Protein AF-0000000066251718 (afdb_homodimer)

Foldseek 3Di:
DPPPAQQFEAEEEADPDDDLVRLLVLLVLQQVLCQPADPSYAAEYEDAPNNLLSNLVSCPPHRHAYEYAFEFLDQDDDDPPGHHLVNCVVSRHAEYEFQPPVCCVPVVQDLQRRLSRCQSCVVSNHAYAYEFEDEPVCVVVVNTQVRRLVSLVSNCVVHDQVRYEYEYEHVNQAPPVDDDDLVRQLVSLVSSCVSNPPVSGAYAYEGADWLVCLQVNCQRPRHRYYYYYPQVSHSVTSSSNSRHDHPPPPPPD/DPPPAQQFEAEEEADPDDDLVRLLVLLVLQQVLCQPADPSYAAEYEDAPNNLLSNLVSCPPHRHAYEYAFEFLDQDDDDPPGHHLVNCVVSRHAEYEFQPPVCCVPVVQDLQRRLSRCQSCVVSNHAYAYEFEDEPVCVVVVNTLVRRLVSLVSNCVVHDQVRYEYEYEHVNQAPPVDDDDLVRQLVSLVSSCVSNPPVSGAYAYEGADWLVCLQVNCQRPRHRYYYYYPQVSHSVTSSSNSRHDHPPPPPPD

Structure (mmCIF, N/CA/C/O backbone):
data_AF-0000000066251718-model_v1
#
loop_
_entity.id
_entity.type
_entity.pdbx_description
1 polymer 'Triosephosphate isomerase'
#
loop_
_atom_site.group_PDB
_atom_site.id
_atom_site.type_symbol
_atom_site.label_atom_id
_atom_site.label_alt_id
_atom_site.label_comp_id
_atom_site.label_asym_id
_atom_site.label_entity_id
_atom_site.label_seq_id
_atom_site.pdbx_PDB_ins_code
_atom_site.Cartn_x
_atom_site.Cartn_y
_atom_site.Cartn_z
_atom_site.occupancy
_atom_site.B_iso_or_equiv
_atom_site.auth_seq_id
_atom_site.auth_comp_id
_atom_site.auth_asym_id
_atom_site.auth_atom_id
_atom_site.pdbx_PDB_model_num
ATOM 1 N N . MET A 1 1 ? -11.242 43.938 2.795 1 27.86 1 MET A N 1
ATOM 2 C CA . MET A 1 1 ? -10.906 42.688 2.15 1 27.86 1 MET A CA 1
ATOM 3 C C . MET A 1 1 ? -11.117 41.5 3.109 1 27.86 1 MET A C 1
ATOM 5 O O . MET A 1 1 ? -10.57 41.5 4.215 1 27.86 1 MET A O 1
ATOM 9 N N . SER A 1 2 ? -12.203 40.906 3.227 1 34.06 2 SER A N 1
ATOM 10 C CA . SER A 1 2 ? -12.547 39.906 4.23 1 34.06 2 SER A CA 1
ATOM 11 C C . SER A 1 2 ? -11.406 38.906 4.449 1 34.06 2 SER A C 1
ATOM 13 O O . SER A 1 2 ? -10.906 38.312 3.494 1 34.06 2 SER A O 1
ATOM 15 N N . THR A 1 3 ? -10.359 39.094 5.215 1 42.47 3 THR A N 1
ATOM 16 C CA . THR A 1 3 ? -9.195 38.25 5.469 1 42.47 3 THR A CA 1
ATOM 17 C C . THR A 1 3 ? -9.586 36.781 5.508 1 42.47 3 THR A C 1
ATOM 19 O O . THR A 1 3 ? -10.219 36.312 6.465 1 42.47 3 THR A O 1
ATOM 22 N N . GLN A 1 4 ? -10.148 36.281 4.453 1 54.56 4 GLN A N 1
ATOM 23 C CA . GLN A 1 4 ? -10.633 34.906 4.383 1 54.56 4 GLN A CA 1
ATOM 24 C C . GLN A 1 4 ? -9.648 33.938 5.047 1 54.56 4 GLN A C 1
ATOM 26 O O . GLN A 1 4 ? -8.453 33.938 4.738 1 54.56 4 GLN A O 1
ATOM 31 N N . SER A 1 5 ? -9.945 33.406 6.289 1 78.62 5 SER A N 1
ATOM 32 C CA . SER A 1 5 ? -9.133 32.531 7.137 1 78.62 5 SER A CA 1
ATOM 33 C C . SER A 1 5 ? -8.719 31.266 6.398 1 78.62 5 SER A C 1
ATOM 35 O O . SER A 1 5 ? -9.469 30.75 5.57 1 78.62 5 SER A O 1
ATOM 37 N N . ARG A 1 6 ? -7.434 31.031 6.309 1 91.69 6 ARG A N 1
ATOM 38 C CA . ARG A 1 6 ? -6.887 29.797 5.734 1 91.69 6 ARG A CA 1
ATOM 39 C C . ARG A 1 6 ? -7.488 28.562 6.395 1 91.69 6 ARG A C 1
ATOM 41 O O . ARG A 1 6 ? -7.613 28.516 7.617 1 91.69 6 ARG A O 1
ATOM 48 N N . PRO A 1 7 ? -8.039 27.688 5.57 1 93.5 7 PRO A N 1
ATOM 49 C CA . PRO A 1 7 ? -8.57 26.453 6.176 1 93.5 7 PRO A CA 1
ATOM 50 C C . PRO A 1 7 ? -7.547 25.75 7.07 1 93.5 7 PRO A C 1
ATOM 52 O O . PRO A 1 7 ? -6.359 25.719 6.746 1 93.5 7 PRO A O 1
ATOM 55 N N . VAL A 1 8 ? -7.98 25.297 8.227 1 97.5 8 VAL A N 1
ATOM 56 C CA . VAL A 1 8 ? -7.141 24.562 9.164 1 97.5 8 VAL A CA 1
ATOM 57 C C . VAL A 1 8 ? -7.332 23.062 8.953 1 97.5 8 VAL A C 1
ATOM 59 O O . VAL A 1 8 ? -8.461 22.578 8.875 1 97.5 8 VAL A O 1
ATOM 62 N N . VAL A 1 9 ? -6.266 22.312 8.781 1 98.75 9 VAL A N 1
ATOM 63 C CA . VAL A 1 9 ? -6.32 20.859 8.594 1 98.75 9 VAL A CA 1
ATOM 64 C C . VAL A 1 9 ? -5.461 20.172 9.656 1 98.75 9 VAL A C 1
ATOM 66 O O . VAL A 1 9 ? -4.246 20.375 9.695 1 98.75 9 VAL A O 1
ATOM 69 N N . ILE A 1 10 ? -6.117 19.422 10.531 1 98.88 10 ILE A N 1
ATOM 70 C CA . ILE A 1 10 ? -5.477 18.609 11.57 1 98.88 10 ILE A CA 1
ATOM 71 C C . ILE A 1 10 ? -5.492 17.141 11.164 1 98.88 10 ILE A C 1
ATOM 73 O O . ILE A 1 10 ? -6.539 16.484 11.211 1 98.88 10 ILE A O 1
ATOM 77 N N . ALA A 1 11 ? -4.328 16.641 10.781 1 98.94 11 ALA A N 1
ATOM 78 C CA . ALA A 1 11 ? -4.277 15.297 10.211 1 98.94 11 ALA A CA 1
ATOM 79 C C . ALA A 1 11 ? -3.369 14.383 11.031 1 98.94 11 ALA A C 1
ATOM 81 O O . ALA A 1 11 ? -2.307 14.812 11.492 1 98.94 11 ALA A O 1
ATOM 82 N N . GLY A 1 12 ? -3.836 13.195 11.281 1 98.81 12 GLY A N 1
ATOM 83 C CA . GLY A 1 12 ? -3.031 12.141 11.875 1 98.81 12 GLY A CA 1
ATOM 84 C C . GLY A 1 12 ? -2.629 11.07 10.875 1 98.81 12 GLY A C 1
ATOM 85 O O . GLY A 1 12 ? -3.486 10.453 10.234 1 98.81 12 GLY A O 1
ATOM 86 N N . ASN A 1 13 ? -1.313 10.891 10.688 1 98.69 13 ASN A N 1
ATOM 87 C CA . ASN A 1 13 ? -0.775 9.797 9.875 1 98.69 13 ASN A CA 1
ATOM 88 C C . ASN A 1 13 ? -0.369 8.609 10.734 1 98.69 13 ASN A C 1
ATOM 90 O O . ASN A 1 13 ? 0.652 8.648 11.422 1 98.69 13 ASN A O 1
ATOM 94 N N . TRP A 1 14 ? -1.118 7.559 10.602 1 98.81 14 TRP A N 1
ATOM 95 C CA . TRP A 1 14 ? -0.904 6.402 11.469 1 98.81 14 TRP A CA 1
ATOM 96 C C . TRP A 1 14 ? 0.321 5.609 11.023 1 98.81 14 TRP A C 1
ATOM 98 O O . TRP A 1 14 ? 0.846 4.793 11.789 1 98.81 14 TRP A O 1
ATOM 108 N N . LYS A 1 15 ? 0.752 5.879 9.773 1 98.44 15 LYS A N 1
ATOM 109 C CA . LYS A 1 15 ? 1.818 5.055 9.211 1 98.44 15 LYS A CA 1
ATOM 110 C C . LYS A 1 15 ? 1.474 3.572 9.297 1 98.44 15 LYS A C 1
ATOM 112 O O . LYS A 1 15 ? 0.356 3.17 8.969 1 98.44 15 LYS A O 1
ATOM 117 N N . MET A 1 16 ? 2.43 2.691 9.602 1 98.69 16 MET A N 1
ATOM 118 C CA . MET A 1 16 ? 2.16 1.257 9.633 1 98.69 16 MET A CA 1
ATOM 119 C C . MET A 1 16 ? 1.764 0.809 11.031 1 98.69 16 MET A C 1
ATOM 121 O O . MET A 1 16 ? 2.434 -0.034 11.633 1 98.69 16 MET A O 1
ATOM 125 N N . HIS A 1 17 ? 0.706 1.477 11.469 1 98.56 17 HIS A N 1
ATOM 126 C CA . HIS A 1 17 ? 0.104 1.122 12.75 1 98.56 17 HIS A CA 1
ATOM 127 C C . HIS A 1 17 ? -1.396 0.889 12.602 1 98.56 17 HIS A C 1
ATOM 129 O O . HIS A 1 17 ? -2.045 1.498 11.75 1 98.56 17 HIS A O 1
ATOM 135 N N . MET A 1 18 ? -1.989 -0.055 13.461 1 97.88 18 MET A N 1
ATOM 136 C CA . MET A 1 18 ? -3.41 -0.319 13.664 1 97.88 18 MET A CA 1
ATOM 137 C C . MET A 1 18 ? -3.918 -1.363 12.68 1 97.88 18 MET A C 1
ATOM 139 O O . MET A 1 18 ? -3.732 -1.221 11.469 1 97.88 18 MET A O 1
ATOM 143 N N . THR A 1 19 ? -4.43 -2.432 13.18 1 98.44 19 THR A N 1
ATOM 144 C CA . THR A 1 19 ? -5.246 -3.381 12.43 1 98.44 19 THR A CA 1
ATOM 145 C C . THR A 1 19 ? -6.664 -2.848 12.242 1 98.44 19 THR A C 1
ATOM 147 O O . THR A 1 19 ? -6.996 -1.767 12.734 1 98.44 19 THR A O 1
ATOM 150 N N . CYS A 1 20 ? -7.484 -3.572 11.508 1 98.56 20 CYS A N 1
ATOM 151 C CA . CYS A 1 20 ? -8.875 -3.182 11.344 1 98.56 20 CYS A CA 1
ATOM 152 C C . CYS A 1 20 ? -9.586 -3.107 12.695 1 98.56 20 CYS A C 1
ATOM 154 O O . CYS A 1 20 ? -10.305 -2.143 12.977 1 98.56 20 CYS A O 1
ATOM 156 N N . ALA A 1 21 ? -9.391 -4.086 13.531 1 98.69 21 ALA A N 1
ATOM 157 C CA . ALA A 1 21 ? -10.016 -4.109 14.852 1 98.69 21 ALA A CA 1
ATOM 158 C C . ALA A 1 21 ? -9.555 -2.926 15.695 1 98.69 21 ALA A C 1
ATOM 160 O O . ALA A 1 21 ? -10.367 -2.279 16.359 1 98.69 21 ALA A O 1
ATOM 161 N N . GLN A 1 22 ? -8.297 -2.641 15.648 1 98.75 22 GLN A N 1
ATOM 162 C CA . GLN A 1 22 ? -7.738 -1.516 16.391 1 98.75 22 GLN A CA 1
ATOM 163 C C . GLN A 1 22 ? -8.273 -0.188 15.867 1 98.75 22 GLN A C 1
ATOM 165 O O . GLN A 1 22 ? -8.531 0.735 16.641 1 98.75 22 GLN A O 1
ATOM 170 N N . ALA A 1 23 ? -8.406 -0.106 14.578 1 98.75 23 ALA A N 1
ATOM 171 C CA . ALA A 1 23 ? -8.961 1.1 13.969 1 98.75 23 ALA A CA 1
ATOM 172 C C . ALA A 1 23 ? -10.391 1.352 14.445 1 98.75 23 ALA A C 1
ATOM 174 O O . ALA A 1 23 ? -10.766 2.494 14.711 1 98.75 23 ALA A O 1
ATOM 175 N N . LYS A 1 24 ? -11.188 0.31 14.523 1 98.62 24 LYS A N 1
ATOM 176 C CA . LYS A 1 24 ? -12.555 0.421 15.016 1 98.62 24 LYS A CA 1
ATOM 177 C C . LYS A 1 24 ? -12.578 0.905 16.469 1 98.62 24 LYS A C 1
ATOM 179 O O . LYS A 1 24 ? -13.359 1.793 16.812 1 98.62 24 LYS A O 1
ATOM 184 N N . GLN A 1 25 ? -11.734 0.277 17.219 1 98.81 25 GLN A N 1
ATOM 185 C CA . GLN A 1 25 ? -11.641 0.675 18.609 1 98.81 25 GLN A CA 1
ATOM 186 C C . GLN A 1 25 ? -11.211 2.135 18.75 1 98.81 25 GLN A C 1
ATOM 188 O O . GLN A 1 25 ? -11.727 2.869 19.578 1 98.81 25 GLN A O 1
ATOM 193 N N . TYR A 1 26 ? -10.258 2.506 17.969 1 98.88 26 TYR A N 1
ATOM 194 C CA . TYR A 1 26 ? -9.781 3.885 17.938 1 98.88 26 TYR A CA 1
ATOM 195 C C . TYR A 1 26 ? -10.93 4.848 17.641 1 98.88 26 TYR A C 1
ATOM 197 O O . TYR A 1 26 ? -11.125 5.828 18.375 1 98.88 26 TYR A O 1
ATOM 205 N N . ALA A 1 27 ? -11.68 4.59 16.578 1 98.88 27 ALA A N 1
ATOM 206 C CA . ALA A 1 27 ? -12.766 5.465 16.172 1 98.88 27 ALA A CA 1
ATOM 207 C C . ALA A 1 27 ? -13.812 5.602 17.266 1 98.88 27 ALA A C 1
ATOM 209 O O . ALA A 1 27 ? -14.297 6.703 17.547 1 98.88 27 ALA A O 1
ATOM 210 N N . ALA A 1 28 ? -14.109 4.488 17.906 1 98.75 28 ALA A N 1
ATOM 211 C CA . ALA A 1 28 ? -15.109 4.473 18.969 1 98.75 28 ALA A CA 1
ATOM 212 C C . ALA A 1 28 ? -14.695 5.375 20.141 1 98.75 28 ALA A C 1
ATOM 214 O O . ALA A 1 28 ? -15.539 6.043 20.734 1 98.75 28 ALA A O 1
ATOM 215 N N . ALA A 1 29 ? -13.422 5.355 20.391 1 98.88 29 ALA A N 1
ATOM 216 C CA . ALA A 1 29 ? -12.898 6.164 21.5 1 98.88 29 ALA A CA 1
ATOM 217 C C . ALA A 1 29 ? -12.727 7.6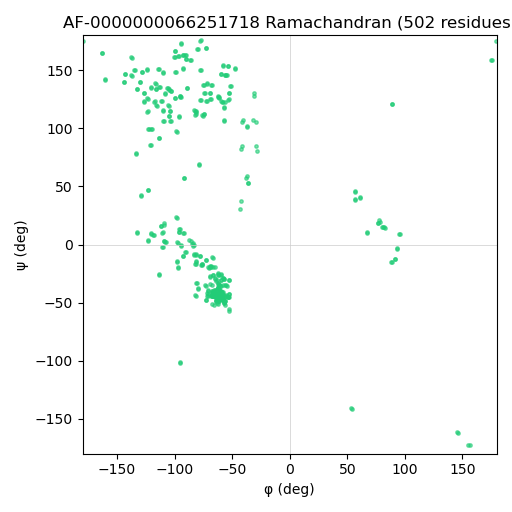17 21.078 1 98.88 29 ALA A C 1
ATOM 219 O O . ALA A 1 29 ? -12.922 8.531 21.875 1 98.88 29 ALA A O 1
ATOM 220 N N . PHE A 1 30 ? -12.414 7.867 19.891 1 98.94 30 PHE A N 1
ATOM 221 C CA . PHE A 1 30 ? -11.992 9.164 19.375 1 98.94 30 PHE A CA 1
ATOM 222 C C . PHE A 1 30 ? -13.195 10.047 19.062 1 98.94 30 PHE A C 1
ATOM 224 O O . PHE A 1 30 ? -13.211 11.227 19.406 1 98.94 30 PHE A O 1
ATOM 231 N N . LEU A 1 31 ? -14.211 9.531 18.453 1 98.81 31 LEU A N 1
ATOM 232 C CA . LEU A 1 31 ? -15.312 10.289 17.875 1 98.81 31 LEU A CA 1
ATOM 233 C C . LEU A 1 31 ? -16.047 11.102 18.938 1 98.81 31 LEU A C 1
ATOM 235 O O . LEU A 1 31 ? -16.312 12.289 18.75 1 98.81 31 LEU A O 1
ATOM 239 N N . PRO A 1 32 ? -16.328 10.508 20.141 1 98.62 32 PRO A N 1
ATOM 240 C CA . PRO A 1 32 ? -17.016 11.32 21.156 1 98.62 32 PRO A CA 1
ATOM 241 C C . PRO A 1 32 ? -16.188 12.523 21.594 1 98.62 32 PRO A C 1
ATOM 243 O O . PRO A 1 32 ? -16.75 13.555 21.984 1 98.62 32 PRO A O 1
ATOM 246 N N . GLN A 1 33 ? -14.922 12.438 21.469 1 98.62 33 GLN A N 1
ATOM 247 C CA . GLN A 1 33 ? -14.031 13.477 21.984 1 98.62 33 GLN A CA 1
ATOM 248 C C . GLN A 1 33 ? -13.938 14.648 21 1 98.62 33 GLN A C 1
ATOM 250 O O . GLN A 1 33 ? -13.484 15.734 21.359 1 98.62 33 GLN A O 1
ATOM 255 N N . VAL A 1 34 ? -14.352 14.445 19.75 1 98.44 34 VAL A N 1
ATOM 256 C CA . VAL A 1 34 ? -14.219 15.508 18.75 1 98.44 34 VAL A CA 1
ATOM 257 C C . VAL A 1 34 ? -15.602 15.867 18.203 1 98.44 34 VAL A C 1
ATOM 259 O O . VAL A 1 34 ? -15.703 16.609 17.219 1 98.44 34 VAL A O 1
ATOM 262 N N . ALA A 1 35 ? -16.625 15.375 18.766 1 97.06 35 ALA A N 1
ATOM 263 C CA . ALA A 1 35 ? -17.984 15.594 18.281 1 97.06 35 ALA A CA 1
ATOM 264 C C . ALA A 1 35 ? -18.328 17.078 18.281 1 97.06 35 ALA A C 1
ATOM 266 O O . ALA A 1 35 ? -19.078 17.547 17.422 1 97.06 35 ALA A O 1
ATOM 267 N N . ASN A 1 36 ? -17.75 17.844 19.188 1 95.25 36 ASN A N 1
ATOM 268 C CA . ASN A 1 36 ? -18.047 19.281 19.312 1 95.25 36 ASN A CA 1
ATOM 269 C C . ASN A 1 36 ? -16.844 20.125 18.906 1 95.25 36 ASN A C 1
ATOM 271 O O . ASN A 1 36 ? -16.75 21.297 19.297 1 95.25 36 ASN A O 1
ATOM 275 N N . ALA A 1 37 ? -15.93 19.469 18.234 1 94.44 37 ALA A N 1
ATOM 276 C CA . ALA A 1 37 ? -14.789 20.25 17.766 1 94.44 37 ALA A CA 1
ATOM 277 C C . ALA A 1 37 ? -15.25 21.422 16.906 1 94.44 37 ALA A C 1
ATOM 279 O O . ALA A 1 37 ? -16.266 21.328 16.203 1 94.44 37 ALA A O 1
ATOM 280 N N . PRO A 1 38 ? -14.5 22.562 17.016 1 91.81 38 PRO A N 1
ATOM 281 C CA . PRO A 1 38 ? -14.867 23.719 16.188 1 91.81 38 PRO A CA 1
ATOM 282 C C . PRO A 1 38 ? -14.945 23.375 14.703 1 91.81 38 PRO A C 1
ATOM 284 O O . PRO A 1 38 ? -14.164 22.578 14.203 1 91.81 38 PRO A O 1
ATOM 287 N N . LYS A 1 39 ? -15.852 24 13.977 1 90.69 39 LYS A N 1
ATOM 288 C CA . LYS A 1 39 ? -16.109 23.688 12.57 1 90.69 39 LYS A CA 1
ATOM 289 C C . LYS A 1 39 ? -15.141 24.422 11.656 1 90.69 39 LYS A C 1
ATOM 291 O O . LYS A 1 39 ? -15.133 24.188 10.445 1 90.69 39 LYS A O 1
ATOM 296 N N . ASP A 1 40 ? -14.234 25.172 12.195 1 91.44 40 ASP A N 1
ATOM 297 C CA . ASP A 1 40 ? -13.281 25.969 11.422 1 91.44 40 ASP A CA 1
ATOM 298 C C . ASP A 1 40 ? -12.047 25.141 11.07 1 91.44 40 ASP A C 1
ATOM 300 O O . ASP A 1 40 ? -11.062 25.672 10.555 1 91.44 40 ASP A O 1
ATOM 304 N N . ARG A 1 41 ? -12.094 23.828 11.445 1 95.94 41 ARG A N 1
ATOM 305 C CA . ARG A 1 41 ? -10.961 22.953 11.172 1 95.94 41 ARG A CA 1
ATOM 306 C C . ARG A 1 41 ? -11.422 21.594 10.664 1 95.94 41 ARG A C 1
ATOM 308 O O . ARG A 1 41 ? -12.508 21.125 11.016 1 95.94 41 ARG A O 1
ATOM 315 N N . SER A 1 42 ? -10.633 21.031 9.773 1 98.12 42 SER A N 1
ATOM 316 C CA . SER A 1 42 ? -10.836 19.672 9.312 1 98.12 42 SER A CA 1
ATOM 317 C C . SER A 1 42 ? -9.977 18.688 10.102 1 98.12 42 SER A C 1
ATOM 319 O O . SER A 1 42 ? -8.781 18.906 10.281 1 98.12 42 SER A O 1
ATOM 321 N N . ILE A 1 43 ? -10.633 17.688 10.617 1 98.81 43 ILE A N 1
ATOM 322 C CA . ILE A 1 43 ? -9.945 16.594 11.289 1 98.81 43 ILE A CA 1
ATOM 323 C C . ILE A 1 43 ? -9.82 15.406 10.344 1 98.81 43 ILE A C 1
ATOM 325 O O . ILE A 1 43 ? -10.82 14.961 9.766 1 98.81 43 ILE A O 1
ATOM 329 N N . VAL A 1 44 ? -8.594 14.906 10.148 1 98.94 44 VAL A N 1
ATOM 330 C CA . VAL A 1 44 ? -8.32 13.906 9.117 1 98.94 44 VAL A CA 1
ATOM 331 C C . VAL A 1 44 ? -7.488 12.773 9.711 1 98.94 44 VAL A C 1
ATOM 333 O O . VAL A 1 44 ? -6.547 13.016 10.469 1 98.94 44 VAL A O 1
ATOM 336 N N . LEU A 1 45 ? -7.855 11.555 9.445 1 98.94 45 LEU A N 1
ATOM 337 C CA . LEU A 1 45 ? -7.082 10.375 9.828 1 98.94 45 LEU A CA 1
ATOM 338 C C . LEU A 1 45 ? -6.59 9.625 8.594 1 98.94 45 LEU A C 1
ATOM 340 O O . LEU A 1 45 ? -7.352 9.414 7.645 1 98.94 45 LEU A O 1
ATOM 344 N N . ALA A 1 46 ? -5.324 9.242 8.586 1 98.94 46 ALA A N 1
ATOM 345 C CA . ALA A 1 46 ? -4.738 8.445 7.508 1 98.94 46 ALA A CA 1
ATOM 346 C C . ALA A 1 46 ? -4.344 7.059 8.008 1 98.94 46 ALA A C 1
ATOM 348 O O . ALA A 1 46 ? -3.223 6.855 8.477 1 98.94 46 ALA A O 1
ATOM 349 N N . PRO A 1 47 ? -5.219 6.117 7.891 1 98.88 47 PRO A N 1
ATOM 350 C CA . PRO A 1 47 ? -4.922 4.742 8.289 1 98.88 47 PRO A CA 1
ATOM 351 C C . PRO A 1 47 ? -4.117 3.982 7.234 1 98.88 47 PRO A C 1
ATOM 353 O O . PRO A 1 47 ? -3.945 4.473 6.117 1 98.88 47 PRO A O 1
ATOM 356 N N . PRO A 1 48 ? -3.578 2.77 7.645 1 98.88 48 PRO A N 1
ATOM 357 C CA . PRO A 1 48 ? -3.078 1.887 6.59 1 98.88 48 PRO A CA 1
ATOM 358 C C . PRO A 1 48 ? -4.148 1.532 5.559 1 98.88 48 PRO A C 1
ATOM 360 O O . PRO A 1 48 ? -5.34 1.541 5.875 1 98.88 48 PRO A O 1
ATOM 363 N N . PHE A 1 49 ? -3.705 1.208 4.316 1 98.88 49 PHE A N 1
ATOM 364 C CA . PHE A 1 49 ? -4.621 0.95 3.213 1 98.88 49 PHE A CA 1
ATOM 365 C C . PHE A 1 49 ? -5.629 -0.13 3.586 1 98.88 49 PHE A C 1
ATOM 367 O O . PHE A 1 49 ? -6.801 -0.052 3.207 1 98.88 49 PHE A O 1
ATOM 374 N N . THR A 1 50 ? -5.191 -1.112 4.367 1 98.81 50 THR A N 1
ATOM 375 C CA . THR A 1 50 ? -6.035 -2.252 4.707 1 98.81 50 THR A CA 1
ATOM 376 C C . THR A 1 50 ? -7.18 -1.823 5.621 1 98.81 50 THR A C 1
ATOM 378 O O . THR A 1 50 ? -8.188 -2.523 5.734 1 98.81 50 THR A O 1
ATOM 381 N N . ALA A 1 51 ? -7.055 -0.667 6.254 1 98.69 51 ALA A N 1
ATOM 382 C CA . ALA A 1 51 ? -8.031 -0.287 7.27 1 98.69 51 ALA A CA 1
ATOM 383 C C . ALA A 1 51 ? -8.914 0.86 6.781 1 98.69 51 ALA A C 1
ATOM 385 O O . ALA A 1 51 ? -9.758 1.361 7.523 1 98.69 51 ALA A O 1
ATOM 386 N N . ILE A 1 52 ? -8.719 1.293 5.535 1 98.81 52 ILE A N 1
ATOM 387 C CA . ILE A 1 52 ? -9.461 2.453 5.051 1 98.81 52 ILE A CA 1
ATOM 388 C C . ILE A 1 52 ? -10.953 2.146 5.051 1 98.81 52 ILE A C 1
ATOM 390 O O . ILE A 1 52 ? -11.758 2.932 5.562 1 98.81 52 ILE A O 1
ATOM 394 N N . SER A 1 53 ? -11.336 1.03 4.457 1 98.12 53 SER A N 1
ATOM 395 C CA . SER A 1 53 ? -12.75 0.675 4.391 1 98.12 53 SER A CA 1
ATOM 396 C C . SER A 1 53 ? -13.359 0.558 5.785 1 98.12 53 SER A C 1
ATOM 398 O O . SER A 1 53 ? -14.453 1.062 6.035 1 98.12 53 SER A O 1
ATOM 400 N N . THR A 1 54 ? -12.625 -0.076 6.711 1 97.62 54 THR A N 1
ATOM 401 C CA . THR A 1 54 ? -13.07 -0.25 8.094 1 97.62 54 THR A CA 1
ATOM 402 C C . THR A 1 54 ? -13.25 1.103 8.773 1 97.62 54 THR A C 1
ATOM 404 O O . THR A 1 54 ? -14.258 1.332 9.453 1 97.62 54 THR A O 1
ATOM 407 N N . LEU A 1 55 ? -12.281 1.936 8.578 1 98.5 55 LEU A N 1
ATOM 408 C CA . LEU A 1 55 ? -12.344 3.25 9.203 1 98.5 55 LEU A CA 1
ATOM 409 C C . LEU A 1 55 ? -13.469 4.09 8.609 1 98.5 55 LEU A C 1
ATOM 411 O O . LEU A 1 55 ? -14.133 4.84 9.32 1 98.5 55 LEU A O 1
ATOM 415 N N . GLN A 1 56 ? -13.641 4.012 7.297 1 98.31 56 GLN A N 1
ATOM 416 C CA . GLN A 1 56 ? -14.734 4.707 6.633 1 98.31 56 GLN A CA 1
ATOM 417 C C . GLN A 1 56 ? -16.078 4.359 7.273 1 98.31 56 GLN A C 1
ATOM 419 O O . GLN A 1 56 ? -16.891 5.242 7.543 1 98.31 56 GLN A O 1
ATOM 424 N N . GLU A 1 57 ? -16.281 3.086 7.516 1 97.81 57 GLU A N 1
ATOM 425 C CA . GLU A 1 57 ? -17.516 2.627 8.148 1 97.81 57 GLU A CA 1
ATOM 426 C C . GLU A 1 57 ? -17.609 3.129 9.586 1 97.81 57 GLU A C 1
ATOM 428 O O . GLU A 1 57 ? -18.688 3.58 10.008 1 97.81 57 GLU A O 1
ATOM 433 N N . ALA A 1 58 ? -16.531 3.035 10.289 1 98.38 58 ALA A N 1
ATOM 434 C CA . ALA A 1 58 ? -16.516 3.398 11.703 1 98.38 58 ALA A CA 1
ATOM 435 C C . ALA A 1 58 ? -16.734 4.895 11.891 1 98.38 58 ALA A C 1
ATOM 437 O O . ALA A 1 58 ? -17.25 5.328 12.922 1 98.38 58 ALA A O 1
ATOM 438 N N . LEU A 1 59 ? -16.375 5.684 10.898 1 98.56 59 LEU A N 1
ATOM 439 C CA . LEU A 1 59 ? -16.469 7.137 10.992 1 98.56 59 LEU A CA 1
ATOM 440 C C . LEU A 1 59 ? -17.781 7.641 10.414 1 98.56 59 LEU A C 1
ATOM 442 O O . LEU A 1 59 ? -18.031 8.844 10.391 1 98.56 59 LEU A O 1
ATOM 446 N N . ALA A 1 60 ? -18.609 6.734 9.93 1 97.31 60 ALA A N 1
ATOM 447 C CA . ALA A 1 60 ? -19.859 7.121 9.289 1 97.31 60 ALA A CA 1
ATOM 448 C C . ALA A 1 60 ? -20.688 8.039 10.188 1 97.31 60 ALA A C 1
ATOM 450 O O . ALA A 1 60 ? -20.844 7.762 11.383 1 97.31 60 ALA A O 1
ATOM 451 N N . GLY A 1 61 ? -21.156 9.172 9.617 1 96.62 61 GLY A N 1
ATOM 452 C CA . GLY A 1 61 ? -21.984 10.109 10.359 1 96.62 61 GLY A CA 1
ATOM 453 C C . GLY A 1 61 ? -21.188 11.188 11.055 1 96.62 61 GLY A C 1
ATOM 454 O O . GLY A 1 61 ? -21.766 12.133 11.609 1 96.62 61 GLY A O 1
ATOM 455 N N . SER A 1 62 ? -19.906 11.023 11.133 1 97.56 62 SER A N 1
ATOM 456 C CA . SER A 1 62 ? -19.047 12.039 11.734 1 97.56 62 SER A CA 1
ATOM 457 C C . SER A 1 62 ? -18.484 12.977 10.672 1 97.56 62 SER A C 1
ATOM 459 O O . SER A 1 62 ? -18.672 12.766 9.477 1 97.56 62 SER A O 1
ATOM 461 N N . ASP A 1 63 ? -17.812 14.031 11.133 1 96.56 63 ASP A N 1
ATOM 462 C CA . ASP A 1 63 ? -17.188 15 10.234 1 96.56 63 ASP A CA 1
ATOM 463 C C . ASP A 1 63 ? -15.711 14.695 10.031 1 96.56 63 ASP A C 1
ATOM 465 O O . ASP A 1 63 ? -15 15.445 9.359 1 96.56 63 ASP A O 1
ATOM 469 N N . VAL A 1 64 ? -15.258 13.602 10.672 1 98.69 64 VAL A N 1
ATOM 470 C CA . VAL A 1 64 ? -13.852 13.242 10.539 1 98.69 64 VAL A CA 1
ATOM 471 C C 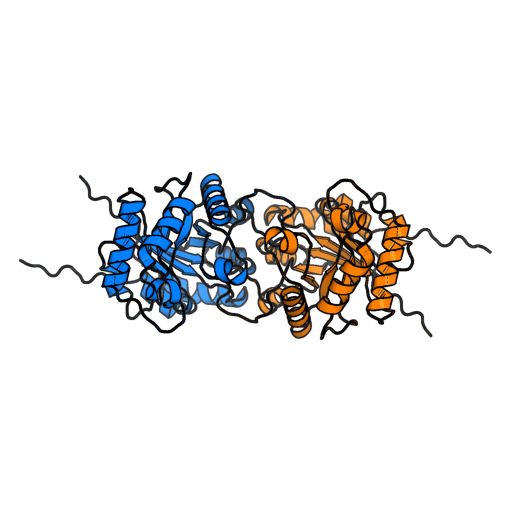. VAL A 1 64 ? -13.602 12.664 9.148 1 98.69 64 VAL A C 1
ATOM 473 O O . VAL A 1 64 ? -14.352 11.805 8.68 1 98.69 64 VAL A O 1
ATOM 476 N N . GLN A 1 65 ? -12.586 13.172 8.492 1 98.62 65 GLN A N 1
ATOM 477 C CA . GLN A 1 65 ? -12.266 12.766 7.125 1 98.62 65 GLN A CA 1
ATOM 478 C C . GLN A 1 65 ? -11.125 11.75 7.105 1 98.62 65 GLN A C 1
ATOM 480 O O . GLN A 1 65 ? -10.477 11.523 8.125 1 98.62 65 GLN A O 1
ATOM 485 N N . ILE A 1 66 ? -10.969 11.133 5.938 1 98.94 66 ILE A N 1
ATOM 486 C CA . ILE A 1 66 ? -9.93 10.125 5.773 1 98.94 66 ILE A CA 1
ATOM 487 C C . ILE A 1 66 ? -8.914 10.594 4.734 1 98.94 66 ILE A C 1
ATOM 489 O O . ILE A 1 66 ? -9.289 11.156 3.703 1 98.94 66 ILE A O 1
ATOM 493 N N . ALA A 1 67 ? -7.656 10.383 4.992 1 98.94 67 ALA A N 1
ATOM 494 C CA . ALA A 1 67 ? -6.578 10.547 4.023 1 98.94 67 ALA A CA 1
ATOM 495 C C . ALA A 1 67 ? -5.922 9.203 3.701 1 98.94 67 ALA A C 1
ATOM 497 O O . ALA A 1 67 ? -5.93 8.289 4.523 1 98.94 67 ALA A O 1
ATOM 498 N N . SER A 1 68 ? -5.438 9.133 2.539 1 98.94 68 SER A N 1
ATOM 499 C CA . SER A 1 68 ? -4.609 7.992 2.158 1 98.94 68 SER A CA 1
ATOM 500 C C . SER A 1 68 ? -3.129 8.281 2.381 1 98.94 68 SER A C 1
ATOM 502 O O . SER A 1 68 ? -2.691 9.43 2.256 1 98.94 68 SER A O 1
ATOM 504 N N . GLN A 1 69 ? -2.395 7.254 2.645 1 98.88 69 GLN A N 1
ATOM 505 C CA . GLN A 1 69 ? -0.98 7.414 2.963 1 98.88 69 GLN A CA 1
ATOM 506 C C . GLN A 1 69 ? -0.137 7.5 1.694 1 98.88 69 GLN A C 1
ATOM 508 O O . GLN A 1 69 ? 1.088 7.617 1.764 1 98.88 69 GLN A O 1
ATOM 513 N N . ASN A 1 70 ? -0.704 7.398 0.56 1 98.62 70 ASN A N 1
ATOM 514 C CA . ASN A 1 70 ? -0.118 7.52 -0.771 1 98.62 70 ASN A CA 1
ATOM 515 C C . ASN A 1 70 ? -1.167 7.336 -1.864 1 98.62 70 ASN A C 1
ATOM 517 O O . ASN A 1 70 ? -2.336 7.078 -1.572 1 98.62 70 ASN A O 1
ATOM 521 N N . VAL A 1 71 ? -0.705 7.547 -3.119 1 98.88 71 VAL A N 1
ATOM 522 C CA . VAL A 1 71 ? -1.571 7.348 -4.277 1 98.88 71 VAL A CA 1
ATOM 523 C C . VAL A 1 71 ? -0.722 7.176 -5.535 1 98.88 71 VAL A C 1
ATOM 525 O O . VAL A 1 71 ? 0.352 7.77 -5.652 1 98.88 71 VAL A O 1
ATOM 528 N N . HIS A 1 72 ? -1.164 6.324 -6.375 1 98.69 72 HIS A N 1
ATOM 529 C CA . HIS A 1 72 ? -0.438 6.141 -7.629 1 98.69 72 HIS A CA 1
ATOM 530 C C . HIS A 1 72 ? -0.897 7.145 -8.68 1 98.69 72 HIS A C 1
ATOM 532 O O . HIS A 1 72 ? -2.031 7.621 -8.633 1 98.69 72 HIS A O 1
ATOM 538 N N . TRP A 1 73 ? -0.057 7.375 -9.672 1 98.38 73 TRP A N 1
ATOM 539 C CA . TRP A 1 73 ? -0.339 8.445 -10.617 1 98.38 73 TRP A CA 1
ATOM 540 C C . TRP A 1 73 ? -1.107 7.918 -11.828 1 98.38 73 TRP A C 1
ATOM 542 O O . TRP A 1 73 ? -1.611 8.695 -12.641 1 98.38 73 TRP A O 1
ATOM 552 N N . LYS A 1 74 ? -1.212 6.602 -11.945 1 98.19 74 LYS A N 1
ATOM 553 C CA . LYS A 1 74 ? -2.031 6.008 -13 1 98.19 74 LYS A CA 1
ATOM 554 C C . LYS A 1 74 ? -3.393 5.578 -12.461 1 98.19 74 LYS A C 1
ATOM 556 O O . LYS A 1 74 ? -3.551 5.371 -11.258 1 98.19 74 LYS A O 1
ATOM 561 N N . ASP A 1 75 ? -4.332 5.402 -13.383 1 98 75 ASP A N 1
ATOM 562 C CA . ASP A 1 75 ? -5.688 5.031 -12.992 1 98 75 ASP A CA 1
ATOM 563 C C . ASP A 1 75 ? -5.789 3.541 -12.688 1 98 75 ASP A C 1
ATOM 565 O O . ASP A 1 75 ? -6.617 3.119 -11.875 1 98 75 ASP A O 1
ATOM 569 N N . SER A 1 76 ? -5.105 2.744 -13.43 1 98.25 76 SER A N 1
ATOM 570 C CA . SER A 1 76 ? -5.027 1.295 -13.281 1 98.25 76 SER A CA 1
ATOM 571 C C . SER A 1 76 ? -3.836 0.724 -14.047 1 98.25 76 SER A C 1
ATOM 573 O O . SER A 1 76 ? -3.203 1.428 -14.836 1 98.25 76 SER A O 1
ATOM 575 N N . GLY A 1 77 ? -3.461 -0.518 -13.75 1 97.31 77 GLY A N 1
ATOM 576 C CA . GLY A 1 77 ? -2.441 -1.142 -14.578 1 97.31 77 GLY A CA 1
ATOM 577 C C . GLY A 1 77 ? -1.529 -2.072 -13.805 1 97.31 77 GLY A C 1
ATOM 578 O O . GLY A 1 77 ? -1.895 -2.559 -12.734 1 97.31 77 GLY A O 1
ATOM 579 N N . ALA A 1 78 ? -0.344 -2.357 -14.461 1 96.31 78 ALA A N 1
ATOM 580 C CA . ALA A 1 78 ? 0.642 -3.301 -13.938 1 96.31 78 ALA A CA 1
ATOM 581 C C . ALA A 1 78 ? 1.48 -2.666 -12.836 1 96.31 78 ALA A C 1
ATOM 583 O O . ALA A 1 78 ? 2.684 -2.457 -13 1 96.31 78 ALA A O 1
ATOM 584 N N . PHE A 1 79 ? 0.788 -2.424 -11.703 1 97.56 79 PHE A N 1
ATOM 585 C CA . PHE A 1 79 ? 1.411 -1.813 -10.531 1 97.56 79 PHE A CA 1
ATOM 586 C C . PHE A 1 79 ? 1.038 -2.57 -9.266 1 97.56 79 PHE A C 1
ATOM 588 O O . PHE A 1 79 ? 0.204 -2.109 -8.484 1 97.56 79 PHE A O 1
ATOM 595 N N . THR A 1 80 ? 1.7 -3.719 -9.047 1 98 80 THR A N 1
ATOM 596 C CA . THR A 1 80 ? 1.444 -4.586 -7.898 1 98 80 THR A CA 1
ATOM 597 C C . THR A 1 80 ? 1.677 -3.836 -6.59 1 98 80 THR A C 1
ATOM 599 O O . THR A 1 80 ? 2.732 -3.23 -6.395 1 98 80 THR A O 1
ATOM 602 N N . GLY A 1 81 ? 0.669 -3.773 -5.73 1 97.81 81 GLY A N 1
ATOM 603 C CA . GLY A 1 81 ? 0.813 -3.184 -4.41 1 97.81 81 GLY A CA 1
ATOM 604 C C . GLY A 1 81 ? 0.43 -1.717 -4.367 1 97.81 81 GLY A C 1
ATOM 605 O O . GLY A 1 81 ? 0.386 -1.112 -3.295 1 97.81 81 GLY A O 1
ATOM 606 N N . GLU A 1 82 ? 0.09 -1.138 -5.52 1 98.25 82 GLU A N 1
ATOM 607 C CA . GLU A 1 82 ? -0.229 0.286 -5.578 1 98.25 82 GLU A CA 1
ATOM 608 C C . GLU A 1 82 ? -1.735 0.519 -5.504 1 98.25 82 GLU A C 1
ATOM 610 O O . GLU A 1 82 ? -2.521 -0.413 -5.684 1 98.25 82 GLU A O 1
ATOM 615 N N . ILE A 1 83 ? -2.1 1.758 -5.188 1 98.88 83 ILE A N 1
ATOM 616 C CA . ILE A 1 83 ? -3.486 2.16 -4.98 1 98.88 83 ILE A CA 1
ATOM 617 C C . ILE A 1 83 ? -3.814 3.357 -5.867 1 98.88 83 ILE A C 1
ATOM 619 O O . ILE A 1 83 ? -3.084 4.352 -5.879 1 98.88 83 ILE A O 1
ATOM 623 N N . SER A 1 84 ? -4.918 3.275 -6.598 1 98.81 84 SER A N 1
ATOM 624 C CA . SER A 1 84 ? -5.301 4.355 -7.5 1 98.81 84 SER A CA 1
ATOM 625 C C . SER A 1 84 ? -6.246 5.336 -6.816 1 98.81 84 SER A C 1
ATOM 627 O O . SER A 1 84 ? -6.832 5.02 -5.777 1 98.81 84 SER A O 1
ATOM 629 N N . ALA A 1 85 ? -6.348 6.504 -7.457 1 98.81 85 ALA A N 1
ATOM 630 C CA . ALA A 1 85 ? -7.246 7.531 -6.938 1 98.81 85 ALA A CA 1
ATOM 631 C C . ALA A 1 85 ? -8.695 7.043 -6.938 1 98.81 85 ALA A C 1
ATOM 633 O O . ALA A 1 85 ? -9.453 7.328 -6.008 1 98.81 85 ALA A O 1
ATOM 634 N N . GLU A 1 86 ? -9.07 6.32 -7.918 1 98.62 86 GLU A N 1
ATOM 635 C CA . GLU A 1 86 ? -10.438 5.809 -8.016 1 98.62 86 GLU A CA 1
ATOM 636 C C . GLU A 1 86 ? -10.766 4.883 -6.852 1 98.62 86 GLU A C 1
ATOM 638 O O . GLU A 1 86 ? -11.867 4.949 -6.293 1 98.62 86 GLU A O 1
ATOM 643 N N . MET A 1 87 ? -9.852 4.02 -6.496 1 98.88 87 MET A N 1
ATOM 644 C CA . MET A 1 87 ? -10.023 3.123 -5.355 1 98.88 87 MET A CA 1
ATOM 645 C C . MET A 1 87 ? -10.25 3.914 -4.07 1 98.88 87 MET A C 1
ATOM 647 O O . MET A 1 87 ? -11.094 3.543 -3.25 1 98.88 87 MET A O 1
ATOM 651 N N . LEU A 1 88 ? -9.516 4.98 -3.936 1 98.94 88 LEU A N 1
ATOM 652 C CA . LEU A 1 88 ? -9.594 5.816 -2.742 1 98.94 88 LEU A CA 1
ATOM 653 C C . LEU A 1 88 ? -10.906 6.594 -2.705 1 98.94 88 LEU A C 1
ATOM 655 O O . LEU A 1 88 ? -11.547 6.691 -1.654 1 98.94 88 LEU A O 1
ATOM 659 N N . LEU A 1 89 ? -11.305 7.109 -3.84 1 98.69 89 LEU A N 1
ATOM 660 C CA . LEU A 1 89 ? -12.531 7.883 -3.945 1 98.69 89 LEU A CA 1
ATOM 661 C C . LEU A 1 89 ? -13.742 7.043 -3.541 1 98.69 89 LEU A C 1
ATOM 663 O O . LEU A 1 89 ? -14.633 7.527 -2.844 1 98.69 89 LEU A O 1
ATOM 667 N N . GLU A 1 90 ? -13.758 5.844 -3.955 1 98.62 90 GLU A N 1
ATOM 668 C CA . GLU A 1 90 ? -14.852 4.949 -3.604 1 98.62 90 GLU A CA 1
ATOM 669 C C . GLU A 1 90 ? -15.008 4.828 -2.09 1 98.62 90 GLU A C 1
ATOM 671 O O . GLU A 1 90 ? -16.109 4.664 -1.583 1 98.62 90 GLU A O 1
ATOM 676 N N . LEU A 1 91 ? -13.898 4.969 -1.378 1 98.5 91 LEU A N 1
ATOM 677 C CA . LEU A 1 91 ? -13.891 4.75 0.065 1 98.5 91 LEU A CA 1
ATOM 678 C C . LEU A 1 91 ? -14.047 6.07 0.814 1 98.5 91 LEU A C 1
ATOM 680 O O . LEU A 1 91 ? -13.781 6.141 2.016 1 98.5 91 LEU A O 1
ATOM 684 N N . GLY A 1 92 ? -14.375 7.121 0.133 1 98.25 92 GLY A N 1
ATOM 685 C CA . GLY A 1 92 ? -14.664 8.398 0.764 1 98.25 92 GLY A CA 1
ATOM 686 C C . GLY A 1 92 ? -13.414 9.133 1.214 1 98.25 92 GLY A C 1
ATOM 687 O O . GLY A 1 92 ? -13.484 10.016 2.072 1 98.25 92 GLY A O 1
ATOM 688 N N . VAL A 1 93 ? -12.32 8.766 0.7 1 98.88 93 VAL A N 1
ATOM 689 C CA . VAL A 1 93 ? -11.07 9.453 1 1 98.88 93 VAL A CA 1
ATOM 690 C C . VAL A 1 93 ? -11.102 10.859 0.409 1 98.88 93 VAL A C 1
ATOM 692 O O . VAL A 1 93 ? -11.547 11.055 -0.725 1 98.88 93 VAL A O 1
ATOM 695 N N . GLY A 1 94 ? -10.641 11.812 1.185 1 98.75 94 GLY A N 1
ATOM 696 C CA . GLY A 1 94 ? -10.664 13.188 0.717 1 98.75 94 GLY A CA 1
ATOM 697 C C . GLY A 1 94 ? -9.273 13.766 0.5 1 98.75 94 GLY A C 1
ATOM 698 O O . GLY A 1 94 ? -9.109 14.703 -0.283 1 98.75 94 GLY A O 1
ATOM 699 N N . TYR A 1 95 ? -8.273 13.266 1.187 1 98.94 95 TYR A N 1
ATOM 700 C CA . TYR A 1 95 ? -6.898 13.75 1.125 1 98.94 95 TYR A CA 1
ATOM 701 C C . TYR A 1 95 ? -5.941 12.617 0.756 1 98.94 95 TYR A C 1
ATOM 703 O O . TYR A 1 95 ? -6.23 11.445 1.007 1 98.94 95 TYR A O 1
ATOM 711 N N . THR A 1 96 ? -4.855 12.922 0.112 1 98.94 96 THR A N 1
ATOM 712 C CA . THR A 1 96 ? -3.771 11.969 -0.126 1 98.94 96 THR A CA 1
ATOM 713 C C . THR A 1 96 ? -2.439 12.539 0.358 1 98.94 96 THR A C 1
ATOM 715 O O . THR A 1 96 ? -2.039 13.633 -0.051 1 98.94 96 THR A O 1
ATOM 718 N N . ILE A 1 97 ? -1.785 11.836 1.23 1 98.94 97 ILE A N 1
ATOM 719 C CA . ILE A 1 97 ? -0.435 12.219 1.626 1 98.94 97 ILE A CA 1
ATOM 720 C C . ILE A 1 97 ? 0.56 11.797 0.545 1 98.94 97 ILE A C 1
ATOM 722 O O . ILE A 1 97 ? 0.605 10.633 0.155 1 98.94 97 ILE A O 1
ATOM 726 N N . VAL A 1 98 ? 1.337 12.758 0.033 1 98.81 98 VAL A N 1
ATOM 727 C CA . VAL A 1 98 ? 2.352 12.461 -0.972 1 98.81 98 VAL A CA 1
ATOM 728 C C . VAL A 1 98 ? 3.684 13.078 -0.563 1 98.81 98 VAL A C 1
ATOM 730 O O . VAL A 1 98 ? 3.717 14.164 0.024 1 98.81 98 VAL A O 1
ATOM 733 N N . GLY A 1 99 ? 4.754 12.344 -0.781 1 98.25 99 GLY A N 1
ATOM 734 C CA . GLY A 1 99 ? 6.086 12.867 -0.529 1 98.25 99 GLY A CA 1
ATOM 735 C C . GLY A 1 99 ? 6.5 12.766 0.927 1 98.25 99 GLY A C 1
ATOM 736 O O . GLY A 1 99 ? 7.395 13.492 1.374 1 98.25 99 GLY A O 1
ATOM 737 N N . HIS A 1 100 ? 5.781 11.984 1.716 1 98.19 100 HIS A N 1
ATOM 738 C CA . HIS A 1 100 ? 6.234 11.766 3.084 1 98.19 100 HIS A CA 1
ATOM 739 C C . HIS A 1 100 ? 7.68 11.281 3.115 1 98.19 100 HIS A C 1
ATOM 741 O O . HIS A 1 100 ? 8.148 10.648 2.166 1 98.19 100 HIS A O 1
ATOM 747 N N . SER A 1 101 ? 8.383 11.547 4.199 1 96.62 101 SER A N 1
ATOM 748 C CA . SER A 1 101 ? 9.82 11.297 4.305 1 96.62 101 SER A CA 1
ATOM 749 C C . SER A 1 101 ? 10.133 9.812 4.191 1 96.62 101 SER A C 1
ATOM 751 O O . SER A 1 101 ? 11.172 9.43 3.648 1 96.62 101 SER A O 1
ATOM 753 N N . GLU A 1 102 ? 9.234 9.031 4.629 1 95.5 102 GLU A N 1
ATOM 754 C CA . GLU A 1 102 ? 9.508 7.602 4.766 1 95.5 102 GLU A CA 1
ATOM 755 C C . GLU A 1 102 ? 9.57 6.918 3.404 1 95.5 102 GLU A C 1
ATOM 757 O O . GLU A 1 102 ? 10.523 6.195 3.107 1 95.5 102 GLU A O 1
ATOM 762 N N . PRO A 1 103 ? 8.625 7.121 2.48 1 95.06 103 PRO A N 1
ATOM 763 C CA . PRO A 1 103 ? 8.781 6.559 1.136 1 95.06 103 PRO A CA 1
ATOM 764 C C . PRO A 1 103 ? 10.008 7.109 0.41 1 95.06 103 PRO A C 1
ATOM 766 O O . PRO A 1 103 ? 10.648 6.391 -0.359 1 95.06 103 PRO A O 1
ATOM 769 N N . ARG A 1 104 ? 10.391 8.375 0.615 1 93.25 104 ARG A N 1
ATOM 770 C CA . ARG A 1 104 ? 11.609 8.938 0.043 1 93.25 104 ARG A CA 1
ATOM 771 C C . ARG A 1 104 ? 12.836 8.172 0.518 1 93.25 104 ARG A C 1
ATOM 773 O O . ARG A 1 104 ? 13.695 7.809 -0.287 1 93.25 104 ARG A O 1
ATOM 780 N N . LYS A 1 105 ? 12.828 7.969 1.804 1 90.5 105 LYS A N 1
ATOM 781 C CA . LYS A 1 105 ? 13.984 7.371 2.463 1 90.5 105 LYS A CA 1
ATOM 782 C C . LYS A 1 105 ? 14.117 5.891 2.117 1 90.5 105 LYS A C 1
ATOM 784 O O . LYS A 1 105 ? 15.195 5.43 1.737 1 90.5 105 LYS A O 1
ATOM 789 N N . TYR A 1 106 ? 13.008 5.16 2.143 1 89.56 106 TYR A N 1
ATOM 790 C CA . TYR A 1 106 ? 13.078 3.705 2.111 1 89.56 106 TYR A CA 1
ATOM 791 C C . TYR A 1 106 ? 12.867 3.18 0.695 1 89.56 106 TYR A C 1
ATOM 793 O O . TYR A 1 106 ? 13.281 2.062 0.375 1 89.56 106 TYR A O 1
ATOM 801 N N . PHE A 1 107 ? 12.266 4.008 -0.18 1 88.69 107 PHE A N 1
ATOM 802 C CA . PHE A 1 107 ? 11.914 3.486 -1.496 1 88.69 107 PHE A CA 1
ATOM 803 C C . PHE A 1 107 ? 12.359 4.445 -2.594 1 88.69 107 PHE A C 1
ATOM 805 O O . PHE A 1 107 ? 11.922 4.328 -3.74 1 88.69 107 PHE A O 1
ATOM 812 N N . SER A 1 108 ? 13.133 5.438 -2.285 1 89.5 108 SER A N 1
ATOM 813 C CA . SER A 1 108 ? 13.766 6.363 -3.217 1 89.5 108 SER A CA 1
ATOM 814 C C . SER A 1 108 ? 12.734 7.059 -4.094 1 89.5 108 SER A C 1
ATOM 816 O O . SER A 1 108 ? 12.906 7.156 -5.312 1 89.5 108 SER A O 1
ATOM 818 N N . GLU A 1 109 ? 11.664 7.371 -3.514 1 94.06 109 GLU A N 1
ATOM 819 C CA . GLU A 1 109 ? 10.656 8.117 -4.258 1 94.06 109 GLU A CA 1
ATOM 820 C C . GLU A 1 109 ? 11.18 9.477 -4.699 1 94.06 109 GLU A C 1
ATOM 822 O O . GLU A 1 109 ? 11.664 10.258 -3.877 1 94.06 109 GLU A O 1
ATOM 827 N N . SER A 1 110 ? 11.078 9.812 -5.98 1 94.19 110 SER A N 1
ATOM 828 C CA . SER A 1 110 ? 11.656 11.023 -6.539 1 94.19 110 SER A CA 1
ATOM 829 C C . SER A 1 110 ? 10.664 12.18 -6.5 1 94.19 110 SER A C 1
ATOM 831 O O . SER A 1 110 ? 9.453 11.961 -6.375 1 94.19 110 SER A O 1
ATOM 833 N N . ASP A 1 111 ? 11.227 13.367 -6.66 1 95.75 111 ASP A N 1
ATOM 834 C CA . ASP A 1 111 ? 10.375 14.547 -6.734 1 95.75 111 ASP A CA 1
ATOM 835 C C . ASP A 1 111 ? 9.406 14.453 -7.914 1 95.75 111 ASP A C 1
ATOM 837 O O . ASP A 1 111 ? 8.273 14.914 -7.828 1 95.75 111 ASP A O 1
ATOM 841 N N . GLU A 1 112 ? 9.906 13.875 -8.969 1 96.56 112 GLU A N 1
ATOM 842 C CA . GLU A 1 112 ? 9.062 13.703 -10.148 1 96.56 112 GLU A CA 1
ATOM 843 C C . GLU A 1 112 ? 7.875 12.789 -9.852 1 96.56 112 GLU A C 1
ATOM 845 O O . GLU A 1 112 ? 6.742 13.086 -10.234 1 96.56 112 GLU A O 1
ATOM 850 N N . GLN A 1 113 ? 8.148 11.664 -9.234 1 96.88 113 GLN A N 1
ATOM 851 C CA . GLN A 1 113 ? 7.086 10.742 -8.867 1 96.88 113 GLN A CA 1
ATOM 852 C C . GLN A 1 113 ? 6.086 11.398 -7.922 1 96.88 113 GLN A C 1
ATOM 854 O O . GLN A 1 113 ? 4.875 11.227 -8.078 1 96.88 113 GLN A O 1
ATOM 859 N N . ILE A 1 114 ? 6.598 12.148 -6.98 1 98.44 114 ILE A N 1
ATOM 860 C CA . ILE A 1 114 ? 5.762 12.828 -5.996 1 98.44 114 ILE A CA 1
ATOM 861 C C . ILE A 1 114 ? 4.844 13.82 -6.699 1 98.44 114 ILE A C 1
ATOM 863 O O . ILE A 1 114 ? 3.648 13.891 -6.402 1 98.44 114 ILE A O 1
ATOM 867 N N . ASN A 1 115 ? 5.395 14.578 -7.633 1 98.75 115 ASN A N 1
ATOM 868 C CA . ASN A 1 115 ? 4.582 15.508 -8.406 1 98.75 115 ASN A CA 1
ATOM 869 C C . ASN A 1 115 ? 3.504 14.781 -9.203 1 98.75 115 ASN A C 1
ATOM 871 O O . ASN A 1 115 ? 2.359 15.234 -9.266 1 98.75 115 ASN A O 1
ATOM 875 N N . GLN A 1 116 ? 3.832 13.664 -9.812 1 98.69 116 GLN A N 1
ATOM 876 C CA . GLN A 1 116 ? 2.855 12.883 -10.562 1 98.69 116 GLN A CA 1
ATOM 877 C C . GLN A 1 116 ? 1.716 12.414 -9.656 1 98.69 116 GLN A C 1
ATOM 879 O O . GLN A 1 116 ? 0.548 12.453 -10.055 1 98.69 116 GLN A O 1
ATOM 884 N N . ARG A 1 117 ? 2.049 12.008 -8.469 1 98.69 117 ARG A N 1
ATOM 885 C CA . ARG A 1 117 ? 1.045 11.57 -7.504 1 98.69 117 ARG A CA 1
ATOM 886 C C . ARG A 1 117 ? 0.118 12.711 -7.113 1 98.69 117 ARG A C 1
ATOM 888 O O . ARG A 1 117 ? -1.101 12.539 -7.051 1 98.69 117 ARG A O 1
ATOM 895 N N . ALA A 1 118 ? 0.709 13.859 -6.855 1 98.81 118 ALA A N 1
ATOM 896 C CA . ALA A 1 118 ? -0.083 15.031 -6.484 1 98.81 118 ALA A CA 1
ATOM 897 C C . ALA A 1 118 ? -1.021 15.438 -7.617 1 98.81 118 ALA A C 1
ATOM 899 O O . ALA A 1 118 ? -2.197 15.727 -7.383 1 98.81 118 ALA A O 1
ATOM 900 N N . ARG A 1 119 ? -0.51 15.422 -8.805 1 98.75 119 ARG A N 1
ATOM 901 C CA . ARG A 1 119 ? -1.318 15.781 -9.961 1 98.75 119 ARG A CA 1
ATOM 902 C C . ARG A 1 119 ? -2.465 14.797 -10.156 1 98.75 119 ARG A C 1
ATOM 904 O O . ARG A 1 119 ? -3.596 15.195 -10.438 1 98.75 119 ARG A O 1
ATOM 911 N N . ALA A 1 120 ? -2.121 13.555 -10.047 1 98.62 120 ALA A N 1
ATOM 912 C CA . ALA A 1 120 ? -3.154 12.531 -10.18 1 98.62 120 ALA A CA 1
ATOM 913 C C . ALA A 1 120 ? -4.227 12.688 -9.109 1 98.62 120 ALA A C 1
ATOM 915 O O . ALA A 1 120 ? -5.418 12.508 -9.375 1 98.62 120 ALA A O 1
ATOM 916 N N . SER A 1 121 ? -3.805 12.984 -7.91 1 98.62 121 SER A N 1
ATOM 917 C CA . SER A 1 121 ? -4.734 13.242 -6.816 1 98.62 121 SER A CA 1
ATOM 918 C C . SER A 1 121 ? -5.703 14.367 -7.164 1 98.62 121 SER A C 1
ATOM 920 O O . SER A 1 121 ? -6.922 14.188 -7.078 1 98.62 121 SER A O 1
ATOM 922 N N . GLN A 1 122 ? -5.234 15.453 -7.637 1 98.62 122 GLN A N 1
ATOM 923 C CA . GLN A 1 122 ? -6.074 16.594 -7.953 1 98.62 122 GLN A CA 1
ATOM 924 C C . GLN A 1 122 ? -6.992 16.297 -9.133 1 98.62 122 GLN A C 1
ATOM 926 O O . GLN A 1 122 ? -8.156 16.703 -9.141 1 98.62 122 GLN A O 1
ATOM 931 N N . ALA A 1 123 ? -6.391 15.641 -10.086 1 98.56 123 ALA A N 1
ATOM 932 C CA . ALA A 1 123 ? -7.18 15.305 -11.266 1 98.56 123 ALA A CA 1
ATOM 933 C C . ALA A 1 123 ? -8.406 14.469 -10.891 1 98.56 123 ALA A C 1
ATOM 935 O O . ALA A 1 123 ? -9.453 14.578 -11.523 1 98.56 123 ALA A O 1
ATOM 936 N N . ALA A 1 124 ? -8.32 13.727 -9.852 1 98.56 124 ALA A N 1
ATOM 937 C CA . ALA A 1 124 ? -9.406 12.859 -9.414 1 98.56 124 ALA A CA 1
ATOM 938 C C . ALA A 1 124 ? -10.328 13.586 -8.438 1 98.56 124 ALA A C 1
ATOM 940 O O . ALA A 1 124 ? -11.344 13.031 -8 1 98.56 124 ALA A O 1
ATOM 941 N N . GLY A 1 125 ? -9.969 14.805 -8.016 1 98.5 125 GLY A N 1
ATOM 942 C CA . GLY A 1 125 ? -10.797 15.57 -7.094 1 98.5 125 GLY A CA 1
ATOM 943 C C . GLY A 1 125 ? -10.375 15.414 -5.645 1 98.5 125 GLY A C 1
ATOM 944 O O . GLY A 1 125 ? -11.102 15.828 -4.734 1 98.5 125 GLY A O 1
ATOM 945 N N . LEU A 1 126 ? -9.234 14.781 -5.398 1 98.75 126 LEU A N 1
ATOM 946 C CA . LEU A 1 126 ? -8.664 14.664 -4.059 1 98.75 126 LEU A CA 1
ATOM 947 C C . LEU A 1 126 ? -7.734 15.828 -3.752 1 98.75 126 LEU A C 1
ATOM 949 O O . LEU A 1 126 ? -7.281 16.516 -4.664 1 98.75 126 LEU A O 1
ATOM 953 N N . ILE A 1 127 ? -7.492 16.078 -2.498 1 98.88 127 ILE A N 1
ATOM 954 C CA . ILE A 1 127 ? -6.59 17.141 -2.08 1 98.88 127 ILE A CA 1
ATOM 955 C C . ILE A 1 127 ? -5.266 16.547 -1.608 1 98.88 127 ILE A C 1
ATOM 957 O O . ILE A 1 127 ? -5.211 15.891 -0.564 1 98.88 127 ILE A O 1
ATOM 961 N N . PRO A 1 128 ? -4.219 16.75 -2.338 1 98.94 128 PRO A N 1
ATOM 962 C CA . PRO A 1 128 ? -2.93 16.234 -1.87 1 98.94 128 PRO A CA 1
ATOM 963 C C . PRO A 1 128 ? -2.377 17.016 -0.682 1 98.94 128 PRO A C 1
ATOM 965 O O . PRO A 1 128 ? -2.539 18.234 -0.611 1 98.94 128 PRO A O 1
ATOM 968 N N . ILE A 1 129 ? -1.831 16.312 0.272 1 98.94 129 ILE A N 1
ATOM 969 C CA . ILE A 1 129 ? -0.943 16.844 1.303 1 98.94 129 ILE A CA 1
ATOM 970 C C . ILE A 1 129 ? 0.511 16.578 0.914 1 98.94 129 ILE A C 1
ATOM 972 O O . ILE A 1 129 ? 1.02 15.469 1.093 1 98.94 129 ILE A O 1
ATOM 976 N N . LEU A 1 130 ? 1.138 17.562 0.336 1 98.88 130 LEU A N 1
ATOM 977 C CA . LEU A 1 130 ? 2.512 17.453 -0.139 1 98.88 130 LEU A CA 1
ATOM 978 C C . LEU A 1 130 ? 3.502 17.672 1.002 1 98.88 130 LEU A C 1
ATOM 980 O O . LEU A 1 130 ? 3.594 18.781 1.547 1 98.88 130 LEU A O 1
ATOM 984 N N . CYS A 1 131 ? 4.234 16.656 1.318 1 98.81 131 CYS A N 1
ATOM 985 C CA . CYS A 1 131 ? 5.207 16.734 2.402 1 98.81 131 CYS A CA 1
ATOM 986 C C . CYS A 1 131 ? 6.562 17.203 1.885 1 98.81 131 CYS A C 1
ATOM 988 O O . CYS A 1 131 ? 7.035 16.734 0.853 1 98.81 131 CYS A O 1
ATOM 990 N N . VAL A 1 132 ? 7.141 18.109 2.586 1 98.62 132 VAL A N 1
ATOM 991 C CA . VAL A 1 132 ? 8.477 18.609 2.291 1 98.62 132 VAL A CA 1
ATOM 992 C C . VAL A 1 132 ? 9.297 18.688 3.578 1 98.62 132 VAL A C 1
ATOM 994 O O . VAL A 1 132 ? 8.734 18.875 4.664 1 98.62 132 VAL A O 1
ATOM 997 N N . GLY A 1 133 ? 10.531 18.547 3.516 1 97.81 133 GLY A N 1
ATOM 998 C CA . GLY A 1 133 ? 11.375 18.594 4.699 1 97.81 133 GLY A CA 1
ATOM 999 C C . GLY A 1 133 ? 12.836 18.281 4.41 1 97.81 133 GLY A C 1
ATOM 1000 O O . GLY A 1 133 ? 13.148 17.688 3.371 1 97.81 133 GLY A O 1
ATOM 1001 N N . GLU A 1 134 ? 13.695 18.719 5.289 1 97.75 134 GLU A N 1
ATOM 1002 C CA . GLU A 1 134 ? 15.133 18.484 5.148 1 97.75 134 GLU A CA 1
ATOM 1003 C C . GLU A 1 134 ? 15.625 17.5 6.203 1 97.75 134 GLU A C 1
ATOM 1005 O O . GLU A 1 134 ? 15.094 17.453 7.312 1 97.75 134 GLU A O 1
ATOM 1010 N N . SER A 1 135 ? 16.625 16.734 5.852 1 95.56 135 SER A N 1
ATOM 1011 C CA . SER A 1 135 ? 17.266 15.836 6.801 1 95.56 135 SER A CA 1
ATOM 1012 C C . SER A 1 135 ? 18.125 16.609 7.801 1 95.56 135 SER A C 1
ATOM 1014 O O . SER A 1 135 ? 18.328 17.812 7.645 1 95.56 135 SER A O 1
ATOM 1016 N N . ASP A 1 136 ? 18.547 15.852 8.828 1 94.06 136 ASP A N 1
ATOM 1017 C CA . ASP A 1 136 ? 19.453 16.438 9.812 1 94.06 136 ASP A CA 1
ATOM 1018 C C . ASP A 1 136 ? 20.75 16.922 9.156 1 94.06 136 ASP A C 1
ATOM 1020 O O . ASP A 1 136 ? 21.266 17.984 9.492 1 94.06 136 ASP A O 1
ATOM 1024 N N . GLU A 1 137 ? 21.266 16.109 8.25 1 95.38 137 GLU A N 1
ATOM 1025 C CA . GLU A 1 137 ? 22.484 16.453 7.535 1 95.38 137 GLU A CA 1
ATOM 1026 C C . GLU A 1 137 ? 22.328 17.719 6.707 1 95.38 137 GLU A C 1
ATOM 1028 O O . GLU A 1 137 ? 23.188 18.594 6.715 1 95.38 137 GLU A O 1
ATOM 1033 N N . GLN A 1 138 ? 21.25 17.859 6.047 1 96.44 138 GLN A N 1
ATOM 1034 C CA . GLN A 1 138 ? 20.953 19.016 5.223 1 96.44 138 GLN A CA 1
ATOM 1035 C C . GLN A 1 138 ? 20.797 20.281 6.082 1 96.44 138 GLN A C 1
ATOM 1037 O O . GLN A 1 138 ? 21.266 21.359 5.711 1 96.44 138 GLN A O 1
ATOM 1042 N N . ARG A 1 139 ? 20.109 20.125 7.207 1 94.75 139 ARG A N 1
ATOM 1043 C CA . ARG A 1 139 ? 19.969 21.234 8.141 1 94.75 139 ARG A CA 1
ATOM 1044 C C . ARG A 1 139 ? 21.312 21.703 8.672 1 94.75 139 ARG A C 1
ATOM 1046 O O . ARG A 1 139 ? 21.609 22.891 8.672 1 94.75 139 ARG A O 1
ATOM 1053 N N . SER A 1 140 ? 22.125 20.766 9.117 1 94.69 140 SER A N 1
ATOM 1054 C CA . SER A 1 140 ? 23.438 21.062 9.688 1 94.69 140 SER A CA 1
ATOM 1055 C C . SER A 1 140 ? 24.344 21.734 8.664 1 94.69 140 SER A C 1
ATOM 1057 O O . SER A 1 140 ? 25.25 22.5 9.031 1 94.69 140 SER A O 1
ATOM 1059 N N . SER A 1 141 ? 24.109 21.484 7.406 1 97.19 141 SER A N 1
ATOM 1060 C CA . SER A 1 141 ? 24.891 22.062 6.324 1 97.19 141 SER A CA 1
ATOM 1061 C C . SER A 1 141 ? 24.266 23.359 5.824 1 97.19 141 SER A C 1
ATOM 1063 O O . SER A 1 141 ? 24.625 23.859 4.75 1 97.19 141 SER A O 1
ATOM 1065 N N . ASN A 1 142 ? 23.297 23.844 6.523 1 96.94 142 ASN A N 1
ATOM 1066 C CA . ASN A 1 142 ? 22.625 25.094 6.215 1 96.94 142 ASN A CA 1
ATOM 1067 C C . ASN A 1 142 ? 21.953 25.047 4.844 1 96.94 142 ASN A C 1
ATOM 1069 O O . ASN A 1 142 ? 22.016 26.016 4.082 1 96.94 142 ASN A O 1
ATOM 1073 N N . GLU A 1 143 ? 21.328 23.891 4.527 1 97.56 143 GLU A N 1
ATOM 1074 C CA . GLU A 1 143 ? 20.703 23.703 3.223 1 97.56 143 GLU A CA 1
ATOM 1075 C C . GLU A 1 143 ? 19.172 23.656 3.346 1 97.56 143 GLU A C 1
ATOM 1077 O O . GLU A 1 143 ? 18.484 23.328 2.383 1 97.56 143 GLU A O 1
ATOM 1082 N N . THR A 1 144 ? 18.656 23.969 4.453 1 97.56 144 THR A N 1
ATOM 1083 C CA . THR A 1 144 ? 17.234 23.828 4.73 1 97.56 144 THR A CA 1
ATOM 1084 C C . THR A 1 144 ? 16.406 24.531 3.654 1 97.56 144 THR A C 1
ATOM 1086 O O . THR A 1 144 ? 15.602 23.891 2.969 1 97.56 144 THR A O 1
ATOM 1089 N N . GLU A 1 145 ? 16.656 25.812 3.436 1 98.44 145 GLU A N 1
ATOM 1090 C CA . GLU A 1 145 ? 15.828 26.594 2.52 1 98.44 145 GLU A CA 1
ATOM 1091 C C . GLU A 1 145 ? 15.961 26.094 1.087 1 98.44 145 GLU A C 1
ATOM 1093 O O . GLU A 1 145 ? 14.969 25.969 0.369 1 98.44 145 GLU A O 1
ATOM 1098 N N . ARG A 1 146 ? 17.172 25.766 0.696 1 98.25 146 ARG A N 1
ATOM 1099 C CA . ARG A 1 146 ? 17.406 25.297 -0.661 1 98.25 146 ARG A CA 1
ATOM 1100 C C . ARG A 1 146 ? 16.672 23.984 -0.919 1 98.25 146 ARG A C 1
ATOM 1102 O O . ARG A 1 146 ? 16.031 23.812 -1.954 1 98.25 146 ARG A O 1
ATOM 1109 N N . VAL A 1 147 ? 16.781 23.062 -0.011 1 98 147 VAL A N 1
ATOM 1110 C CA . VAL A 1 147 ? 16.188 21.734 -0.146 1 98 147 VAL A CA 1
ATOM 1111 C C . VAL A 1 147 ? 14.664 21.859 -0.183 1 98 147 VAL A C 1
ATOM 1113 O O . VAL A 1 147 ? 14.016 21.297 -1.065 1 98 147 VAL A O 1
ATOM 1116 N N . ILE A 1 148 ? 14.125 22.578 0.728 1 98.56 148 ILE A N 1
ATOM 1117 C CA . ILE A 1 148 ? 12.672 22.688 0.828 1 98.56 148 ILE A CA 1
ATOM 1118 C C . ILE A 1 148 ? 12.133 23.438 -0.388 1 98.56 148 ILE A C 1
ATOM 1120 O O . ILE A 1 148 ? 11.109 23.047 -0.96 1 98.56 148 ILE A O 1
ATOM 1124 N N . ARG A 1 149 ? 12.789 24.5 -0.774 1 98.5 149 ARG A N 1
ATOM 1125 C CA . ARG A 1 149 ? 12.344 25.25 -1.943 1 98.5 149 ARG A CA 1
ATOM 1126 C C . ARG A 1 149 ? 12.305 24.359 -3.182 1 98.5 149 ARG A C 1
ATOM 1128 O O . ARG A 1 149 ? 11.344 24.406 -3.951 1 98.5 149 ARG A O 1
ATOM 1135 N N . ARG A 1 150 ? 13.344 23.609 -3.381 1 98.19 150 ARG A N 1
ATOM 1136 C CA . ARG A 1 150 ? 13.383 22.672 -4.508 1 98.19 150 ARG A CA 1
ATOM 1137 C C . ARG A 1 150 ? 12.203 21.703 -4.457 1 98.19 150 ARG A C 1
ATOM 1139 O O . ARG A 1 150 ? 11.547 21.469 -5.473 1 98.19 150 ARG A O 1
ATOM 1146 N N . GLN A 1 151 ? 11.969 21.109 -3.309 1 98.38 151 GLN A N 1
ATOM 1147 C CA . GLN A 1 151 ? 10.859 20.172 -3.145 1 98.38 151 GLN A CA 1
ATOM 1148 C C . GLN A 1 151 ? 9.523 20.828 -3.439 1 98.38 151 GLN A C 1
ATOM 1150 O O . GLN A 1 151 ? 8.656 20.234 -4.086 1 98.38 151 GLN A O 1
ATOM 1155 N N . VAL A 1 152 ? 9.367 22.062 -2.99 1 98.56 152 VAL A N 1
ATOM 1156 C CA . VAL A 1 152 ? 8.141 22.812 -3.209 1 98.56 152 VAL A CA 1
ATOM 1157 C C . VAL A 1 152 ? 7.965 23.094 -4.699 1 98.56 152 VAL A C 1
ATOM 1159 O O . VAL A 1 152 ? 6.922 22.781 -5.281 1 98.56 152 VAL A O 1
ATOM 1162 N N . GLU A 1 153 ? 8.953 23.641 -5.301 1 97.94 153 GLU A N 1
ATOM 1163 C CA . GLU A 1 153 ? 8.883 24.016 -6.707 1 97.94 153 GLU A CA 1
ATOM 1164 C C . GLU A 1 153 ? 8.609 22.797 -7.59 1 97.94 153 GLU A C 1
ATOM 1166 O O . GLU A 1 153 ? 7.734 22.844 -8.461 1 97.94 153 GLU A O 1
ATOM 1171 N N . GLN A 1 154 ? 9.305 21.734 -7.363 1 97.56 154 GLN A N 1
ATOM 1172 C CA . GLN A 1 154 ? 9.133 20.516 -8.156 1 97.56 154 GLN A CA 1
ATOM 1173 C C . GLN A 1 154 ? 7.797 19.844 -7.844 1 97.56 154 GLN A C 1
ATOM 1175 O O . GLN A 1 154 ? 7.129 19.328 -8.742 1 97.56 154 GLN A O 1
ATOM 1180 N N . GLY A 1 155 ? 7.43 19.844 -6.598 1 97.38 155 GLY A N 1
ATOM 1181 C CA . GLY A 1 155 ? 6.207 19.188 -6.172 1 97.38 155 GLY A CA 1
ATOM 1182 C C . GLY A 1 155 ? 4.953 19.906 -6.637 1 97.38 155 GLY A C 1
ATOM 1183 O O . GLY A 1 155 ? 3.889 19.297 -6.75 1 97.38 155 GLY A O 1
ATOM 1184 N N . LEU A 1 156 ? 5.066 21.156 -6.969 1 97.31 156 LEU A N 1
ATOM 1185 C CA . LEU A 1 156 ? 3.875 21.953 -7.242 1 97.31 156 LEU A CA 1
ATOM 1186 C C . LEU A 1 156 ? 3.736 22.234 -8.734 1 97.31 156 LEU A C 1
ATOM 1188 O O . LEU A 1 156 ? 2.799 22.906 -9.164 1 97.31 156 LEU A O 1
ATOM 1192 N N . GLU A 1 157 ? 4.648 21.703 -9.508 1 97.25 157 GLU A N 1
ATOM 1193 C CA . GLU A 1 157 ? 4.512 21.875 -10.953 1 97.25 157 GLU A CA 1
ATOM 1194 C C . GLU A 1 157 ? 3.172 21.328 -11.445 1 97.25 157 GLU A C 1
ATOM 1196 O O . GLU A 1 157 ? 2.863 20.156 -11.25 1 97.25 157 GLU A O 1
ATOM 1201 N N . GLY A 1 158 ? 2.346 22.156 -12 1 97.88 158 GLY A N 1
ATOM 1202 C CA . GLY A 1 158 ? 1.075 21.734 -12.578 1 97.88 158 GLY A CA 1
ATOM 1203 C C . GLY A 1 158 ? -0.01 21.531 -11.539 1 97.88 158 GLY A C 1
ATOM 1204 O O . GLY A 1 158 ? -1.036 20.906 -11.82 1 97.88 158 GLY A O 1
ATOM 1205 N N . ILE A 1 159 ? 0.221 22.047 -10.336 1 98 159 ILE A N 1
ATOM 1206 C CA . ILE A 1 159 ? -0.702 21.812 -9.227 1 98 159 ILE A CA 1
ATOM 1207 C C . ILE A 1 159 ? -1.487 23.094 -8.945 1 98 159 ILE A C 1
ATOM 1209 O O . ILE A 1 159 ? -0.92 24.188 -8.938 1 98 159 ILE A O 1
ATOM 1213 N N . ASP A 1 160 ? -2.793 23 -8.766 1 98.31 160 ASP A N 1
ATOM 1214 C CA . ASP A 1 160 ? -3.633 24.094 -8.289 1 98.31 160 ASP A CA 1
ATOM 1215 C C . ASP A 1 160 ? -3.453 24.312 -6.785 1 98.31 160 ASP A C 1
ATOM 1217 O O . ASP A 1 160 ? -3.873 23.469 -5.977 1 98.31 160 ASP A O 1
ATOM 1221 N N . PRO A 1 161 ? -2.842 25.406 -6.41 1 97.56 161 PRO A N 1
ATOM 1222 C CA . PRO A 1 161 ? -2.553 25.625 -4.988 1 97.56 161 PRO A CA 1
ATOM 1223 C C . PRO A 1 161 ? -3.816 25.781 -4.148 1 97.56 161 PRO A C 1
ATOM 1225 O O . PRO A 1 161 ? -3.76 25.703 -2.918 1 97.56 161 PRO A O 1
ATOM 1228 N N . SER A 1 162 ? -4.945 26.094 -4.742 1 97.38 162 SER A N 1
ATOM 1229 C CA . SER A 1 162 ? -6.191 26.25 -4 1 97.38 162 SER A CA 1
ATOM 1230 C C . SER A 1 162 ? -6.742 24.906 -3.541 1 97.38 162 SER A C 1
ATOM 1232 O O . SER A 1 162 ? -7.641 24.859 -2.699 1 97.38 162 SER A O 1
ATOM 1234 N N . LYS A 1 163 ? -6.27 23.766 -4.035 1 97.75 163 LYS A N 1
ATOM 1235 C CA . LYS A 1 163 ? -6.648 22.406 -3.672 1 97.75 163 LYS A CA 1
ATOM 1236 C C . LYS A 1 163 ? -5.434 21.594 -3.219 1 97.75 163 LYS A C 1
ATOM 1238 O O . LYS A 1 163 ? -5.223 20.469 -3.678 1 97.75 163 LYS A O 1
ATOM 1243 N N . LEU A 1 164 ? -4.711 22.203 -2.398 1 98.44 164 LEU A N 1
ATOM 1244 C CA . LEU A 1 164 ? -3.434 21.656 -1.947 1 98.44 164 LEU A CA 1
ATOM 1245 C C . LEU A 1 164 ? -3.195 21.984 -0.476 1 98.44 164 LEU A C 1
ATOM 1247 O O . LEU A 1 164 ? -3.537 23.078 -0.013 1 98.44 164 LEU A O 1
ATOM 1251 N N . VAL A 1 165 ? -2.674 21.078 0.246 1 98.88 165 VAL A N 1
ATOM 1252 C CA . VAL A 1 165 ? -2.043 21.297 1.543 1 98.88 165 VAL A CA 1
ATOM 1253 C C . VAL A 1 165 ? -0.547 21.016 1.447 1 98.88 165 VAL A C 1
ATOM 1255 O O . VAL A 1 165 ? -0.135 20.031 0.812 1 98.88 165 VAL A O 1
ATOM 1258 N N . VAL A 1 166 ? 0.278 21.828 1.989 1 98.88 166 VAL A N 1
ATOM 1259 C CA . VAL A 1 166 ? 1.701 21.531 2.113 1 98.88 166 VAL A CA 1
ATOM 1260 C C . VAL A 1 166 ? 2.045 21.25 3.574 1 98.88 166 VAL A C 1
ATOM 1262 O O . VAL A 1 166 ? 1.612 21.969 4.473 1 98.88 166 VAL A O 1
ATOM 1265 N N . ALA A 1 167 ? 2.703 20.188 3.828 1 98.88 167 ALA A N 1
ATOM 1266 C CA . ALA A 1 167 ? 3.148 19.828 5.172 1 98.88 167 ALA A CA 1
ATOM 1267 C C . ALA A 1 167 ? 4.668 19.953 5.297 1 98.88 167 ALA A C 1
ATOM 1269 O O . ALA A 1 167 ? 5.406 19.219 4.633 1 98.88 167 ALA A O 1
ATOM 1270 N N . TYR A 1 168 ? 5.121 20.859 6.125 1 98.81 168 TYR A N 1
ATOM 1271 C CA . TYR A 1 168 ? 6.539 20.938 6.469 1 98.81 168 TYR A CA 1
ATOM 1272 C C . TYR A 1 168 ? 6.895 19.922 7.559 1 98.81 168 TYR A C 1
ATOM 1274 O O . TYR A 1 168 ? 6.402 20.016 8.688 1 98.81 168 TYR A O 1
ATOM 1282 N N . GLU A 1 169 ? 7.695 19 7.145 1 97.19 169 GLU A N 1
ATOM 1283 C CA . GLU A 1 169 ? 8.141 17.938 8.047 1 97.19 169 GLU A CA 1
ATOM 1284 C C . GLU A 1 169 ? 9.656 17.922 8.172 1 97.19 169 GLU A C 1
ATOM 1286 O O . GLU A 1 169 ? 10.336 17.156 7.48 1 97.19 169 GLU A O 1
ATOM 1291 N N . PRO A 1 170 ? 10.18 18.766 9.125 1 97.19 170 PRO A N 1
ATOM 1292 C CA . PRO A 1 170 ? 11.609 18.594 9.359 1 97.19 170 PRO A CA 1
ATOM 1293 C C . PRO A 1 170 ? 11.977 17.172 9.766 1 97.19 170 PRO A C 1
ATOM 1295 O O . PRO A 1 170 ? 11.688 16.75 10.891 1 97.19 170 PRO A O 1
ATOM 1298 N N . ILE A 1 171 ? 12.578 16.484 8.883 1 95.44 171 ILE A N 1
ATOM 1299 C CA . ILE A 1 171 ? 12.781 15.047 9.023 1 95.44 171 ILE A CA 1
ATOM 1300 C C . ILE A 1 171 ? 13.547 14.758 10.312 1 95.44 171 ILE A C 1
ATOM 1302 O O . ILE A 1 171 ? 13.289 13.75 10.977 1 95.44 171 ILE A O 1
ATOM 1306 N N . TRP A 1 172 ? 14.453 15.633 10.688 1 92.88 172 TRP A N 1
ATOM 1307 C CA . TRP A 1 172 ? 15.289 15.492 11.883 1 92.88 172 TRP A CA 1
ATOM 1308 C C . TRP A 1 172 ? 14.445 15.602 13.148 1 92.88 172 TRP A C 1
ATOM 1310 O O . TRP A 1 172 ? 14.914 15.273 14.242 1 92.88 172 TRP A O 1
ATOM 1320 N N . ALA A 1 173 ? 13.211 16 13.07 1 89.62 173 ALA A N 1
ATOM 1321 C CA . ALA A 1 173 ? 12.344 16.188 14.227 1 89.62 173 ALA A CA 1
ATOM 1322 C C . ALA A 1 173 ? 11.234 15.141 14.258 1 89.62 173 ALA A C 1
ATOM 1324 O O . ALA A 1 173 ? 10.414 15.117 15.18 1 89.62 173 ALA A O 1
ATOM 1325 N N . ILE A 1 174 ? 11.18 14.273 13.266 1 85.56 174 ILE A N 1
ATOM 1326 C CA . ILE A 1 174 ? 10.117 13.281 13.195 1 85.56 174 ILE A CA 1
ATOM 1327 C C . ILE A 1 174 ? 10.461 12.086 14.078 1 85.56 174 ILE A C 1
ATOM 1329 O O . ILE A 1 174 ? 11.422 11.359 13.812 1 85.56 174 ILE A O 1
ATOM 1333 N N . GLY A 1 175 ? 9.828 11.828 15.102 1 78 175 GLY A N 1
ATOM 1334 C CA . GLY A 1 175 ? 9.969 10.656 15.953 1 78 175 GLY A CA 1
ATOM 1335 C C . GLY A 1 175 ? 11.297 10.594 16.672 1 78 175 GLY A C 1
ATOM 1336 O O . GLY A 1 175 ? 11.727 9.523 17.109 1 78 175 GLY A O 1
ATOM 1337 N N . THR A 1 176 ? 12.102 11.547 16.703 1 73.19 176 THR A N 1
ATOM 1338 C CA . THR A 1 176 ? 13.445 11.523 17.281 1 73.19 176 THR A CA 1
ATOM 1339 C C . THR A 1 176 ? 13.445 12.109 18.688 1 73.19 176 THR A C 1
ATOM 1341 O O . THR A 1 176 ? 14.398 11.93 19.453 1 73.19 176 THR A O 1
ATOM 1344 N N . GLY A 1 177 ? 12.438 12.75 19.031 1 73.62 177 GLY A N 1
ATOM 1345 C CA . GLY A 1 177 ? 12.422 13.461 20.297 1 73.62 177 GLY A CA 1
ATOM 1346 C C . GLY A 1 177 ? 12.961 14.875 20.188 1 73.62 177 GLY A C 1
ATOM 1347 O O . GLY A 1 177 ? 12.742 15.695 21.094 1 73.62 177 GLY A O 1
ATOM 1348 N N . LYS A 1 178 ? 13.648 15.172 19.078 1 82.31 178 LYS A N 1
ATOM 1349 C CA . LYS A 1 178 ? 14.062 16.547 18.812 1 82.31 178 LYS A CA 1
ATOM 1350 C C . LYS A 1 178 ? 12.875 17.406 18.375 1 82.31 178 LYS A C 1
ATOM 1352 O O . LYS A 1 178 ? 12 16.938 17.641 1 82.31 178 LYS A O 1
ATOM 1357 N N . THR A 1 179 ? 12.875 18.562 18.922 1 84.44 179 THR A N 1
ATOM 1358 C CA . THR A 1 179 ? 11.734 19.422 18.609 1 84.44 179 THR A CA 1
ATOM 1359 C C . THR A 1 179 ? 12.188 20.688 17.891 1 84.44 179 THR A C 1
ATOM 1361 O O . THR A 1 179 ? 13.141 21.344 18.312 1 84.44 179 THR A O 1
ATOM 1364 N N . CYS A 1 180 ? 11.664 20.875 16.781 1 91.19 180 CYS A N 1
ATOM 1365 C CA . CYS A 1 180 ? 11.805 22.156 16.094 1 91.19 180 CYS A CA 1
ATOM 1366 C C . CYS A 1 180 ? 11.055 23.25 16.828 1 91.19 180 CYS A C 1
ATOM 1368 O O . CYS A 1 180 ? 9.859 23.109 17.109 1 91.19 180 CYS A O 1
ATOM 1370 N N . GLU A 1 181 ? 11.742 24.297 17.156 1 94.38 181 GLU A N 1
ATOM 1371 C CA . GLU A 1 181 ? 11.078 25.406 17.828 1 94.38 181 GLU A CA 1
ATOM 1372 C C . GLU A 1 181 ? 9.953 25.984 16.969 1 94.38 181 GLU A C 1
ATOM 1374 O O . GLU A 1 181 ? 10.094 26.094 15.75 1 94.38 181 GLU A O 1
ATOM 1379 N N . SER A 1 182 ? 8.914 26.438 17.688 1 96.62 182 SER A N 1
ATOM 1380 C CA . SER A 1 182 ? 7.727 26.906 16.984 1 96.62 182 SER A CA 1
ATOM 1381 C C . SER A 1 182 ? 8.055 28.109 16.094 1 96.62 182 SER A C 1
ATOM 1383 O O . SER A 1 182 ? 7.477 28.25 15.023 1 96.62 182 SER A O 1
ATOM 1385 N N . GLU A 1 183 ? 8.984 28.922 16.516 1 97.44 183 GLU A N 1
ATOM 1386 C CA . GLU A 1 183 ? 9.367 30.078 15.719 1 97.44 183 GLU A CA 1
ATOM 1387 C C . GLU A 1 183 ? 10.047 29.656 14.414 1 97.44 183 GLU A C 1
ATOM 1389 O O . GLU A 1 183 ? 9.797 30.25 13.367 1 97.44 183 GLU A O 1
ATOM 1394 N N . GLU A 1 184 ? 10.891 28.719 14.547 1 96.81 184 GLU A N 1
ATOM 1395 C CA . GLU A 1 184 ? 11.57 28.203 13.367 1 96.81 184 GLU A CA 1
ATOM 1396 C C . GLU A 1 184 ? 10.602 27.484 12.43 1 96.81 184 GLU A C 1
ATOM 1398 O O . GLU A 1 184 ? 10.664 27.656 11.211 1 96.81 184 GLU A O 1
ATOM 1403 N N . ALA A 1 185 ? 9.75 26.672 12.961 1 98 185 ALA A N 1
ATOM 1404 C CA . ALA A 1 185 ? 8.688 26.047 12.164 1 98 185 ALA A CA 1
ATOM 1405 C C . ALA A 1 185 ? 7.879 27.094 11.414 1 98 185 ALA A C 1
ATOM 1407 O O . ALA A 1 185 ? 7.629 26.953 10.211 1 98 185 ALA A O 1
ATOM 1408 N N . ASN A 1 186 ? 7.539 28.141 12.125 1 98.38 186 ASN A N 1
ATOM 1409 C CA . ASN A 1 186 ? 6.762 29.234 11.539 1 98.38 186 ASN A CA 1
ATOM 1410 C C . ASN A 1 186 ? 7.531 29.938 10.43 1 98.38 186 ASN A C 1
ATOM 1412 O O . ASN A 1 186 ? 6.961 30.266 9.383 1 98.38 186 ASN A O 1
ATOM 1416 N N . ARG A 1 187 ? 8.75 30.188 10.68 1 98.5 187 ARG A N 1
ATOM 1417 C CA . ARG A 1 187 ? 9.594 30.844 9.68 1 98.5 187 ARG A CA 1
ATOM 1418 C C . ARG A 1 187 ? 9.609 30.047 8.375 1 98.5 187 ARG A C 1
ATOM 1420 O O . ARG A 1 187 ? 9.391 30.609 7.301 1 98.5 187 ARG A O 1
ATOM 1427 N N . VAL A 1 188 ? 9.859 28.75 8.453 1 98.56 188 VAL A N 1
ATOM 1428 C CA . VAL A 1 188 ? 9.961 27.922 7.262 1 98.56 188 VAL A CA 1
ATOM 1429 C C . VAL A 1 188 ? 8.602 27.844 6.57 1 98.56 188 VAL A C 1
ATOM 1431 O O . VAL A 1 188 ? 8.516 27.922 5.34 1 98.56 188 VAL A O 1
ATOM 1434 N N . CYS A 1 189 ? 7.516 27.688 7.32 1 98.69 189 CYS A N 1
ATOM 1435 C CA . CYS A 1 189 ? 6.176 27.672 6.746 1 98.69 189 CYS A CA 1
ATOM 1436 C C . CYS A 1 189 ? 5.902 28.969 5.996 1 98.69 189 CYS A C 1
ATOM 1438 O O . CYS A 1 189 ? 5.312 28.953 4.91 1 98.69 189 CYS A O 1
ATOM 1440 N N . GLY A 1 190 ? 6.309 30.078 6.59 1 98.62 190 GLY A N 1
ATOM 1441 C CA . GLY A 1 190 ? 6.18 31.359 5.91 1 98.62 190 GLY A CA 1
ATOM 1442 C C . GLY A 1 190 ? 6.926 31.422 4.59 1 98.62 190 GLY A C 1
ATOM 1443 O O . GLY A 1 190 ? 6.422 31.969 3.605 1 98.62 190 GLY A O 1
ATOM 1444 N N . LEU A 1 191 ? 8.156 30.906 4.586 1 98.69 191 LEU A N 1
ATOM 1445 C CA . LEU A 1 191 ? 8.93 30.844 3.352 1 98.69 191 LEU A CA 1
ATOM 1446 C C . LEU A 1 191 ? 8.211 30.016 2.293 1 98.69 191 LEU A C 1
ATOM 1448 O O . LEU A 1 191 ? 8.141 30.422 1.128 1 98.69 191 LEU A O 1
ATOM 1452 N N . ILE A 1 192 ? 7.672 28.875 2.691 1 98.75 192 ILE A N 1
ATOM 1453 C CA . ILE A 1 192 ? 6.938 28 1.782 1 98.75 192 ILE A CA 1
ATOM 1454 C C . ILE A 1 192 ? 5.773 28.766 1.162 1 98.75 192 ILE A C 1
ATOM 1456 O O . ILE A 1 192 ? 5.57 28.719 -0.054 1 98.75 192 ILE A O 1
ATOM 1460 N N . ARG A 1 193 ? 4.996 29.469 1.975 1 98.44 193 ARG A N 1
ATOM 1461 C CA . ARG A 1 193 ? 3.869 30.266 1.491 1 98.44 193 ARG A CA 1
ATOM 1462 C C . ARG A 1 193 ? 4.32 31.281 0.442 1 98.44 193 ARG A C 1
ATOM 1464 O O . ARG A 1 193 ? 3.672 31.422 -0.597 1 98.4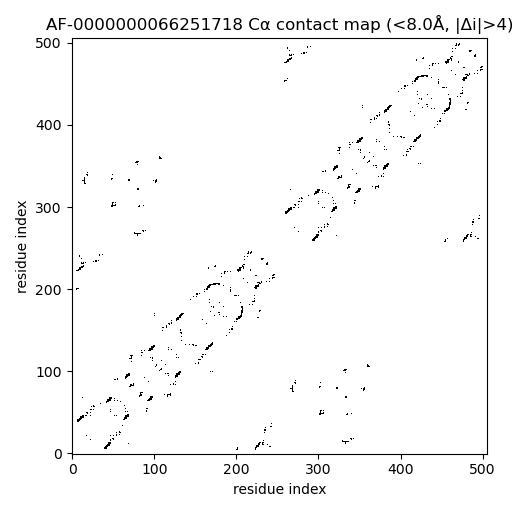4 193 ARG A O 1
ATOM 1471 N N . ASN A 1 194 ? 5.395 31.922 0.73 1 98.19 194 ASN A N 1
ATOM 1472 C CA . ASN A 1 194 ? 5.93 32.938 -0.181 1 98.19 194 ASN A CA 1
ATOM 1473 C C . ASN A 1 194 ? 6.395 32.312 -1.494 1 98.19 194 ASN A C 1
ATOM 1475 O O . ASN A 1 194 ? 6.137 32.844 -2.57 1 98.19 194 ASN A O 1
ATOM 1479 N N . TRP A 1 195 ? 7.094 31.203 -1.377 1 98.31 195 TRP A N 1
ATOM 1480 C CA . TRP A 1 195 ? 7.613 30.547 -2.57 1 98.31 195 TRP A CA 1
ATOM 1481 C C . TRP A 1 195 ? 6.48 30.047 -3.465 1 98.31 195 TRP A C 1
ATOM 1483 O O . TRP A 1 195 ? 6.586 30.094 -4.691 1 98.31 195 TRP A O 1
ATOM 1493 N N . VAL A 1 196 ? 5.398 29.516 -2.867 1 97.94 196 VAL A N 1
ATOM 1494 C CA . VAL A 1 196 ? 4.25 29.031 -3.619 1 97.94 196 VAL A CA 1
ATOM 1495 C C . VAL A 1 196 ? 3.514 30.203 -4.258 1 97.94 196 VAL A C 1
ATOM 1497 O O . VAL A 1 196 ? 2.936 30.062 -5.34 1 97.94 196 VAL A O 1
ATOM 1500 N N . GLY A 1 197 ? 3.506 31.328 -3.564 1 96.81 197 GLY A N 1
ATOM 1501 C CA . GLY A 1 197 ? 2.887 32.531 -4.098 1 96.81 197 GLY A CA 1
ATOM 1502 C C . GLY A 1 197 ? 1.374 32.531 -3.994 1 96.81 197 GLY A C 1
ATOM 1503 O O . GLY A 1 197 ? 0.686 33.156 -4.809 1 96.81 197 GLY A O 1
ATOM 1504 N N . TYR A 1 198 ? 0.83 31.766 -3.184 1 96.75 198 TYR A N 1
ATOM 1505 C CA . TYR A 1 198 ? -0.596 31.688 -2.887 1 96.75 198 TYR A CA 1
ATOM 1506 C C . TYR A 1 198 ? -0.857 31.938 -1.405 1 96.75 198 TYR A C 1
ATOM 1508 O O . TYR A 1 198 ? -0.771 31.016 -0.589 1 96.75 198 TYR A O 1
ATOM 1516 N N . PRO A 1 199 ? -1.249 33.125 -0.998 1 96.31 199 PRO A N 1
ATOM 1517 C CA . PRO A 1 199 ? -1.351 33.531 0.402 1 96.31 199 PRO A CA 1
ATOM 1518 C C . PRO A 1 199 ? -2.316 32.656 1.207 1 96.31 199 PRO A C 1
ATOM 1520 O O . PRO A 1 199 ? -2.145 32.5 2.418 1 96.31 199 PRO A O 1
ATOM 1523 N N . ASN A 1 200 ? -3.289 32.062 0.548 1 96.31 200 ASN A N 1
ATOM 1524 C CA . ASN A 1 200 ? -4.309 31.297 1.256 1 96.31 200 ASN A CA 1
ATOM 1525 C C . ASN A 1 200 ? -3.965 29.812 1.304 1 96.31 200 ASN A C 1
ATOM 1527 O O . ASN A 1 200 ? -4.82 28.984 1.613 1 96.31 200 ASN A O 1
ATOM 1531 N N . LEU A 1 201 ? -2.736 29.469 0.981 1 97.62 201 LEU A N 1
ATOM 1532 C CA . LEU A 1 201 ? -2.275 28.094 1.021 1 97.62 201 LEU A CA 1
ATOM 1533 C C . LEU A 1 201 ? -2.355 27.531 2.436 1 97.62 201 LEU A C 1
ATOM 1535 O O . LEU A 1 201 ? -1.923 28.172 3.391 1 97.62 201 LEU A O 1
ATOM 1539 N N . THR A 1 202 ? -3.018 26.391 2.588 1 98.44 202 THR A N 1
ATOM 1540 C CA . THR A 1 202 ? -2.967 25.688 3.861 1 98.44 202 THR A CA 1
ATOM 1541 C C . THR A 1 202 ? -1.605 25.031 4.059 1 98.44 202 THR A C 1
ATOM 1543 O O . THR A 1 202 ? -1.158 24.25 3.217 1 98.44 202 THR A O 1
ATOM 1546 N N . ILE A 1 203 ? -0.918 25.359 5.172 1 98.81 203 ILE A N 1
ATOM 1547 C CA . ILE A 1 203 ? 0.387 24.781 5.469 1 98.81 203 ILE A CA 1
ATOM 1548 C C . ILE A 1 203 ? 0.35 24.109 6.84 1 98.81 203 ILE A C 1
ATOM 1550 O O . ILE A 1 203 ? -0.054 24.719 7.832 1 98.81 203 ILE A O 1
ATOM 1554 N N . GLN A 1 204 ? 0.738 22.844 6.824 1 98.81 204 GLN A N 1
ATOM 1555 C CA . GLN A 1 204 ? 0.828 22.062 8.055 1 98.81 204 GLN A CA 1
ATOM 1556 C C . GLN A 1 204 ? 2.266 21.984 8.555 1 98.81 204 GLN A C 1
ATOM 1558 O O . GLN A 1 204 ? 3.211 22.062 7.766 1 98.81 204 GLN A O 1
ATOM 1563 N N . TYR A 1 205 ? 2.328 21.906 9.844 1 98.38 205 TYR A N 1
ATOM 1564 C CA . TYR A 1 205 ? 3.59 21.516 10.469 1 98.38 205 TYR A CA 1
ATOM 1565 C C . TYR A 1 205 ? 3.543 20.062 10.938 1 98.38 205 TYR A C 1
ATOM 1567 O O . TYR A 1 205 ? 2.566 19.641 11.555 1 98.38 205 TYR A O 1
ATOM 1575 N N . GLY A 1 206 ? 4.598 19.25 10.602 1 96.12 206 GLY A N 1
ATOM 1576 C CA . GLY A 1 206 ? 4.586 17.828 10.922 1 96.12 206 GLY A CA 1
ATOM 1577 C C . GLY A 1 206 ? 5.84 17.359 11.641 1 96.12 206 GLY A C 1
ATOM 1578 O O . GLY A 1 206 ? 6.363 16.281 11.359 1 96.12 206 GLY A O 1
ATOM 1579 N N . GLY A 1 207 ? 6.383 18.109 12.633 1 93.12 207 GLY A N 1
ATOM 1580 C CA . GLY A 1 207 ? 7.555 17.703 13.391 1 93.12 207 GLY A CA 1
ATOM 1581 C C . GLY A 1 207 ? 7.281 17.594 14.883 1 93.12 207 GLY A C 1
ATOM 1582 O O . GLY A 1 207 ? 7.375 18.578 15.617 1 93.12 207 GLY A O 1
ATOM 1583 N N . SER A 1 208 ? 7.059 16.344 15.375 1 92.25 208 SER A N 1
ATOM 1584 C CA . SER A 1 208 ? 6.922 16.031 16.797 1 92.25 208 SER A CA 1
ATOM 1585 C C . SER A 1 208 ? 5.801 16.844 17.438 1 92.25 208 SER A C 1
ATOM 1587 O O . SER A 1 208 ? 5.996 17.453 18.484 1 92.25 208 SER A O 1
ATOM 1589 N N . VAL A 1 209 ? 4.699 16.922 16.812 1 95.88 209 VAL A N 1
ATOM 1590 C CA . VAL A 1 209 ? 3.512 17.562 17.359 1 95.88 209 VAL A CA 1
ATOM 1591 C C . VAL A 1 209 ? 2.951 16.734 18.516 1 95.88 209 VAL A C 1
ATOM 1593 O O . VAL A 1 209 ? 2.844 15.508 18.406 1 95.88 209 VAL A O 1
ATOM 1596 N N . LYS A 1 210 ? 2.686 17.359 19.609 1 95.25 210 LYS A N 1
ATOM 1597 C CA . LYS A 1 210 ? 2.143 16.75 20.828 1 95.25 210 LYS A CA 1
ATOM 1598 C C . LYS A 1 210 ? 1.058 17.625 21.438 1 95.25 210 LYS A C 1
ATOM 1600 O O . LYS A 1 210 ? 0.958 18.812 21.125 1 95.25 210 LYS A O 1
ATOM 1605 N N . PRO A 1 211 ? 0.224 16.953 22.312 1 97.25 211 PRO A N 1
ATOM 1606 C CA . PRO A 1 211 ? -0.767 17.766 23.016 1 97.25 211 PRO A CA 1
ATOM 1607 C C . PRO A 1 211 ? -0.145 18.969 23.734 1 97.25 211 PRO A C 1
ATOM 1609 O O . PRO A 1 211 ? -0.748 20.047 23.797 1 97.25 211 PRO A O 1
ATOM 1612 N N . GLY A 1 212 ? 1.036 18.812 24.156 1 95.25 212 GLY A N 1
ATOM 1613 C CA . GLY A 1 212 ? 1.691 19.828 24.969 1 95.25 212 GLY A CA 1
ATOM 1614 C C . GLY A 1 212 ? 2.172 21.031 24.188 1 95.25 212 GLY A C 1
ATOM 1615 O O . GLY A 1 212 ? 2.439 22.078 24.75 1 95.25 212 GLY A O 1
ATOM 1616 N N . ASN A 1 213 ? 2.309 20.922 22.828 1 95.19 213 ASN A N 1
ATOM 1617 C CA . ASN A 1 213 ? 2.848 22.062 22.078 1 95.19 213 ASN A CA 1
ATOM 1618 C C . ASN A 1 213 ? 1.884 22.516 20.984 1 95.19 213 ASN A C 1
ATOM 1620 O O . ASN A 1 213 ? 2.18 23.453 20.234 1 95.19 213 ASN A O 1
ATOM 1624 N N . ILE A 1 214 ? 0.696 21.922 20.891 1 97.56 214 ILE A N 1
ATOM 1625 C CA . ILE A 1 214 ? -0.234 22.172 19.797 1 97.56 214 ILE A CA 1
ATOM 1626 C C . ILE A 1 214 ? -0.732 23.609 19.859 1 97.56 214 ILE A C 1
ATOM 1628 O O . ILE A 1 214 ? -0.823 24.297 18.828 1 97.56 214 ILE A O 1
ATOM 1632 N N . ASP A 1 215 ? -1.027 24.125 21.031 1 97.62 215 ASP A N 1
ATOM 1633 C CA . ASP A 1 215 ? -1.56 25.469 21.156 1 97.62 215 ASP A CA 1
ATOM 1634 C C . ASP A 1 215 ? -0.541 26.516 20.688 1 97.62 215 ASP A C 1
ATOM 1636 O O . ASP A 1 215 ? -0.892 27.453 19.984 1 97.62 215 ASP A O 1
ATOM 1640 N N . GLU A 1 216 ? 0.647 26.266 21.125 1 96.62 216 GLU A N 1
ATOM 1641 C CA . GLU A 1 216 ? 1.72 27.172 20.703 1 96.62 216 GLU A CA 1
ATOM 1642 C C . GLU A 1 216 ? 1.904 27.141 19.188 1 96.62 216 GLU A C 1
ATOM 1644 O O . GLU A 1 216 ? 2.035 28.188 18.562 1 96.62 216 GLU A O 1
ATOM 1649 N N . LEU A 1 217 ? 1.936 25.984 18.562 1 97.38 217 LEU A N 1
ATOM 1650 C CA . LEU A 1 217 ? 2.111 25.812 17.125 1 97.38 217 LEU A CA 1
ATOM 1651 C C . LEU A 1 217 ? 0.981 26.5 16.359 1 97.38 217 LEU A C 1
ATOM 1653 O O . LEU A 1 217 ? 1.229 27.25 15.422 1 97.38 217 LEU A O 1
ATOM 1657 N N . MET A 1 218 ? -0.264 26.344 16.828 1 97.5 218 MET A N 1
ATOM 1658 C CA . MET A 1 218 ? -1.426 26.844 16.094 1 97.5 218 MET A CA 1
ATOM 1659 C C . MET A 1 218 ? -1.588 28.344 16.281 1 97.5 218 MET A C 1
ATOM 1661 O O . MET A 1 218 ? -2.361 28.984 15.578 1 97.5 218 MET A O 1
ATOM 1665 N N . ALA A 1 219 ? -0.81 28.891 17.219 1 96.88 219 ALA A N 1
ATOM 1666 C CA . ALA A 1 219 ? -0.823 30.344 17.438 1 96.88 219 ALA A CA 1
ATOM 1667 C C . ALA A 1 219 ? 0.093 31.047 16.453 1 96.88 219 ALA A C 1
ATOM 1669 O O . ALA A 1 219 ? 0.067 32.281 16.344 1 96.88 219 ALA A O 1
ATOM 1670 N N . LYS A 1 220 ? 0.845 30.266 15.734 1 97.12 220 LYS A N 1
ATOM 1671 C CA . LYS A 1 220 ? 1.782 30.875 14.789 1 97.12 220 LYS A CA 1
ATOM 1672 C C . LYS A 1 220 ? 1.061 31.359 13.539 1 97.12 220 LYS A C 1
ATOM 1674 O O . LYS A 1 220 ? 0.078 30.75 13.102 1 97.12 220 LYS A O 1
ATOM 1679 N N . SER A 1 221 ? 1.562 32.406 12.906 1 97.06 221 SER A N 1
ATOM 1680 C CA . SER A 1 221 ? 0.896 33.125 11.812 1 97.06 221 SER A CA 1
ATOM 1681 C C . SER A 1 221 ? 0.839 32.281 10.555 1 97.06 221 SER A C 1
ATOM 1683 O O . SER A 1 221 ? -0.071 32.438 9.734 1 97.06 221 SER A O 1
ATOM 1685 N N . ASP A 1 222 ? 1.821 31.328 10.383 1 98.06 222 ASP A N 1
ATOM 1686 C CA . ASP A 1 222 ? 1.925 30.688 9.078 1 98.06 222 ASP A CA 1
ATOM 1687 C C . ASP A 1 222 ? 1.683 29.188 9.195 1 98.06 222 ASP A C 1
ATOM 1689 O O . ASP A 1 222 ? 1.916 28.438 8.242 1 98.06 222 ASP A O 1
ATOM 1693 N N . ILE A 1 223 ? 1.278 28.734 10.32 1 98.12 223 ILE A N 1
ATOM 1694 C CA . ILE A 1 223 ? 0.921 27.328 10.531 1 98.12 223 ILE A CA 1
ATOM 1695 C C . ILE A 1 223 ? -0.599 27.188 10.57 1 98.12 223 ILE A C 1
ATOM 1697 O O . ILE A 1 223 ? -1.256 27.719 11.469 1 98.12 223 ILE A O 1
ATOM 1701 N N . ASP A 1 224 ? -1.157 26.484 9.594 1 98.25 224 ASP A N 1
ATOM 1702 C CA . ASP A 1 224 ? -2.602 26.375 9.414 1 98.25 224 ASP A CA 1
ATOM 1703 C C . ASP A 1 224 ? -3.086 24.969 9.758 1 98.25 224 ASP A C 1
ATOM 1705 O O . ASP A 1 224 ? -4.16 24.547 9.32 1 98.25 224 ASP A O 1
ATOM 1709 N N . GLY A 1 225 ? -2.312 24.172 10.461 1 98.5 225 GLY A N 1
ATOM 1710 C CA . GLY A 1 225 ? -2.619 22.812 10.852 1 98.5 225 GLY A CA 1
ATOM 1711 C C . GLY A 1 225 ? -1.384 21.984 11.133 1 98.5 225 GLY A C 1
ATOM 1712 O O . GLY A 1 225 ? -0.276 22.516 11.227 1 98.5 225 GLY A O 1
ATOM 1713 N N . VAL A 1 226 ? -1.628 20.703 11.336 1 98.69 226 VAL A N 1
ATOM 1714 C CA . VAL A 1 226 ? -0.523 19.812 11.688 1 98.69 226 VAL A CA 1
ATOM 1715 C C . VAL A 1 226 ? -0.717 18.453 11.023 1 98.69 226 VAL A C 1
ATOM 1717 O O . VAL A 1 226 ? -1.846 18.062 10.727 1 98.69 226 VAL A O 1
ATOM 1720 N N . LEU A 1 227 ? 0.357 17.828 10.672 1 98.62 227 LEU A N 1
ATOM 1721 C CA . LEU A 1 227 ? 0.422 16.422 10.281 1 98.62 227 LEU A CA 1
ATOM 1722 C C . LEU A 1 227 ? 1.136 15.586 11.344 1 98.62 227 LEU A C 1
ATOM 1724 O O . LEU A 1 227 ? 2.365 15.617 11.438 1 98.62 227 LEU A O 1
ATOM 1728 N N . VAL A 1 228 ? 0.352 14.812 12.078 1 97.75 228 VAL A N 1
ATOM 1729 C CA . VAL A 1 228 ? 0.782 14.25 13.359 1 97.75 228 VAL A CA 1
ATOM 1730 C C . VAL A 1 228 ? 1.105 12.766 13.18 1 97.75 228 VAL A C 1
ATOM 1732 O O . VAL A 1 228 ? 0.322 12.016 12.594 1 97.75 228 VAL A O 1
ATOM 1735 N N . GLY A 1 229 ? 2.24 12.359 13.719 1 96.12 229 GLY A N 1
ATOM 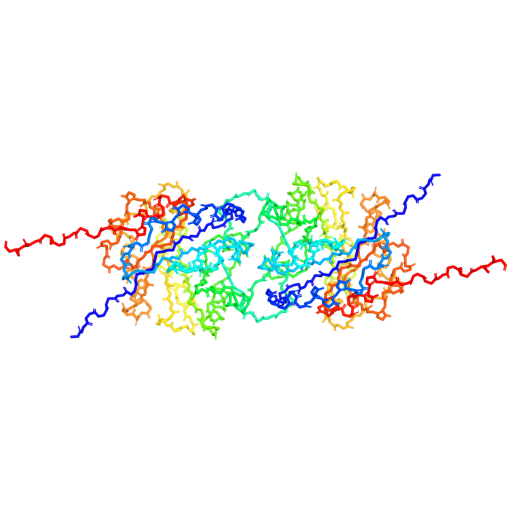1736 C CA . GLY A 1 229 ? 2.607 10.953 13.719 1 96.12 229 GLY A CA 1
ATOM 1737 C C . GLY A 1 229 ? 2.236 10.242 15.008 1 96.12 229 GLY A C 1
ATOM 1738 O O . GLY A 1 229 ? 1.06 9.977 15.258 1 96.12 229 GLY A O 1
ATOM 1739 N N . GLY A 1 230 ? 3.199 10.023 15.875 1 95.62 230 GLY A N 1
ATOM 1740 C CA . GLY A 1 230 ? 3.045 9.219 17.078 1 95.62 230 GLY A CA 1
ATOM 1741 C C . GLY A 1 230 ? 1.877 9.656 17.938 1 95.62 230 GLY A C 1
ATOM 1742 O O . GLY A 1 230 ? 1.121 8.828 18.453 1 95.62 230 GLY A O 1
ATOM 1743 N N . ALA A 1 231 ? 1.662 10.883 18.125 1 96.81 231 ALA A N 1
ATOM 1744 C CA . ALA A 1 231 ? 0.623 11.406 19.016 1 96.81 231 ALA A CA 1
ATOM 1745 C C . ALA A 1 231 ? -0.767 11.125 18.453 1 96.81 231 ALA A C 1
ATOM 1747 O O . ALA A 1 231 ? -1.766 11.227 19.172 1 96.81 231 ALA A O 1
ATOM 1748 N N . SER A 1 232 ? -0.878 1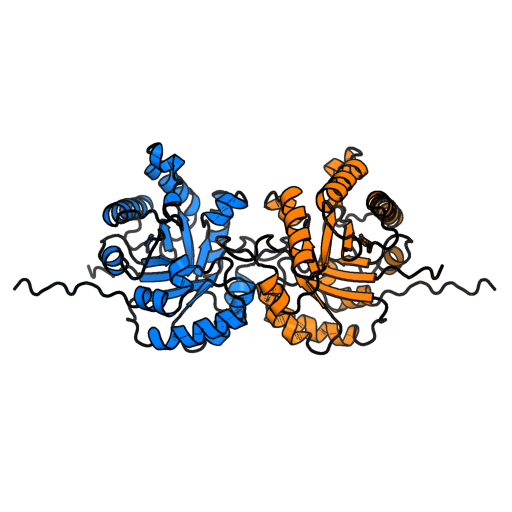0.859 17.172 1 98.38 232 SER A N 1
ATOM 1749 C CA . SER A 1 232 ? -2.178 10.578 16.578 1 98.38 232 SER A CA 1
ATOM 1750 C C . SER A 1 232 ? -2.602 9.141 16.812 1 98.38 232 SER A C 1
ATOM 1752 O O . SER A 1 232 ? -3.752 8.773 16.562 1 98.38 232 SER A O 1
ATOM 1754 N N . LEU A 1 233 ? -1.728 8.266 17.359 1 98.62 233 LEU A N 1
ATOM 1755 C CA . LEU A 1 233 ? -2.006 6.844 17.516 1 98.62 233 LEU A CA 1
ATOM 1756 C C . LEU A 1 233 ? -2.852 6.602 18.766 1 98.62 233 LEU A C 1
ATOM 1758 O O . LEU A 1 233 ? -3.398 5.508 18.953 1 98.62 233 LEU A O 1
ATOM 1762 N N . GLU A 1 234 ? -2.912 7.602 19.594 1 98.62 234 GLU A N 1
ATOM 1763 C CA . GLU A 1 234 ? -3.74 7.543 20.797 1 98.62 234 GLU A CA 1
ATOM 1764 C C . GLU A 1 234 ? -4.922 8.5 20.688 1 98.62 234 GLU A C 1
ATOM 1766 O O . GLU A 1 234 ? -4.738 9.711 20.516 1 98.62 234 GLU A O 1
ATOM 1771 N N . PRO A 1 235 ? -6.148 7.961 20.828 1 98.81 235 PRO A N 1
ATOM 1772 C CA . PRO A 1 235 ? -7.344 8.789 20.625 1 98.81 235 PRO A CA 1
ATOM 1773 C C . PRO A 1 235 ? -7.348 10.039 21.5 1 98.81 235 PRO A C 1
ATOM 1775 O O . PRO A 1 235 ? -7.656 11.133 21.016 1 98.81 235 PRO A O 1
ATOM 1778 N N . ASP A 1 236 ? -6.984 9.891 22.781 1 98.75 236 ASP A N 1
ATOM 1779 C CA . ASP A 1 236 ? -7.008 11.023 23.688 1 98.75 236 ASP A CA 1
ATOM 1780 C C . ASP A 1 236 ? -5.992 12.086 23.266 1 98.75 236 ASP A C 1
ATOM 1782 O O . ASP A 1 236 ? -6.293 13.281 23.297 1 98.75 236 ASP A O 1
ATOM 1786 N N . SER A 1 237 ? -4.871 11.617 22.953 1 98.75 237 SER A N 1
ATOM 1787 C CA . SER A 1 237 ? -3.793 12.5 22.531 1 98.75 237 SER A CA 1
ATOM 1788 C C . SER A 1 237 ? -4.176 13.281 21.266 1 98.75 237 SER A C 1
ATOM 1790 O O . SER A 1 237 ? -4.031 14.508 21.219 1 98.75 237 SER A O 1
ATOM 1792 N N . PHE A 1 238 ? -4.715 12.617 20.312 1 98.88 238 PHE A N 1
ATOM 1793 C CA . PHE A 1 238 ? -5.062 13.266 19.047 1 98.88 238 PHE A CA 1
ATOM 1794 C C . PHE A 1 238 ? -6.285 14.156 19.219 1 98.88 238 PHE A C 1
ATOM 1796 O O . PHE A 1 238 ? -6.387 15.211 18.578 1 98.88 238 PHE A O 1
ATOM 1803 N N . ALA A 1 239 ? -7.203 13.742 20.047 1 98.81 239 ALA A N 1
ATOM 1804 C CA . ALA A 1 239 ? -8.367 14.578 20.328 1 98.81 239 ALA A CA 1
ATOM 1805 C C . ALA A 1 239 ? -7.953 15.914 20.938 1 98.81 239 ALA A C 1
ATOM 1807 O O . ALA A 1 239 ? -8.492 16.969 20.578 1 98.81 239 ALA A O 1
ATOM 1808 N N . ARG A 1 240 ? -6.984 15.859 21.844 1 98.56 240 ARG A N 1
ATOM 1809 C CA . ARG A 1 240 ? -6.48 17.094 22.438 1 98.56 240 ARG A CA 1
ATOM 1810 C C . ARG A 1 240 ? -5.871 18.016 21.391 1 98.56 240 ARG A C 1
ATOM 1812 O O . ARG A 1 240 ? -6.023 19.234 21.453 1 98.56 240 ARG A O 1
ATOM 1819 N N . ILE A 1 241 ? -5.199 17.406 20.469 1 98.56 241 ILE A N 1
ATOM 1820 C CA . ILE A 1 241 ? -4.582 18.172 19.375 1 98.56 241 ILE A CA 1
ATOM 1821 C C . ILE A 1 241 ? -5.668 18.766 18.484 1 98.56 241 ILE A C 1
ATOM 1823 O O . ILE A 1 241 ? -5.621 19.953 18.141 1 98.56 241 ILE A O 1
ATOM 1827 N N . ALA A 1 242 ? -6.66 18 18.172 1 98.56 242 ALA A N 1
ATOM 1828 C CA . ALA A 1 242 ? -7.758 18.438 17.312 1 98.56 242 ALA A CA 1
ATOM 1829 C C . ALA A 1 242 ? -8.562 19.547 17.969 1 98.56 242 ALA A C 1
ATOM 1831 O O . ALA A 1 242 ? -9.102 20.422 17.281 1 98.56 242 ALA A O 1
ATOM 1832 N N . ASN A 1 243 ? -8.594 19.547 19.297 1 98 243 ASN A N 1
ATOM 1833 C CA . ASN A 1 243 ? -9.359 20.516 20.062 1 98 243 ASN A CA 1
ATOM 1834 C C . ASN A 1 243 ? -8.477 21.656 20.578 1 98 243 ASN A C 1
ATOM 1836 O O . ASN A 1 243 ? -8.789 22.281 21.594 1 98 243 ASN A O 1
ATOM 1840 N N . TYR A 1 244 ? -7.379 21.891 19.922 1 96.94 244 TYR A N 1
ATOM 1841 C CA . TYR A 1 244 ? -6.488 22.938 20.391 1 96.94 244 TYR A CA 1
ATOM 1842 C C . TYR A 1 244 ? -7.266 24.219 20.688 1 96.94 244 TYR A C 1
ATOM 1844 O O . TYR A 1 244 ? -8.359 24.422 20.156 1 96.94 244 TYR A O 1
ATOM 1852 N N . GLN A 1 245 ? -6.734 24.969 21.594 1 89.81 245 GLN A N 1
ATOM 1853 C CA . GLN A 1 245 ? -7.371 26.219 22.016 1 89.81 245 GLN A CA 1
ATOM 1854 C C . GLN A 1 245 ? -6.504 27.422 21.688 1 89.81 245 GLN A C 1
ATOM 1856 O O . GLN A 1 245 ? -5.289 27.391 21.891 1 89.81 245 GLN A O 1
ATOM 1861 N N . MET A 1 246 ? -6.992 28.297 20.922 1 80.69 246 MET A N 1
ATOM 1862 C CA . MET A 1 246 ? -6.285 29.547 20.672 1 80.69 246 MET A CA 1
ATOM 1863 C C . MET A 1 246 ? -6.375 30.484 21.859 1 80.69 246 MET A C 1
ATOM 1865 O O . MET A 1 246 ? -7.398 30.516 22.547 1 80.69 246 MET A O 1
ATOM 1869 N N . ALA A 1 247 ? -5.18 30.734 22.562 1 60.47 247 ALA A N 1
ATOM 1870 C CA . ALA A 1 247 ? -5.219 31.703 23.656 1 60.47 247 ALA A CA 1
ATOM 1871 C C . ALA A 1 247 ? -6.152 32.875 23.312 1 60.47 247 ALA A C 1
ATOM 1873 O O . ALA A 1 247 ? -6.16 33.375 22.188 1 60.47 247 ALA A O 1
ATOM 1874 N N . SER A 1 248 ? -7.316 32.875 23.828 1 50.19 248 SER A N 1
ATOM 1875 C CA . SER A 1 248 ? -8.219 34.031 23.734 1 50.19 248 SER A CA 1
ATOM 1876 C C . SER A 1 248 ? -7.445 35.344 23.656 1 50.19 248 SER A C 1
ATOM 1878 O O . SER A 1 248 ? -6.453 35.5 24.375 1 50.19 248 SER A O 1
ATOM 1880 N N . ALA A 1 249 ? -7.266 36.156 22.438 1 45.31 249 ALA A N 1
ATOM 1881 C CA . ALA A 1 249 ? -6.867 37.562 22.5 1 45.31 249 ALA A CA 1
ATOM 1882 C C . ALA A 1 249 ? -7.336 38.219 23.797 1 45.31 249 ALA A C 1
ATOM 1884 O O . ALA A 1 249 ? -8.539 38.375 24.031 1 45.31 249 ALA A O 1
ATOM 1885 N N . ALA A 1 250 ? -6.914 38.219 24.906 1 43.16 250 ALA A N 1
ATOM 1886 C CA . ALA A 1 250 ? -7.207 39.156 26.016 1 43.16 250 ALA A CA 1
ATOM 1887 C C . ALA A 1 250 ? -7.523 40.562 25.484 1 43.16 250 ALA A C 1
ATOM 1889 O O . ALA A 1 250 ? -6.84 41.062 24.594 1 43.16 250 ALA A O 1
ATOM 1890 N N . ALA A 1 251 ? -8.734 41.281 25.953 1 40.88 251 ALA A N 1
ATOM 1891 C CA . ALA A 1 251 ? -9.312 42.625 25.938 1 40.88 251 ALA A CA 1
ATOM 1892 C C . ALA A 1 251 ? -8.234 43.688 26.094 1 40.88 251 ALA A C 1
ATOM 1894 O O . ALA A 1 251 ? -7.715 43.875 27.203 1 40.88 251 ALA A O 1
ATOM 1895 N N . ALA A 1 252 ? -7.238 43.75 25.375 1 38.19 252 ALA A N 1
ATOM 1896 C CA . ALA A 1 252 ? -6.547 45.031 25.438 1 38.19 252 ALA A CA 1
ATOM 1897 C C . ALA A 1 252 ? -7.543 46.188 25.438 1 38.19 252 ALA A C 1
ATOM 1899 O O . ALA A 1 252 ? -8.062 46.594 24.391 1 38.19 252 ALA A O 1
ATOM 1900 N N . ALA A 1 253 ? -8.75 46.25 26.047 1 34.47 253 ALA A N 1
ATOM 1901 C CA . ALA A 1 253 ? -9.203 47.594 26.344 1 34.47 253 ALA A CA 1
ATOM 1902 C C . ALA A 1 253 ? -8.391 48.188 27.484 1 34.47 253 ALA A C 1
ATOM 1904 O O . ALA A 1 253 ? -8.117 47.531 28.484 1 34.47 253 ALA A O 1
ATOM 1905 N N . MET B 1 1 ? 7.719 -45.094 -1.72 1 27.92 1 MET B N 1
ATOM 1906 C CA . MET B 1 1 ? 7.773 -43.75 -1.229 1 27.92 1 MET B CA 1
ATOM 1907 C C . MET B 1 1 ? 6.566 -42.938 -1.716 1 27.92 1 MET B C 1
ATOM 1909 O O . MET B 1 1 ? 6.289 -42.906 -2.914 1 27.92 1 MET B O 1
ATOM 1913 N N . SER B 1 2 ? 5.488 -42.875 -1.091 1 34.44 2 SER B N 1
ATOM 1914 C CA . SER B 1 2 ? 4.242 -42.281 -1.558 1 34.44 2 SER B CA 1
ATOM 1915 C C . SER B 1 2 ? 4.492 -40.969 -2.283 1 34.44 2 SER B C 1
ATOM 1917 O O . SER B 1 2 ? 5.148 -40.062 -1.748 1 34.44 2 SER B O 1
ATOM 1919 N N . THR B 1 3 ? 4.812 -40.812 -3.547 1 42.56 3 THR B N 1
ATOM 1920 C CA . THR B 1 3 ? 5.117 -39.625 -4.34 1 42.56 3 THR B CA 1
ATOM 1921 C C . THR B 1 3 ? 4.227 -38.469 -3.928 1 42.56 3 THR B C 1
ATOM 1923 O O . THR B 1 3 ? 3.035 -38.438 -4.242 1 42.56 3 THR B O 1
ATOM 1926 N N . GLN B 1 4 ? 4.254 -38.094 -2.688 1 54.5 4 GLN B N 1
ATOM 1927 C CA . GLN B 1 4 ? 3.404 -37.031 -2.158 1 54.5 4 GLN B CA 1
ATOM 1928 C C . GLN B 1 4 ? 3.309 -35.875 -3.135 1 54.5 4 GLN B C 1
ATOM 1930 O O . GLN B 1 4 ? 4.328 -35.344 -3.605 1 54.5 4 GLN B O 1
ATOM 1935 N N . SER B 1 5 ? 2.143 -35.656 -3.854 1 78.5 5 SER B N 1
ATOM 1936 C CA . SER B 1 5 ? 1.861 -34.688 -4.895 1 78.5 5 SER B CA 1
ATOM 1937 C C . SER B 1 5 ? 2.102 -33.25 -4.391 1 78.5 5 SER B C 1
ATOM 1939 O O . SER B 1 5 ? 1.871 -32.969 -3.217 1 78.5 5 SER B O 1
ATOM 1941 N N . ARG B 1 6 ? 2.959 -32.531 -5.055 1 91.62 6 ARG B N 1
ATOM 1942 C CA . ARG B 1 6 ? 3.219 -31.125 -4.766 1 91.62 6 ARG B CA 1
ATOM 1943 C C . ARG B 1 6 ? 1.925 -30.312 -4.762 1 91.62 6 ARG B C 1
ATOM 1945 O O . ARG B 1 6 ? 1.089 -30.469 -5.656 1 91.62 6 ARG B O 1
ATOM 1952 N N . PRO B 1 7 ? 1.688 -29.625 -3.654 1 93.44 7 PRO B N 1
ATOM 1953 C CA . PRO B 1 7 ? 0.484 -28.781 -3.652 1 93.44 7 PRO B CA 1
ATOM 1954 C C . PRO B 1 7 ? 0.396 -27.875 -4.871 1 93.44 7 PRO B C 1
ATOM 1956 O O . PRO B 1 7 ? 1.413 -27.328 -5.32 1 93.44 7 PRO B O 1
ATOM 1959 N N . VAL B 1 8 ? -0.77 -27.781 -5.469 1 97.44 8 VAL B N 1
ATOM 1960 C CA . VAL B 1 8 ? -1.024 -26.906 -6.609 1 97.44 8 VAL B CA 1
ATOM 1961 C C . VAL B 1 8 ? -1.607 -25.594 -6.129 1 97.44 8 VAL B C 1
ATOM 1963 O O . VAL B 1 8 ? -2.543 -25.562 -5.324 1 97.44 8 VAL B O 1
ATOM 1966 N N . VAL B 1 9 ? -1.045 -24.453 -6.52 1 98.69 9 VAL B N 1
ATOM 1967 C CA . VAL B 1 9 ? -1.535 -23.141 -6.148 1 98.69 9 VAL B CA 1
ATOM 1968 C C . VAL B 1 9 ? -1.826 -22.328 -7.406 1 98.69 9 VAL B C 1
ATOM 1970 O O . VAL B 1 9 ? -0.919 -22.031 -8.195 1 98.69 9 VAL B O 1
ATOM 1973 N N . ILE B 1 10 ? -3.102 -22 -7.613 1 98.88 10 ILE B N 1
ATOM 1974 C CA . ILE B 1 10 ? -3.58 -21.172 -8.703 1 98.88 10 ILE B CA 1
ATOM 1975 C C . ILE B 1 10 ? -3.92 -19.766 -8.18 1 98.88 10 ILE B C 1
ATOM 1977 O O . ILE B 1 10 ? -4.934 -19.594 -7.504 1 98.88 10 ILE B O 1
ATOM 1981 N N . ALA B 1 11 ? -3.061 -18.812 -8.5 1 98.94 11 ALA B N 1
ATOM 1982 C CA . ALA B 1 11 ? -3.199 -17.484 -7.895 1 98.94 11 ALA B CA 1
ATOM 1983 C C . ALA B 1 11 ? -3.4 -16.422 -8.961 1 98.94 11 ALA B C 1
ATOM 1985 O O . ALA B 1 11 ? -2.77 -16.453 -10.016 1 98.94 11 ALA B O 1
ATOM 1986 N N . GLY B 1 12 ? -4.348 -15.555 -8.719 1 98.81 12 GLY B N 1
ATOM 1987 C CA . GLY B 1 12 ? -4.543 -14.359 -9.523 1 98.81 12 GLY B CA 1
ATOM 1988 C C . GLY B 1 12 ? -4.07 -13.094 -8.836 1 98.81 12 GLY B C 1
ATOM 1989 O O . GLY B 1 12 ? -4.523 -12.773 -7.734 1 98.81 12 GLY B O 1
ATOM 1990 N N . ASN B 1 13 ? -3.096 -12.391 -9.445 1 98.69 13 ASN B N 1
ATOM 1991 C CA . ASN B 1 13 ? -2.646 -11.086 -8.984 1 98.69 13 ASN B CA 1
ATOM 1992 C C . ASN B 1 13 ? -3.332 -9.953 -9.742 1 98.69 13 ASN B C 1
ATOM 1994 O O . ASN B 1 13 ? -3.008 -9.695 -10.906 1 98.69 13 ASN B O 1
ATOM 1998 N N . TRP B 1 14 ? -4.191 -9.266 -9.055 1 98.81 14 TRP B N 1
ATOM 1999 C CA . TRP B 1 14 ? -5.004 -8.25 -9.711 1 98.81 14 TRP B CA 1
ATOM 2000 C C . TRP B 1 14 ? -4.188 -6.992 -9.992 1 98.81 14 TRP B C 1
ATOM 2002 O O . TRP B 1 14 ? -4.586 -6.148 -10.797 1 98.81 14 TRP B O 1
ATOM 2012 N N . LYS B 1 15 ? -3.025 -6.895 -9.289 1 98.44 15 LYS B N 1
ATOM 2013 C CA . LYS B 1 15 ? -2.258 -5.656 -9.375 1 98.44 15 LYS B CA 1
ATOM 2014 C C . LYS B 1 15 ? -3.125 -4.449 -9.031 1 98.44 15 LYS B C 1
ATOM 2016 O O . LYS B 1 15 ? -3.867 -4.469 -8.047 1 98.44 15 LYS B O 1
ATOM 2021 N N . MET B 1 16 ? -2.969 -3.309 -9.719 1 98.69 16 MET B N 1
ATOM 2022 C CA . MET B 1 16 ? -3.73 -2.109 -9.383 1 98.69 16 MET B CA 1
ATOM 2023 C C . MET B 1 16 ? -5.02 -2.041 -10.195 1 98.69 16 MET B C 1
ATOM 2025 O O . MET B 1 16 ? -5.234 -1.093 -10.953 1 98.69 16 MET B O 1
ATOM 2029 N N . HIS B 1 17 ? -5.77 -3.119 -10 1 98.56 17 HIS B N 1
ATOM 2030 C CA . HIS B 1 17 ? -7.094 -3.201 -10.609 1 98.56 17 HIS B CA 1
ATOM 2031 C C . HIS B 1 17 ? -8.156 -3.547 -9.57 1 98.56 17 HIS B C 1
ATOM 2033 O O . HIS B 1 17 ? -7.871 -4.234 -8.586 1 98.56 17 HIS B O 1
ATOM 2039 N N . MET B 1 18 ? -9.453 -3.029 -9.781 1 97.94 18 MET B N 1
ATOM 2040 C CA . MET B 1 18 ? -10.672 -3.367 -9.055 1 97.94 18 MET B CA 1
ATOM 2041 C C . MET B 1 18 ? -10.844 -2.477 -7.832 1 97.94 18 MET B C 1
ATOM 2043 O O . MET B 1 18 ? -9.938 -2.365 -7.008 1 97.94 18 MET B O 1
ATOM 2047 N N . THR B 1 19 ? -11.914 -1.775 -7.773 1 98.44 19 THR B N 1
ATOM 2048 C CA . THR B 1 19 ? -12.406 -1.122 -6.566 1 98.44 19 THR B CA 1
ATOM 2049 C C . THR B 1 19 ? -13.086 -2.131 -5.645 1 98.44 19 THR B C 1
ATOM 2051 O O . THR B 1 19 ? -13.195 -3.312 -5.98 1 98.44 19 THR B O 1
ATOM 2054 N N . CYS B 1 20 ? -13.5 -1.686 -4.465 1 98.56 20 CYS B N 1
ATOM 2055 C CA . CYS B 1 20 ? -14.234 -2.559 -3.557 1 98.56 20 CYS B CA 1
ATOM 2056 C C . CYS B 1 20 ? -15.508 -3.078 -4.211 1 98.56 20 CYS B C 1
ATOM 2058 O O . CYS B 1 20 ? -15.812 -4.27 -4.129 1 98.56 20 CYS B O 1
ATOM 2060 N N . ALA B 1 21 ? -16.25 -2.225 -4.867 1 98.69 21 ALA B N 1
ATOM 2061 C CA . ALA B 1 21 ? -17.484 -2.619 -5.535 1 98.69 21 ALA B CA 1
ATOM 2062 C C . ALA B 1 21 ? -17.203 -3.639 -6.637 1 98.69 21 ALA B C 1
ATOM 2064 O O . ALA B 1 21 ? -17.922 -4.633 -6.766 1 98.69 21 ALA B O 1
ATOM 2065 N N . GLN B 1 22 ? -16.188 -3.408 -7.395 1 98.75 22 GLN B N 1
ATOM 2066 C CA . GLN B 1 22 ? -15.805 -4.324 -8.469 1 98.75 22 GLN B CA 1
ATOM 2067 C C . GLN B 1 22 ? -15.359 -5.672 -7.906 1 98.75 22 GLN B C 1
ATOM 2069 O O . GLN B 1 22 ? -15.648 -6.719 -8.492 1 98.75 22 GLN B O 1
ATOM 2074 N N . ALA B 1 23 ? -14.656 -5.625 -6.816 1 98.75 23 ALA B N 1
ATOM 2075 C CA . ALA B 1 23 ? -14.211 -6.855 -6.164 1 98.75 23 ALA B CA 1
ATOM 2076 C C . ALA B 1 23 ? -15.406 -7.699 -5.723 1 98.75 23 ALA B C 1
ATOM 2078 O O . ALA B 1 23 ? -15.398 -8.922 -5.863 1 98.75 23 ALA B O 1
ATOM 2079 N N . LYS B 1 24 ? -16.406 -7.059 -5.168 1 98.69 24 LYS B N 1
ATOM 2080 C CA . LYS B 1 24 ? -17.625 -7.754 -4.758 1 98.69 24 LYS B CA 1
ATOM 2081 C C . LYS B 1 24 ? -18.328 -8.398 -5.953 1 98.69 24 LYS B C 1
ATOM 2083 O O . LYS B 1 24 ? -18.734 -9.555 -5.887 1 98.69 24 LYS B O 1
ATOM 2088 N N . GLN B 1 25 ? -18.422 -7.602 -6.969 1 98.81 25 GLN B N 1
ATOM 2089 C CA . GLN B 1 25 ? -19.031 -8.117 -8.188 1 98.81 25 GLN B CA 1
ATOM 2090 C C . GLN B 1 25 ? -18.25 -9.297 -8.742 1 98.81 25 GLN B C 1
ATOM 2092 O O . GLN B 1 25 ? -18.828 -10.289 -9.195 1 98.81 25 GLN B O 1
ATOM 2097 N N . TYR B 1 26 ? -16.969 -9.172 -8.742 1 98.88 26 TYR B N 1
ATOM 2098 C CA . TYR B 1 26 ? -16.094 -10.242 -9.195 1 98.88 26 TYR B CA 1
ATOM 2099 C C . TYR B 1 26 ? -16.344 -11.523 -8.406 1 98.88 26 TYR B C 1
ATOM 2101 O O . TYR B 1 26 ? -16.547 -12.586 -9 1 98.88 26 TYR B O 1
ATOM 2109 N N . ALA B 1 27 ? -16.344 -11.43 -7.078 1 98.88 27 ALA B N 1
ATOM 2110 C CA . ALA B 1 27 ? -16.516 -12.594 -6.219 1 98.88 27 ALA B CA 1
ATOM 2111 C C . ALA B 1 27 ? -17.859 -13.266 -6.488 1 98.88 27 ALA B C 1
ATOM 2113 O O . ALA B 1 27 ? -17.953 -14.5 -6.562 1 98.88 27 ALA B O 1
ATOM 2114 N N . ALA B 1 28 ? -18.891 -12.453 -6.668 1 98.75 28 ALA B N 1
ATOM 2115 C CA . ALA B 1 28 ? -20.234 -12.969 -6.906 1 98.75 28 ALA B CA 1
ATOM 2116 C C . ALA B 1 28 ? -20.297 -13.789 -8.195 1 98.75 28 ALA B C 1
ATOM 2118 O O . ALA B 1 28 ? -20.984 -14.805 -8.266 1 98.75 28 ALA B O 1
ATOM 2119 N N . ALA B 1 29 ? -19.547 -13.32 -9.156 1 98.88 29 ALA B N 1
ATOM 2120 C CA . ALA B 1 29 ? -19.531 -14.008 -10.453 1 98.88 29 ALA B CA 1
ATOM 2121 C C . ALA B 1 29 ? -18.594 -15.211 -10.414 1 98.88 29 ALA B C 1
ATOM 2123 O O . ALA B 1 29 ? -18.859 -16.234 -11.062 1 98.88 29 ALA B O 1
ATOM 2124 N N . PHE B 1 30 ? -17.562 -15.164 -9.711 1 98.94 30 PHE B N 1
ATOM 2125 C CA . PHE B 1 30 ? -16.453 -16.109 -9.727 1 98.94 30 PHE B CA 1
ATOM 2126 C C . PHE B 1 30 ? -16.781 -17.344 -8.883 1 98.94 30 PHE B C 1
ATOM 2128 O O . PHE B 1 30 ? -16.547 -18.469 -9.305 1 98.94 30 PHE B O 1
ATOM 2135 N N . LEU B 1 31 ? -17.344 -17.172 -7.711 1 98.81 31 LEU B N 1
ATOM 2136 C CA . LEU B 1 31 ? -17.469 -18.219 -6.695 1 98.81 31 LEU B CA 1
ATOM 2137 C C . LEU B 1 31 ? -18.312 -19.375 -7.219 1 98.81 31 LEU B C 1
ATOM 2139 O O . LEU B 1 31 ? -17.922 -20.547 -7.07 1 98.81 31 LEU B O 1
ATOM 2143 N N . PRO B 1 32 ? -19.469 -19.109 -7.922 1 98.62 32 PRO B N 1
ATOM 2144 C CA . PRO B 1 32 ? -20.234 -20.25 -8.43 1 98.62 32 PRO B CA 1
ATOM 2145 C C . PRO B 1 32 ? -19.453 -21.094 -9.438 1 98.62 32 PRO B C 1
ATOM 2147 O O . PRO B 1 32 ? -19.688 -22.297 -9.547 1 98.62 32 PRO B O 1
ATOM 2150 N N . GLN B 1 33 ? -18.516 -20.516 -10.078 1 98.62 33 GLN B N 1
ATOM 2151 C CA . GLN B 1 33 ? -17.797 -21.188 -11.148 1 98.62 33 GLN B CA 1
ATOM 2152 C C . GLN B 1 33 ? -16.688 -22.078 -10.578 1 98.62 33 GLN B C 1
ATOM 2154 O O . GLN B 1 33 ? -16.172 -22.953 -11.281 1 98.62 33 GLN B O 1
ATOM 2159 N N . VAL B 1 34 ? -16.312 -21.875 -9.32 1 98.44 34 VAL B N 1
ATOM 2160 C CA . VAL B 1 34 ? -15.211 -22.672 -8.758 1 98.44 34 VAL B CA 1
ATOM 2161 C C . VAL B 1 34 ? -15.711 -23.453 -7.543 1 98.44 34 VAL B C 1
ATOM 2163 O O . VAL B 1 34 ? -14.922 -24.031 -6.805 1 98.44 34 VAL B O 1
ATOM 2166 N N . ALA B 1 35 ? -16.953 -23.469 -7.312 1 97.06 35 ALA B N 1
ATOM 2167 C CA . ALA B 1 35 ? -17.547 -24.125 -6.152 1 97.06 35 ALA B CA 1
ATOM 2168 C C . ALA B 1 35 ? -17.219 -25.625 -6.137 1 97.06 35 ALA B C 1
ATOM 2170 O O . ALA B 1 35 ? -17.047 -26.219 -5.07 1 97.06 35 ALA B O 1
ATOM 2171 N N . ASN B 1 36 ? -17.062 -26.234 -7.309 1 95.19 36 ASN B N 1
ATOM 2172 C CA . ASN B 1 36 ? -16.797 -27.656 -7.418 1 95.19 36 ASN B CA 1
ATOM 2173 C C . ASN B 1 36 ? -15.383 -27.922 -7.941 1 95.19 36 ASN B C 1
ATOM 2175 O O . ASN B 1 36 ? -15.102 -29 -8.469 1 95.19 36 ASN B O 1
ATOM 2179 N N . ALA B 1 37 ? -14.594 -26.875 -7.863 1 94.38 37 ALA B N 1
ATOM 2180 C CA . ALA B 1 37 ? -13.203 -27.078 -8.266 1 94.38 37 ALA B CA 1
ATOM 2181 C C . ALA B 1 37 ? -12.57 -28.219 -7.473 1 94.38 37 ALA B C 1
ATOM 2183 O O . ALA B 1 37 ? -12.898 -28.422 -6.301 1 94.38 37 ALA B O 1
ATOM 2184 N N . PRO B 1 38 ? -11.648 -28.969 -8.156 1 91.62 38 PRO B N 1
ATOM 2185 C CA . PRO B 1 38 ? -10.977 -30.062 -7.441 1 91.62 38 PRO B CA 1
ATOM 2186 C C . PRO B 1 38 ? -10.273 -29.578 -6.172 1 91.62 38 PRO B C 1
ATOM 2188 O O . PRO B 1 38 ? -9.734 -28.469 -6.137 1 91.62 38 PRO B O 1
ATOM 2191 N N . LYS B 1 39 ? -10.242 -30.391 -5.141 1 90.62 39 LYS B N 1
ATOM 2192 C CA . LYS B 1 39 ? -9.711 -30.031 -3.832 1 90.62 39 LYS B CA 1
ATOM 2193 C C . LYS B 1 39 ? -8.195 -30.188 -3.787 1 90.62 39 LYS B C 1
ATOM 2195 O O . LYS B 1 39 ? -7.559 -29.828 -2.801 1 90.62 39 LYS B O 1
ATOM 2200 N N . ASP B 1 40 ? -7.586 -30.609 -4.859 1 91.12 40 ASP B N 1
ATOM 2201 C CA . ASP B 1 40 ? -6.148 -30.859 -4.926 1 91.12 40 ASP B CA 1
ATOM 2202 C C . ASP B 1 40 ? -5.383 -29.578 -5.258 1 91.12 40 ASP B C 1
ATOM 2204 O O . ASP B 1 40 ? -4.176 -29.625 -5.504 1 91.12 40 ASP B O 1
ATOM 2208 N N . ARG B 1 41 ? -6.152 -28.453 -5.367 1 95.88 41 ARG B N 1
ATOM 2209 C CA . ARG B 1 41 ? -5.523 -27.172 -5.707 1 95.88 41 ARG B CA 1
ATOM 2210 C C . ARG B 1 41 ? -6.074 -26.047 -4.844 1 95.88 41 ARG B C 1
ATOM 2212 O O . ARG B 1 41 ? -7.23 -26.094 -4.41 1 95.88 41 ARG B O 1
ATOM 2219 N N . SER B 1 42 ? -5.199 -25.125 -4.535 1 98.12 42 SER B N 1
ATOM 2220 C CA . SER B 1 42 ? -5.602 -23.891 -3.863 1 98.12 42 SER B CA 1
ATOM 2221 C C . SER B 1 42 ? -5.848 -22.766 -4.867 1 98.12 42 SER B C 1
ATOM 2223 O O . SER B 1 42 ? -5.027 -22.531 -5.758 1 98.12 42 SER B O 1
ATOM 2225 N N . ILE B 1 43 ? -7 -22.188 -4.754 1 98.81 43 ILE B N 1
ATOM 2226 C CA . ILE B 1 43 ? -7.336 -21 -5.551 1 98.81 43 ILE B CA 1
ATOM 2227 C C . ILE B 1 43 ? -7.145 -19.75 -4.711 1 98.81 43 ILE B C 1
ATOM 2229 O O . ILE B 1 43 ? -7.672 -19.641 -3.602 1 98.81 43 ILE B O 1
ATOM 2233 N N . VAL B 1 44 ? -6.359 -18.797 -5.219 1 98.94 44 VAL B N 1
ATOM 2234 C CA . VAL B 1 44 ? -5.941 -17.625 -4.438 1 98.94 44 VAL B CA 1
ATOM 2235 C C . VAL B 1 44 ? -6.145 -16.359 -5.25 1 98.94 44 VAL B C 1
ATOM 2237 O O . VAL B 1 44 ? -5.84 -16.312 -6.445 1 98.94 44 VAL B O 1
ATOM 2240 N N . LEU B 1 45 ? -6.711 -15.344 -4.656 1 98.94 45 LEU B N 1
ATOM 2241 C CA . LEU B 1 45 ? -6.848 -14.023 -5.262 1 98.94 45 LEU B CA 1
ATOM 2242 C C . LEU B 1 45 ? -6.055 -12.984 -4.477 1 98.94 45 LEU B C 1
ATOM 2244 O O . LEU B 1 45 ? -6.105 -12.953 -3.246 1 98.94 45 LEU B O 1
ATOM 2248 N N . ALA B 1 46 ? -5.305 -12.148 -5.176 1 98.94 46 ALA B N 1
ATOM 2249 C CA . ALA B 1 46 ? -4.555 -11.047 -4.57 1 98.94 46 ALA B CA 1
ATOM 2250 C C . ALA B 1 46 ? -5.109 -9.695 -5.008 1 98.94 46 ALA B C 1
ATOM 2252 O O . ALA B 1 46 ? -4.68 -9.141 -6.02 1 98.94 46 ALA B O 1
ATOM 2253 N N . PRO B 1 47 ? -6.027 -9.156 -4.266 1 98.88 47 PRO B N 1
ATOM 2254 C CA . PRO B 1 47 ? -6.586 -7.84 -4.574 1 98.88 47 PRO B CA 1
ATOM 2255 C C . PRO B 1 47 ? -5.684 -6.695 -4.117 1 98.88 47 PRO B C 1
ATOM 2257 O O . PRO B 1 47 ? -4.703 -6.926 -3.4 1 98.88 47 PRO B O 1
ATOM 2260 N N . PRO B 1 48 ? -6.016 -5.438 -4.594 1 98.88 48 PRO B N 1
ATOM 2261 C CA . PRO B 1 48 ? -5.371 -4.301 -3.936 1 98.88 48 PRO B CA 1
ATOM 2262 C C . PRO B 1 48 ? -5.645 -4.25 -2.436 1 98.88 48 PRO B C 1
ATOM 2264 O O . PRO B 1 48 ? -6.668 -4.762 -1.975 1 98.88 48 PRO B O 1
ATOM 2267 N N . PHE B 1 49 ? -4.715 -3.615 -1.673 1 98.88 49 PHE B N 1
ATOM 2268 C CA . PHE B 1 49 ? -4.805 -3.588 -0.217 1 98.88 49 PHE B CA 1
ATOM 2269 C C . PHE B 1 49 ? -6.148 -3.035 0.235 1 98.88 49 PHE B C 1
ATOM 2271 O O . PHE B 1 49 ? -6.715 -3.5 1.226 1 98.88 49 PHE B O 1
ATOM 2278 N N . THR B 1 50 ? -6.684 -2.076 -0.514 1 98.81 50 THR B N 1
ATOM 2279 C CA . THR B 1 50 ? -7.918 -1.404 -0.125 1 98.81 50 THR B CA 1
ATOM 2280 C C . THR B 1 50 ? -9.102 -2.357 -0.222 1 98.81 50 THR B C 1
ATOM 2282 O O . THR B 1 50 ? -10.148 -2.117 0.385 1 98.81 50 THR B O 1
ATOM 2285 N N . ALA B 1 51 ? -8.953 -3.455 -0.955 1 98.69 51 ALA B N 1
ATOM 2286 C CA . ALA B 1 51 ? -10.102 -4.316 -1.225 1 98.69 51 ALA B CA 1
ATOM 2287 C C . ALA B 1 51 ? -9.984 -5.637 -0.468 1 98.69 51 ALA B C 1
ATOM 2289 O O . ALA B 1 51 ? -10.836 -6.52 -0.619 1 98.69 51 ALA B O 1
ATOM 2290 N N . ILE B 1 52 ? -8.938 -5.789 0.339 1 98.81 52 ILE B N 1
ATOM 2291 C CA . ILE B 1 52 ? -8.727 -7.07 1.006 1 98.81 52 ILE B CA 1
ATOM 2292 C C . ILE B 1 52 ? -9.891 -7.363 1.942 1 98.81 52 ILE B C 1
ATOM 2294 O O . ILE B 1 52 ? -10.461 -8.461 1.91 1 98.81 52 ILE B O 1
ATOM 2298 N N . SER B 1 53 ? -10.242 -6.41 2.789 1 98.12 53 SER B N 1
ATOM 2299 C CA . SER B 1 53 ? -11.336 -6.621 3.732 1 98.12 53 SER B CA 1
ATOM 2300 C C . SER B 1 53 ? -12.641 -6.938 3.008 1 98.12 53 SER B C 1
ATOM 2302 O O . SER B 1 53 ? -13.367 -7.855 3.396 1 98.12 53 SER B O 1
ATOM 2304 N N . THR B 1 54 ? -12.93 -6.207 1.926 1 97.56 54 THR B N 1
ATOM 2305 C CA . THR B 1 54 ? -14.133 -6.406 1.124 1 97.56 54 THR B CA 1
ATOM 2306 C C . THR B 1 54 ? -14.141 -7.801 0.505 1 97.56 54 THR B C 1
ATOM 2308 O O . THR B 1 54 ? -15.164 -8.492 0.535 1 97.56 54 THR B O 1
ATOM 2311 N N . LEU B 1 55 ? -13.023 -8.156 -0.024 1 98.44 55 LEU B N 1
ATOM 2312 C CA . LEU B 1 55 ? -12.938 -9.461 -0.665 1 98.44 55 LEU B CA 1
ATOM 2313 C C . LEU B 1 55 ? -13.047 -10.586 0.365 1 98.44 55 LEU B C 1
ATOM 2315 O O . LEU B 1 55 ? -13.648 -11.625 0.096 1 98.44 55 LEU B O 1
ATOM 2319 N N . GLN B 1 56 ? -12.414 -10.406 1.516 1 98.31 56 GLN B N 1
ATOM 2320 C CA . GLN B 1 56 ? -12.523 -11.375 2.604 1 98.31 56 GLN B CA 1
ATOM 2321 C C . GLN B 1 56 ? -13.977 -11.664 2.943 1 98.31 56 GLN B C 1
ATOM 2323 O O . GLN B 1 56 ? -14.375 -12.82 3.096 1 98.31 56 GLN B O 1
ATOM 2328 N N . GLU B 1 57 ? -14.75 -10.609 3.039 1 97.75 57 GLU B N 1
ATOM 2329 C CA . GLU B 1 57 ? -16.172 -10.75 3.338 1 97.75 57 GLU B CA 1
ATOM 2330 C C . GLU B 1 57 ? -16.906 -11.445 2.193 1 97.75 57 GLU B C 1
ATOM 2332 O O . GLU B 1 57 ? -17.734 -12.328 2.426 1 97.75 57 GLU B O 1
ATOM 2337 N N . ALA B 1 58 ? -16.609 -11.031 0.994 1 98.38 58 ALA B N 1
ATOM 2338 C CA . ALA B 1 58 ? -17.297 -11.547 -0.184 1 98.38 58 ALA B CA 1
ATOM 2339 C C . ALA B 1 58 ? -16.984 -13.023 -0.396 1 98.38 58 ALA B C 1
ATOM 2341 O O . ALA B 1 58 ? -17.797 -13.758 -0.965 1 98.38 58 ALA B O 1
ATOM 2342 N N . LEU B 1 59 ? -15.844 -13.477 0.072 1 98.56 59 LEU B N 1
ATOM 2343 C CA . LEU B 1 59 ? -15.398 -14.844 -0.145 1 98.56 59 LEU B CA 1
ATOM 2344 C C . LEU B 1 59 ? -15.789 -15.734 1.03 1 98.56 59 LEU B C 1
ATOM 2346 O O . LEU B 1 59 ? -15.492 -16.938 1.035 1 98.56 59 LEU B O 1
ATOM 2350 N N . ALA B 1 60 ? -16.422 -15.156 2.029 1 97.31 60 ALA B N 1
ATOM 2351 C CA . ALA B 1 60 ? -16.781 -15.906 3.236 1 97.31 60 ALA B CA 1
ATOM 2352 C C . ALA B 1 60 ? -17.547 -17.172 2.891 1 97.31 60 ALA B C 1
ATOM 2354 O O . ALA B 1 60 ? -18.469 -17.156 2.086 1 97.31 60 ALA B O 1
ATOM 2355 N N . GLY B 1 61 ? -17.094 -18.312 3.467 1 96.62 61 GLY B N 1
ATOM 2356 C CA . GLY B 1 61 ? -17.766 -19.594 3.25 1 96.62 61 GLY B CA 1
ATOM 2357 C C . GLY B 1 61 ? -17.203 -20.359 2.074 1 96.62 61 GLY B C 1
ATOM 2358 O O . GLY B 1 61 ? -17.562 -21.516 1.854 1 96.62 61 GLY B O 1
ATOM 2359 N N . SER B 1 62 ? -16.406 -19.734 1.266 1 97.56 62 SER B N 1
ATOM 2360 C CA . SER B 1 62 ? -15.773 -20.422 0.142 1 97.56 62 SER B CA 1
ATOM 2361 C C . SER B 1 62 ? -14.383 -20.922 0.513 1 97.56 62 SER B C 1
ATOM 2363 O O . SER B 1 62 ? -13.883 -20.641 1.606 1 97.56 62 SER B O 1
ATOM 2365 N N . ASP B 1 63 ? -13.773 -21.672 -0.397 1 96.5 63 ASP B N 1
ATOM 2366 C CA . ASP B 1 63 ? -12.43 -22.203 -0.186 1 96.5 63 ASP B CA 1
ATOM 2367 C C . ASP B 1 63 ? -11.383 -21.328 -0.869 1 96.5 63 ASP B C 1
ATOM 2369 O O . ASP B 1 63 ? -10.188 -21.641 -0.856 1 96.5 63 ASP B O 1
ATOM 2373 N N . VAL B 1 64 ? -11.875 -20.234 -1.489 1 98.69 64 VAL B N 1
ATOM 2374 C CA . VAL B 1 64 ? -10.938 -19.344 -2.17 1 98.69 64 VAL B CA 1
ATOM 2375 C C . VAL B 1 64 ? -10.156 -18.531 -1.142 1 98.69 64 VAL B C 1
ATOM 2377 O O . VAL B 1 64 ? -10.734 -17.984 -0.207 1 98.69 64 VAL B O 1
ATOM 2380 N N . GLN B 1 65 ? -8.859 -18.516 -1.293 1 98.62 65 GLN B N 1
ATOM 2381 C CA . GLN B 1 65 ? -7.973 -17.844 -0.35 1 98.62 65 GLN B CA 1
ATOM 2382 C C . GLN B 1 65 ? -7.547 -16.469 -0.877 1 98.62 65 GLN B C 1
ATOM 2384 O O . GLN B 1 65 ? -7.781 -16.156 -2.045 1 98.62 65 GLN B O 1
ATOM 2389 N N . ILE B 1 66 ? -6.973 -15.695 0.036 1 98.94 66 ILE B N 1
ATOM 2390 C CA . ILE B 1 66 ? -6.527 -14.352 -0.32 1 98.94 66 ILE B CA 1
ATOM 2391 C C . ILE B 1 66 ? -5.012 -14.25 -0.165 1 98.94 66 ILE B C 1
ATOM 2393 O O . ILE B 1 66 ? -4.441 -14.773 0.797 1 98.94 66 ILE B O 1
ATOM 2397 N N . ALA B 1 67 ? -4.363 -13.602 -1.093 1 98.94 67 ALA B N 1
ATOM 2398 C CA . ALA B 1 67 ? -2.961 -13.203 -0.992 1 98.94 67 ALA B CA 1
ATOM 2399 C C . ALA B 1 67 ? -2.826 -11.688 -0.947 1 98.94 67 ALA B C 1
ATOM 2401 O O . ALA B 1 67 ? -3.678 -10.961 -1.469 1 98.94 67 ALA B O 1
ATOM 2402 N N . SER B 1 68 ? -1.821 -11.273 -0.307 1 98.94 68 SER B N 1
ATOM 2403 C CA . SER B 1 68 ? -1.456 -9.859 -0.355 1 98.94 68 SER B CA 1
ATOM 2404 C C . SER B 1 68 ? -0.435 -9.586 -1.455 1 98.94 68 SER B C 1
ATOM 2406 O O . SER B 1 68 ? 0.372 -10.461 -1.787 1 98.94 68 SER B O 1
ATOM 2408 N N . GLN B 1 69 ? -0.465 -8.391 -1.955 1 98.88 69 GLN B N 1
ATOM 2409 C CA . GLN B 1 69 ? 0.404 -8.039 -3.072 1 98.88 69 GLN B CA 1
ATOM 2410 C C . GLN B 1 69 ? 1.785 -7.613 -2.58 1 98.88 69 GLN B C 1
ATOM 2412 O O . GLN B 1 69 ? 2.641 -7.223 -3.379 1 98.88 69 GLN B O 1
ATOM 2417 N N . ASN B 1 70 ? 2.027 -7.613 -1.33 1 98.62 70 ASN B N 1
ATOM 2418 C CA . ASN B 1 70 ? 3.279 -7.316 -0.643 1 98.62 70 ASN B CA 1
ATOM 2419 C C . ASN B 1 70 ? 3.123 -7.414 0.872 1 98.62 70 ASN B C 1
ATOM 2421 O O . ASN B 1 70 ? 2.029 -7.676 1.373 1 98.62 70 ASN B O 1
ATOM 2425 N N . VAL B 1 71 ? 4.277 -7.258 1.558 1 98.88 71 VAL B N 1
ATOM 2426 C CA . VAL B 1 71 ? 4.285 -7.258 3.018 1 98.88 71 VAL B CA 1
ATOM 2427 C C . VAL B 1 71 ? 5.562 -6.602 3.527 1 98.88 71 VAL B C 1
ATOM 2429 O O . VAL B 1 71 ? 6.621 -6.723 2.904 1 98.88 71 VAL B O 1
ATOM 2432 N N . HIS B 1 72 ? 5.418 -5.875 4.57 1 98.62 72 HIS B N 1
ATOM 2433 C CA . HIS B 1 72 ? 6.605 -5.258 5.148 1 98.62 72 HIS B CA 1
ATOM 2434 C C . HIS B 1 72 ? 7.305 -6.207 6.117 1 98.62 72 HIS B C 1
ATOM 2436 O O . HIS B 1 72 ? 6.668 -7.094 6.691 1 98.62 72 HIS B O 1
ATOM 2442 N N . TRP B 1 73 ? 8.578 -5.953 6.371 1 98.38 73 TRP B N 1
ATOM 2443 C CA . TRP B 1 73 ? 9.367 -6.91 7.141 1 98.38 73 TRP B CA 1
ATOM 2444 C C . TRP B 1 73 ? 9.344 -6.559 8.625 1 98.38 73 TRP B C 1
ATOM 2446 O O . TRP B 1 73 ? 9.789 -7.348 9.461 1 98.38 73 TRP B O 1
ATOM 2456 N N . LYS B 1 74 ? 8.828 -5.395 8.961 1 98.19 74 LYS B N 1
ATOM 2457 C CA . LYS B 1 74 ? 8.648 -5.027 10.359 1 98.19 74 LYS B CA 1
ATOM 2458 C C . LYS B 1 74 ? 7.203 -5.23 10.805 1 98.19 74 LYS B C 1
ATOM 2460 O O . LYS B 1 74 ? 6.293 -5.266 9.977 1 98.19 74 LYS B O 1
ATOM 2465 N N . ASP B 1 75 ? 7.027 -5.301 12.125 1 98 75 ASP B N 1
ATOM 2466 C CA . ASP B 1 75 ? 5.699 -5.539 12.68 1 98 75 ASP B CA 1
ATOM 2467 C C . ASP B 1 75 ? 4.871 -4.254 12.695 1 98 75 ASP B C 1
ATOM 2469 O O . ASP B 1 75 ? 3.645 -4.297 12.602 1 98 75 ASP B O 1
ATOM 2473 N N . SER B 1 76 ? 5.492 -3.162 12.984 1 98.25 76 SER B N 1
ATOM 2474 C CA . SER B 1 76 ? 4.902 -1.828 13.016 1 98.25 76 SER B CA 1
ATOM 2475 C C . SER B 1 76 ? 5.973 -0.745 12.984 1 98.25 76 SER B C 1
ATOM 2477 O O . SER B 1 76 ? 7.16 -1.037 13.141 1 98.25 76 SER B O 1
ATOM 2479 N N . GLY B 1 77 ? 5.574 0.496 12.703 1 97.25 77 GLY B N 1
ATOM 2480 C CA . GLY B 1 77 ? 6.543 1.571 12.836 1 97.25 77 GLY B CA 1
ATOM 2481 C C . GLY B 1 77 ? 6.371 2.666 11.805 1 97.25 77 GLY B C 1
ATOM 2482 O O . GLY B 1 77 ? 5.285 2.826 11.234 1 97.25 77 GLY B O 1
ATOM 2483 N N . ALA B 1 78 ? 7.484 3.467 11.648 1 96.31 78 ALA B N 1
ATOM 2484 C CA . ALA B 1 78 ? 7.508 4.641 10.773 1 96.31 78 ALA B CA 1
ATOM 2485 C C . ALA B 1 78 ? 7.68 4.234 9.312 1 96.31 78 ALA B C 1
ATOM 2487 O O . ALA B 1 78 ? 8.703 4.531 8.703 1 96.31 78 ALA B O 1
ATOM 2488 N N . PHE B 1 79 ? 6.609 3.59 8.805 1 97.56 79 PHE B N 1
ATOM 2489 C CA . PHE B 1 79 ? 6.582 3.115 7.422 1 97.56 79 PHE B CA 1
ATOM 2490 C C . PHE B 1 79 ? 5.27 3.49 6.746 1 97.56 79 PHE B C 1
ATOM 2492 O O . PHE B 1 79 ? 4.391 2.645 6.574 1 97.56 79 PHE B O 1
ATOM 2499 N N . THR B 1 80 ? 5.168 4.766 6.324 1 98 80 THR B N 1
ATOM 2500 C CA . THR B 1 80 ? 3.969 5.301 5.688 1 98 80 THR B CA 1
ATOM 2501 C C . THR B 1 80 ? 3.641 4.531 4.414 1 98 80 THR B C 1
ATOM 2503 O O . THR B 1 80 ? 4.5 4.355 3.549 1 98 80 THR B O 1
ATOM 2506 N N . GLY B 1 81 ? 2.439 3.969 4.324 1 97.81 81 GLY B N 1
ATOM 2507 C CA . GLY B 1 81 ? 1.983 3.305 3.111 1 97.81 81 GLY B CA 1
ATOM 2508 C C . GLY B 1 81 ? 2.254 1.812 3.109 1 97.81 81 GLY B C 1
ATOM 2509 O O . GLY B 1 81 ? 1.823 1.1 2.201 1 97.81 81 GLY B O 1
ATOM 2510 N N . GLU B 1 82 ? 2.916 1.308 4.145 1 98.25 82 GLU B N 1
ATOM 2511 C CA . GLU B 1 82 ? 3.273 -0.107 4.191 1 98.25 82 GLU B CA 1
ATOM 2512 C C . GLU B 1 82 ? 2.258 -0.908 5 1 98.25 82 GLU B C 1
ATOM 2514 O O . GLU B 1 82 ? 1.455 -0.334 5.742 1 98.25 82 GLU B O 1
ATOM 2519 N N . ILE B 1 83 ? 2.287 -2.219 4.801 1 98.88 83 ILE B N 1
ATOM 2520 C CA . ILE B 1 83 ? 1.343 -3.146 5.41 1 98.88 83 ILE B CA 1
ATOM 2521 C C . ILE B 1 83 ? 2.104 -4.246 6.148 1 98.88 83 ILE B C 1
ATOM 2523 O O . ILE B 1 83 ? 3.008 -4.867 5.586 1 98.88 83 ILE B O 1
ATOM 2527 N N . SER B 1 84 ? 1.737 -4.492 7.395 1 98.81 84 SER B N 1
ATOM 2528 C CA . SER B 1 84 ? 2.422 -5.504 8.195 1 98.81 84 SER B CA 1
ATOM 2529 C C . SER B 1 84 ? 1.73 -6.855 8.086 1 98.81 84 SER B C 1
ATOM 2531 O O . SER B 1 84 ? 0.58 -6.938 7.652 1 98.81 84 SER B O 1
ATOM 2533 N N . ALA B 1 85 ? 2.498 -7.879 8.5 1 98.81 85 ALA B N 1
ATOM 2534 C CA . ALA B 1 85 ? 1.952 -9.234 8.484 1 98.81 85 ALA B CA 1
ATOM 2535 C C . ALA B 1 85 ? 0.748 -9.352 9.414 1 98.81 85 ALA B C 1
ATOM 2537 O O . ALA B 1 85 ? -0.229 -10.031 9.094 1 98.81 85 ALA B O 1
ATOM 2538 N N . GLU B 1 86 ? 0.787 -8.703 10.508 1 98.62 86 GLU B N 1
ATOM 2539 C CA . GLU B 1 86 ? -0.31 -8.75 11.469 1 98.62 86 GLU B CA 1
ATOM 2540 C C . GLU B 1 86 ? -1.597 -8.195 10.867 1 98.62 86 GLU B C 1
ATOM 2542 O O . GLU B 1 86 ? -2.676 -8.75 11.07 1 98.62 86 GLU B O 1
ATOM 2547 N N . MET B 1 87 ? -1.498 -7.094 10.164 1 98.88 87 MET B N 1
ATOM 2548 C CA . MET B 1 87 ? -2.648 -6.5 9.484 1 98.88 87 MET B CA 1
ATOM 2549 C C . MET B 1 87 ? -3.268 -7.488 8.5 1 98.88 87 MET B C 1
ATOM 2551 O O . MET B 1 87 ? -4.492 -7.59 8.406 1 98.88 87 MET B O 1
ATOM 2555 N N . LEU B 1 88 ? -2.428 -8.195 7.809 1 98.94 88 LEU B N 1
ATOM 2556 C CA . LEU B 1 88 ? -2.867 -9.148 6.797 1 98.94 88 LEU B CA 1
ATOM 2557 C C . LEU B 1 88 ? -3.514 -10.367 7.445 1 98.94 88 LEU B C 1
ATOM 2559 O O . LEU B 1 88 ? -4.551 -10.844 6.984 1 98.94 88 LEU B O 1
ATOM 2563 N N . LEU B 1 89 ? -2.906 -10.844 8.508 1 98.75 89 LEU B N 1
ATOM 2564 C CA . LEU B 1 89 ? -3.414 -12.008 9.219 1 98.75 89 LEU B CA 1
ATOM 2565 C C . LEU B 1 89 ? -4.828 -11.758 9.734 1 98.75 89 LEU B C 1
ATOM 2567 O O . LEU B 1 89 ? -5.688 -12.641 9.648 1 98.75 89 LEU B O 1
ATOM 2571 N N . GLU B 1 90 ? -5.059 -10.609 10.242 1 98.62 90 GLU B N 1
ATOM 2572 C CA . GLU B 1 90 ? -6.387 -10.266 10.734 1 98.62 90 GLU B CA 1
ATOM 2573 C C . GLU B 1 90 ? -7.441 -10.414 9.641 1 98.62 90 GLU B C 1
ATOM 2575 O O . GLU B 1 90 ? -8.594 -10.758 9.922 1 98.62 90 GLU B O 1
ATOM 2580 N N . LEU B 1 91 ? -7.031 -10.211 8.406 1 98.5 91 LEU B N 1
ATOM 2581 C CA . LEU B 1 91 ? -7.973 -10.203 7.289 1 98.5 91 LEU B CA 1
ATOM 2582 C C . LEU B 1 91 ? -8.023 -11.57 6.609 1 98.5 91 LEU B C 1
ATOM 2584 O O . LEU B 1 91 ? -8.531 -11.695 5.492 1 98.5 91 LEU B O 1
ATOM 2588 N N . GLY B 1 92 ? -7.438 -12.562 7.203 1 98.25 92 GLY B N 1
ATOM 2589 C CA . GLY B 1 92 ? -7.527 -13.922 6.703 1 98.25 92 GLY B CA 1
ATOM 2590 C C . GLY B 1 92 ? -6.637 -14.172 5.504 1 98.25 92 GLY B C 1
ATOM 2591 O O . GLY B 1 92 ? -6.863 -15.117 4.742 1 98.25 92 GLY B O 1
ATOM 2592 N N . VAL B 1 93 ? -5.699 -13.352 5.305 1 98.88 93 VAL B N 1
ATOM 2593 C CA . VAL B 1 93 ? -4.738 -13.539 4.223 1 98.88 93 VAL B CA 1
ATOM 2594 C C . VAL B 1 93 ? -3.861 -14.758 4.516 1 98.88 93 VAL B C 1
ATOM 2596 O O . VAL B 1 93 ? -3.42 -14.953 5.652 1 98.88 93 VAL B O 1
ATOM 2599 N N . GLY B 1 94 ? -3.633 -15.547 3.504 1 98.75 94 GLY B N 1
ATOM 2600 C CA . GLY B 1 94 ? -2.838 -16.75 3.699 1 98.75 94 GLY B CA 1
ATOM 2601 C C . GLY B 1 94 ? -1.51 -16.719 2.967 1 98.75 94 GLY B C 1
ATOM 2602 O O . GLY B 1 94 ? -0.561 -17.391 3.359 1 98.75 94 GLY B O 1
ATOM 2603 N N . TYR B 1 95 ? -1.411 -15.961 1.889 1 98.94 95 TYR B N 1
ATOM 2604 C CA . TYR B 1 95 ? -0.22 -15.859 1.054 1 98.94 95 TYR B CA 1
ATOM 2605 C C . TYR B 1 95 ? 0.236 -14.414 0.926 1 98.94 95 TYR B C 1
ATOM 2607 O O . TYR B 1 95 ? -0.571 -13.492 1.052 1 98.94 95 TYR B O 1
ATOM 2615 N N . THR B 1 96 ? 1.507 -14.188 0.752 1 98.94 96 THR B N 1
ATOM 2616 C CA . THR B 1 96 ? 2.043 -12.867 0.423 1 98.94 96 THR B CA 1
ATOM 2617 C C . THR B 1 96 ? 2.914 -12.938 -0.829 1 98.94 96 THR B C 1
ATOM 2619 O O . THR B 1 96 ? 3.867 -13.719 -0.887 1 98.94 96 THR B O 1
ATOM 2622 N N . ILE B 1 97 ? 2.564 -12.164 -1.815 1 98.94 97 ILE B N 1
ATOM 2623 C CA . ILE B 1 97 ? 3.428 -12.047 -2.984 1 98.94 97 ILE B CA 1
ATOM 2624 C C . ILE B 1 97 ? 4.609 -11.133 -2.666 1 98.94 97 ILE B C 1
ATOM 2626 O O . ILE B 1 97 ? 4.422 -10 -2.219 1 98.94 97 ILE B O 1
ATOM 2630 N N . VAL B 1 98 ? 5.84 -11.641 -2.857 1 98.81 98 VAL B N 1
ATOM 2631 C CA . VAL B 1 98 ? 7.035 -10.844 -2.631 1 98.81 98 VAL B CA 1
ATOM 2632 C C . VAL B 1 98 ? 7.969 -10.953 -3.834 1 98.81 98 VAL B C 1
ATOM 2634 O O . VAL B 1 98 ? 8.055 -12.016 -4.461 1 98.81 98 VAL B O 1
ATOM 2637 N N . GLY B 1 99 ? 8.57 -9.836 -4.203 1 98.19 99 GLY B N 1
ATOM 2638 C CA . GLY B 1 99 ? 9.555 -9.836 -5.27 1 98.19 99 GLY B CA 1
ATOM 2639 C C . GLY B 1 99 ? 8.938 -9.789 -6.656 1 98.19 99 GLY B C 1
ATOM 2640 O O . GLY B 1 99 ? 9.578 -10.164 -7.641 1 98.19 99 GLY B O 1
ATOM 2641 N N . HIS B 1 100 ? 7.656 -9.453 -6.746 1 98.12 100 HIS B N 1
ATOM 2642 C CA . HIS B 1 100 ? 7.078 -9.273 -8.07 1 98.12 100 HIS B CA 1
ATOM 2643 C C . HIS B 1 100 ? 7.891 -8.281 -8.898 1 98.12 100 HIS B C 1
ATOM 2645 O O . HIS B 1 100 ? 8.539 -7.395 -8.344 1 98.12 100 HIS B O 1
ATOM 2651 N N . SER B 1 101 ? 7.84 -8.398 -10.203 1 96.62 101 SER B N 1
ATOM 2652 C CA . SER B 1 101 ? 8.695 -7.637 -11.109 1 96.62 101 SER B CA 1
ATOM 2653 C C . SER B 1 101 ? 8.414 -6.141 -11.008 1 96.62 101 SER B C 1
ATOM 2655 O O . SER B 1 101 ? 9.32 -5.32 -11.148 1 96.62 101 SER B O 1
ATOM 2657 N N . GLU B 1 102 ? 7.219 -5.832 -10.719 1 95.44 102 GLU B N 1
ATOM 2658 C CA . GLU B 1 102 ? 6.785 -4.441 -10.805 1 95.44 102 GLU B CA 1
ATOM 2659 C C . GLU B 1 102 ? 7.375 -3.607 -9.672 1 95.44 102 GLU B C 1
ATOM 2661 O O . GLU B 1 102 ? 7.949 -2.543 -9.906 1 95.44 102 GLU B O 1
ATOM 2666 N N . PRO B 1 103 ? 7.332 -4.027 -8.406 1 95 103 PRO B N 1
ATOM 2667 C CA . PRO B 1 103 ? 8.031 -3.27 -7.363 1 95 103 PRO B CA 1
ATOM 2668 C C . PRO B 1 103 ? 9.539 -3.205 -7.594 1 95 103 PRO B C 1
ATOM 2670 O O . PRO B 1 103 ? 10.172 -2.197 -7.273 1 95 103 PRO B O 1
ATOM 2673 N N . ARG B 1 104 ? 10.172 -4.242 -8.141 1 93.19 104 ARG B N 1
ATOM 2674 C CA . ARG B 1 104 ? 11.586 -4.219 -8.492 1 93.19 104 ARG B CA 1
ATOM 2675 C C . ARG B 1 104 ? 11.883 -3.113 -9.5 1 93.19 104 ARG B C 1
ATOM 2677 O O . ARG B 1 104 ? 12.828 -2.346 -9.328 1 93.19 104 ARG B O 1
ATOM 2684 N N . LYS B 1 105 ? 11.023 -3.102 -10.492 1 90.44 105 LYS B N 1
ATOM 2685 C CA . LYS B 1 105 ? 11.219 -2.203 -11.625 1 90.44 105 LYS B CA 1
ATOM 2686 C C . LYS B 1 105 ? 10.945 -0.754 -11.227 1 90.44 105 LYS B C 1
ATOM 2688 O O . LYS B 1 105 ? 11.75 0.135 -11.508 1 90.44 105 LYS B O 1
ATOM 2693 N N . TYR B 1 106 ? 9.867 -0.523 -10.484 1 89.56 106 TYR B N 1
ATOM 2694 C CA . TYR B 1 106 ? 9.375 0.838 -10.305 1 89.56 106 TYR B CA 1
ATOM 2695 C C . TYR B 1 106 ? 9.883 1.433 -8.992 1 89.56 106 TYR B C 1
ATOM 2697 O O . TYR B 1 106 ? 9.938 2.654 -8.844 1 89.56 106 TYR B O 1
ATOM 2705 N N . PHE B 1 107 ? 10.297 0.567 -8.055 1 88.62 107 PHE B N 1
ATOM 2706 C CA . PHE B 1 107 ? 10.641 1.085 -6.734 1 88.62 107 PHE B CA 1
ATOM 2707 C C . PHE B 1 107 ? 11.977 0.529 -6.266 1 88.62 107 PHE B C 1
ATOM 2709 O O . PHE B 1 107 ? 12.32 0.628 -5.086 1 88.62 107 PHE B O 1
ATOM 2716 N N . SER B 1 108 ? 12.719 -0.12 -7.105 1 89.5 108 SER B N 1
ATOM 2717 C CA . SER B 1 108 ? 14.07 -0.601 -6.871 1 89.5 108 SER B CA 1
ATOM 2718 C C . SER B 1 108 ? 14.141 -1.509 -5.648 1 89.5 108 SER B C 1
ATOM 2720 O O . SER B 1 108 ? 15.023 -1.363 -4.805 1 89.5 108 SER B O 1
ATOM 2722 N N . GLU B 1 109 ? 13.156 -2.285 -5.516 1 93.94 109 GLU B N 1
ATOM 2723 C CA . GLU B 1 109 ? 13.172 -3.246 -4.414 1 93.94 109 GLU B CA 1
ATOM 2724 C C . GLU B 1 109 ? 14.336 -4.227 -4.555 1 93.94 109 GLU B C 1
ATOM 2726 O O . GLU B 1 109 ? 14.469 -4.891 -5.586 1 93.94 109 GLU B O 1
ATOM 2731 N N . SER B 1 110 ? 15.164 -4.375 -3.523 1 94.12 110 SER B N 1
ATOM 2732 C CA . SER B 1 110 ? 16.375 -5.188 -3.588 1 94.12 110 SER B CA 1
ATOM 2733 C C . SER B 1 110 ? 16.094 -6.629 -3.18 1 94.12 110 SER B C 1
ATOM 2735 O O . SER B 1 110 ? 15.086 -6.91 -2.527 1 94.12 110 SER B O 1
ATOM 2737 N N . ASP B 1 111 ? 17.031 -7.484 -3.553 1 95.75 111 ASP B N 1
ATOM 2738 C CA . ASP B 1 111 ? 16.938 -8.883 -3.143 1 95.75 111 ASP B CA 1
ATOM 2739 C C . ASP B 1 111 ? 16.922 -9.008 -1.622 1 95.75 111 ASP B C 1
ATOM 2741 O O . ASP B 1 111 ? 16.25 -9.875 -1.071 1 95.75 111 ASP B O 1
ATOM 2745 N N . GLU B 1 112 ? 17.672 -8.148 -1.003 1 96.44 112 GLU B N 1
ATOM 2746 C CA . GLU B 1 112 ? 17.719 -8.156 0.456 1 96.44 112 GLU B CA 1
ATOM 2747 C C . GLU B 1 112 ? 16.359 -7.816 1.05 1 96.44 112 GLU B C 1
ATOM 2749 O O . GLU B 1 112 ? 15.898 -8.469 1.989 1 96.44 112 GLU B O 1
ATOM 2754 N N . GLN B 1 113 ? 15.742 -6.766 0.553 1 96.88 113 GLN B N 1
ATOM 2755 C CA . GLN B 1 113 ? 14.414 -6.387 1.021 1 96.88 113 GLN B CA 1
ATOM 2756 C C . GLN B 1 113 ? 13.406 -7.504 0.781 1 96.88 113 GLN B C 1
ATOM 2758 O O . GLN B 1 113 ? 12.578 -7.793 1.646 1 96.88 113 GLN B O 1
ATOM 2763 N N . ILE B 1 114 ? 13.5 -8.109 -0.373 1 98.38 114 ILE B N 1
ATOM 2764 C CA . ILE B 1 114 ? 12.586 -9.188 -0.743 1 98.38 114 ILE B CA 1
ATOM 2765 C C . ILE B 1 114 ? 12.742 -10.359 0.225 1 98.38 114 ILE B C 1
ATOM 2767 O O . ILE B 1 114 ? 11.75 -10.922 0.691 1 98.38 114 ILE B O 1
ATOM 2771 N N . ASN B 1 115 ? 13.969 -10.703 0.528 1 98.75 115 ASN B N 1
ATOM 2772 C CA . ASN B 1 115 ? 14.219 -11.766 1.499 1 98.75 115 ASN B CA 1
ATOM 2773 C C . ASN B 1 115 ? 13.656 -11.406 2.873 1 98.75 115 ASN B C 1
ATOM 2775 O O . ASN B 1 115 ? 13.062 -12.258 3.541 1 98.75 115 ASN B O 1
ATOM 2779 N N . GLN B 1 116 ? 13.828 -10.18 3.309 1 98.62 116 GLN B N 1
ATOM 2780 C CA . GLN B 1 116 ? 13.289 -9.742 4.59 1 98.62 116 GLN B CA 1
ATOM 2781 C C . GLN B 1 116 ? 11.766 -9.875 4.617 1 98.62 116 GLN B C 1
ATOM 2783 O O . GLN B 1 116 ? 11.195 -10.305 5.621 1 98.62 116 GLN B O 1
ATOM 2788 N N . ARG B 1 117 ? 11.133 -9.539 3.527 1 98.69 117 ARG B N 1
ATOM 2789 C CA . ARG B 1 117 ? 9.68 -9.648 3.424 1 98.69 117 ARG B CA 1
ATOM 2790 C C . ARG B 1 117 ? 9.234 -11.109 3.512 1 98.69 117 ARG B C 1
ATOM 2792 O O . ARG B 1 117 ? 8.273 -11.422 4.211 1 98.69 117 ARG B O 1
ATOM 2799 N N . ALA B 1 118 ? 9.938 -11.953 2.807 1 98.81 118 ALA B N 1
ATOM 2800 C CA . ALA B 1 118 ? 9.617 -13.375 2.828 1 98.81 118 ALA B CA 1
ATOM 2801 C C . ALA B 1 118 ? 9.781 -13.961 4.23 1 98.81 118 ALA B C 1
ATOM 2803 O O . ALA B 1 118 ? 8.93 -14.703 4.707 1 98.81 118 ALA B O 1
ATOM 2804 N N . ARG B 1 119 ? 10.844 -13.594 4.859 1 98.75 119 ARG B N 1
ATOM 2805 C CA . ARG B 1 119 ? 11.109 -14.078 6.211 1 98.75 119 ARG B CA 1
ATOM 2806 C C . ARG B 1 119 ? 10.039 -13.594 7.184 1 98.75 119 ARG B C 1
ATOM 2808 O O . ARG B 1 119 ? 9.562 -14.359 8.023 1 98.75 119 ARG B O 1
ATOM 2815 N N . ALA B 1 120 ? 9.734 -12.336 7.066 1 98.62 120 ALA B N 1
ATOM 2816 C CA . ALA B 1 120 ? 8.695 -11.781 7.926 1 98.62 120 ALA B CA 1
ATOM 2817 C C . ALA B 1 120 ? 7.359 -12.484 7.695 1 98.62 120 ALA B C 1
ATOM 2819 O O . ALA B 1 120 ? 6.617 -12.75 8.641 1 98.62 120 ALA B O 1
ATOM 2820 N N . SER B 1 121 ? 7.059 -12.758 6.453 1 98.62 121 SER B N 1
ATOM 2821 C CA . SER B 1 121 ? 5.848 -13.492 6.105 1 98.62 121 SER B CA 1
ATOM 2822 C C . SER B 1 121 ? 5.809 -14.852 6.809 1 98.62 121 SER B C 1
ATOM 2824 O O . SER B 1 121 ? 4.836 -15.172 7.496 1 98.62 121 SER B O 1
ATOM 2826 N N . GLN B 1 122 ? 6.836 -15.594 6.754 1 98.69 122 GLN B N 1
ATOM 2827 C CA . GLN B 1 122 ? 6.879 -16.922 7.355 1 98.69 122 GLN B CA 1
ATOM 2828 C C . GLN B 1 122 ? 6.824 -16.844 8.875 1 98.69 122 GLN B C 1
ATOM 2830 O O . GLN B 1 122 ? 6.168 -17.656 9.523 1 98.69 122 GLN B O 1
ATOM 2835 N N . ALA B 1 123 ? 7.562 -15.891 9.359 1 98.56 123 ALA B N 1
ATOM 2836 C CA . ALA B 1 123 ? 7.586 -15.727 10.805 1 98.56 123 ALA B CA 1
ATOM 2837 C C . ALA B 1 123 ? 6.18 -15.492 11.352 1 98.56 123 ALA B C 1
ATOM 2839 O O . ALA B 1 123 ? 5.863 -15.898 12.469 1 98.56 123 ALA B O 1
ATOM 2840 N N . ALA B 1 124 ? 5.336 -14.914 10.578 1 98.56 124 ALA B N 1
ATOM 2841 C CA . ALA B 1 124 ? 3.973 -14.602 11 1 98.56 124 ALA B CA 1
ATOM 2842 C C . ALA B 1 124 ? 3.023 -15.75 10.68 1 98.56 124 ALA B C 1
ATOM 2844 O O . ALA B 1 124 ? 1.837 -15.695 11.016 1 98.56 124 ALA B O 1
ATOM 2845 N N . GLY B 1 125 ? 3.484 -16.781 9.977 1 98.5 125 GLY B N 1
ATOM 2846 C CA . GLY B 1 125 ? 2.65 -17.922 9.633 1 98.5 125 GLY B CA 1
ATOM 2847 C C . GLY B 1 125 ? 2.02 -17.812 8.258 1 98.5 125 GLY B C 1
ATOM 2848 O O . GLY B 1 125 ? 1.126 -18.594 7.918 1 98.5 125 GLY B O 1
ATOM 2849 N N . LEU B 1 126 ? 2.434 -16.828 7.469 1 98.81 126 LEU B N 1
ATOM 2850 C CA . LEU B 1 126 ? 1.985 -16.688 6.09 1 98.81 126 LEU B CA 1
ATOM 2851 C C . LEU B 1 126 ? 2.906 -17.438 5.133 1 98.81 126 LEU B C 1
ATOM 2853 O O . LEU B 1 126 ? 4.039 -17.766 5.488 1 98.81 126 LEU B O 1
ATOM 2857 N N . ILE B 1 127 ? 2.426 -17.734 3.961 1 98.88 127 ILE B N 1
ATOM 2858 C CA . ILE B 1 127 ? 3.223 -18.406 2.947 1 98.88 127 ILE B CA 1
ATOM 2859 C C . ILE B 1 127 ? 3.641 -17.422 1.864 1 98.88 127 ILE B C 1
ATOM 2861 O O . ILE B 1 127 ? 2.805 -16.938 1.093 1 98.88 127 ILE B O 1
ATOM 2865 N N . PRO B 1 128 ? 4.895 -17.109 1.792 1 98.94 128 PRO B N 1
ATOM 2866 C CA . PRO B 1 128 ? 5.324 -16.203 0.724 1 98.94 128 PRO B CA 1
ATOM 2867 C C . PRO B 1 128 ? 5.305 -16.859 -0.653 1 98.94 128 PRO B C 1
ATOM 2869 O O . PRO B 1 128 ? 5.617 -18.047 -0.776 1 98.94 128 PRO B O 1
ATOM 2872 N N . ILE B 1 129 ? 4.844 -16.141 -1.643 1 98.94 129 ILE B N 1
ATOM 2873 C CA . ILE B 1 129 ? 5.051 -16.422 -3.059 1 98.94 129 ILE B CA 1
ATOM 2874 C C . ILE B 1 129 ? 6.207 -15.57 -3.586 1 98.94 129 ILE B C 1
ATOM 2876 O O . ILE B 1 129 ? 6.027 -14.383 -3.887 1 98.94 129 ILE B O 1
ATOM 2880 N N . LEU B 1 130 ? 7.375 -16.156 -3.635 1 98.88 130 LEU B N 1
ATOM 2881 C CA . LEU B 1 130 ? 8.578 -15.453 -4.066 1 98.88 130 LEU B CA 1
ATOM 2882 C C . LEU B 1 130 ? 8.68 -15.43 -5.586 1 98.88 130 LEU B C 1
ATOM 2884 O O . LEU B 1 130 ? 8.844 -16.469 -6.219 1 98.88 130 LEU B O 1
ATOM 2888 N N . CYS B 1 131 ? 8.609 -14.266 -6.141 1 98.81 131 CYS B N 1
ATOM 2889 C CA . CYS B 1 131 ? 8.68 -14.117 -7.59 1 98.81 131 CYS B CA 1
ATOM 2890 C C . CYS B 1 131 ? 10.125 -13.945 -8.055 1 98.81 131 CYS B C 1
ATOM 2892 O O . CYS B 1 131 ? 10.891 -13.195 -7.449 1 98.81 131 CYS B O 1
ATOM 2894 N N . VAL B 1 132 ? 10.461 -14.641 -9.07 1 98.62 132 VAL B N 1
ATOM 2895 C CA . VAL B 1 132 ? 11.773 -14.539 -9.703 1 98.62 132 VAL B CA 1
ATOM 2896 C C . VAL B 1 132 ? 11.617 -14.484 -11.219 1 98.62 132 VAL B C 1
ATOM 2898 O O . VAL B 1 132 ? 10.633 -15 -11.766 1 98.62 132 VAL B O 1
ATOM 2901 N N . GLY B 1 133 ? 12.461 -13.867 -11.891 1 97.81 133 GLY B N 1
ATOM 2902 C CA . GLY B 1 133 ? 12.367 -13.75 -13.336 1 97.81 133 GLY B CA 1
ATOM 2903 C C . GLY B 1 133 ? 13.445 -12.859 -13.93 1 97.81 133 GLY B C 1
ATOM 2904 O O . GLY B 1 133 ? 14.062 -12.062 -13.219 1 97.81 133 GLY B O 1
ATOM 2905 N N . GLU B 1 134 ? 13.695 -13.047 -15.203 1 97.75 134 GLU B N 1
ATOM 2906 C CA . GLU B 1 134 ? 14.688 -12.258 -15.922 1 97.75 134 GLU B CA 1
ATOM 2907 C C . GLU B 1 134 ? 14.031 -11.312 -16.922 1 97.75 134 GLU B C 1
ATOM 2909 O O . GLU B 1 134 ? 12.969 -11.617 -17.469 1 97.75 134 GLU B O 1
ATOM 2914 N N . SER B 1 135 ? 14.648 -10.18 -17.125 1 95.5 135 SER B N 1
ATOM 2915 C CA . SER B 1 135 ? 14.188 -9.242 -18.141 1 95.5 135 SER B CA 1
ATOM 2916 C C . SER B 1 135 ? 14.492 -9.75 -19.547 1 95.5 135 SER B C 1
ATOM 2918 O O . SER B 1 135 ? 15.203 -10.742 -19.719 1 95.5 135 SER B O 1
ATOM 2920 N N . ASP B 1 136 ? 13.891 -9.039 -20.531 1 94.12 136 ASP B N 1
ATOM 2921 C CA . ASP B 1 136 ? 14.164 -9.359 -21.922 1 94.12 136 ASP B CA 1
ATOM 2922 C C . ASP B 1 136 ? 15.648 -9.203 -22.234 1 94.12 136 ASP B C 1
ATOM 2924 O O . ASP B 1 136 ? 16.234 -10.023 -22.953 1 94.12 136 ASP B O 1
ATOM 2928 N N . GLU B 1 137 ? 16.25 -8.148 -21.703 1 95.31 137 GLU B N 1
ATOM 2929 C CA . GLU B 1 137 ? 17.656 -7.883 -21.922 1 95.31 137 GLU B CA 1
ATOM 2930 C C . GLU B 1 137 ? 18.531 -8.992 -21.344 1 95.31 137 GLU B C 1
ATOM 2932 O O . GLU B 1 137 ? 19.484 -9.453 -21.984 1 95.31 137 GLU B O 1
ATOM 2937 N N . GLN B 1 138 ? 18.219 -9.43 -20.188 1 96.44 138 GLN B N 1
ATOM 2938 C CA . GLN B 1 138 ? 18.969 -10.492 -19.531 1 96.44 138 GLN B CA 1
ATOM 2939 C C . GLN B 1 138 ? 18.828 -11.812 -20.281 1 96.44 138 GLN B C 1
ATOM 2941 O O . GLN B 1 138 ? 19.797 -12.562 -20.406 1 96.44 138 GLN B O 1
ATOM 2946 N N . ARG B 1 139 ? 17.609 -12.102 -20.75 1 94.81 139 ARG B N 1
ATOM 2947 C CA . ARG B 1 139 ? 17.375 -13.305 -21.547 1 94.81 139 ARG B CA 1
ATOM 2948 C C . ARG B 1 139 ? 18.188 -13.273 -22.828 1 94.81 139 ARG B C 1
ATOM 2950 O O . ARG B 1 139 ? 18.859 -14.25 -23.172 1 94.81 139 ARG B O 1
ATOM 2957 N N . SER B 1 140 ? 18.141 -12.164 -23.547 1 94.75 140 SER B N 1
ATOM 2958 C CA . SER B 1 140 ? 18.844 -12 -24.812 1 94.75 140 SER B CA 1
ATOM 2959 C C . SER B 1 140 ? 20.359 -12.117 -24.641 1 94.75 140 SER B C 1
ATOM 2961 O O . SER B 1 140 ? 21.062 -12.523 -25.562 1 94.75 140 SER B O 1
ATOM 2963 N N . SER B 1 141 ? 20.828 -11.82 -23.469 1 97.19 141 SER B N 1
ATOM 2964 C CA . SER B 1 141 ? 22.25 -11.906 -23.156 1 97.19 141 SER B CA 1
ATOM 2965 C C . SER B 1 141 ? 22.609 -13.266 -22.562 1 97.19 141 SER B C 1
ATOM 2967 O O . SER B 1 141 ? 23.688 -13.438 -21.984 1 97.19 141 SER B O 1
ATOM 2969 N N . ASN B 1 142 ? 21.703 -14.172 -22.609 1 96.94 142 ASN B N 1
ATOM 2970 C CA . ASN B 1 142 ? 21.891 -15.531 -22.125 1 96.94 142 ASN B CA 1
ATOM 2971 C C . ASN B 1 142 ? 22.203 -15.57 -20.641 1 96.94 142 ASN B C 1
ATOM 2973 O O . ASN B 1 142 ? 23.078 -16.328 -20.203 1 96.94 142 ASN B O 1
ATOM 2977 N N . GLU B 1 143 ? 21.516 -14.703 -19.859 1 97.62 143 GLU B N 1
ATOM 2978 C CA . GLU B 1 143 ? 21.781 -14.594 -18.422 1 97.62 143 GLU B CA 1
ATOM 2979 C C . GLU B 1 143 ? 20.609 -15.156 -17.609 1 97.62 143 GLU B C 1
ATOM 2981 O O . GLU B 1 143 ? 20.562 -14.984 -16.391 1 97.62 143 GLU B O 1
ATOM 2986 N N . THR B 1 144 ? 19.719 -15.797 -18.219 1 97.56 144 THR B N 1
ATOM 2987 C CA . THR B 1 144 ? 18.5 -16.266 -17.562 1 97.56 144 THR B CA 1
ATOM 2988 C C . THR B 1 144 ? 18.828 -17.062 -16.312 1 97.56 144 THR B C 1
ATOM 2990 O O . THR B 1 144 ? 18.422 -16.703 -15.211 1 97.56 144 THR B O 1
ATOM 2993 N N . GLU B 1 145 ? 19.625 -18.125 -16.469 1 98.44 145 GLU B N 1
ATOM 2994 C CA . GLU B 1 145 ? 19.891 -19.031 -15.352 1 98.44 145 GLU B CA 1
ATOM 2995 C C . GLU B 1 145 ? 20.641 -18.328 -14.234 1 98.44 145 GLU B C 1
ATOM 2997 O O . GLU B 1 145 ? 20.328 -18.5 -13.055 1 98.44 145 GLU B O 1
ATOM 3002 N N . ARG B 1 146 ? 21.609 -17.516 -14.602 1 98.25 146 ARG B N 1
ATOM 3003 C CA . ARG B 1 146 ? 22.406 -16.797 -13.609 1 98.25 146 ARG B CA 1
ATOM 3004 C C . ARG B 1 146 ? 21.531 -15.852 -12.789 1 98.25 146 ARG B C 1
ATOM 3006 O O . ARG B 1 146 ? 21.625 -15.82 -11.562 1 98.25 146 ARG B O 1
ATOM 3013 N N . VAL B 1 147 ? 20.719 -15.094 -13.453 1 98 147 VAL B N 1
ATOM 3014 C CA . VAL B 1 147 ? 19.859 -14.094 -12.812 1 98 147 VAL B CA 1
ATOM 3015 C C . VAL B 1 147 ? 18.859 -14.781 -11.891 1 98 147 VAL B C 1
ATOM 3017 O O . VAL B 1 147 ? 18.719 -14.398 -10.727 1 98 147 VAL B O 1
ATOM 3020 N N . ILE B 1 148 ? 18.219 -15.766 -12.375 1 98.56 148 ILE B N 1
ATOM 3021 C CA . ILE B 1 148 ? 17.172 -16.453 -11.609 1 98.56 148 ILE B CA 1
ATOM 3022 C C . ILE B 1 148 ? 17.812 -17.172 -10.422 1 98.56 148 ILE B C 1
ATOM 3024 O O . ILE B 1 148 ? 17.281 -17.141 -9.305 1 98.56 148 ILE B O 1
ATOM 3028 N N . ARG B 1 149 ? 18.906 -17.844 -10.648 1 98.5 149 ARG B N 1
ATOM 3029 C CA . ARG B 1 149 ? 19.578 -18.531 -9.555 1 98.5 149 ARG B CA 1
ATOM 3030 C C . ARG B 1 149 ? 19.953 -17.562 -8.438 1 98.5 149 ARG B C 1
ATOM 3032 O O . ARG B 1 149 ? 19.75 -17.875 -7.258 1 98.5 149 ARG B O 1
ATOM 3039 N N . ARG B 1 150 ? 20.516 -16.453 -8.812 1 98.19 150 ARG B N 1
ATOM 3040 C CA . ARG B 1 150 ? 20.859 -15.43 -7.82 1 98.19 150 ARG B CA 1
ATOM 3041 C C . ARG B 1 150 ? 19.625 -15.008 -7.023 1 98.19 150 ARG B C 1
ATOM 3043 O O . ARG B 1 150 ? 19.672 -14.906 -5.797 1 98.19 150 ARG B O 1
ATOM 3050 N N . GLN B 1 151 ? 18.531 -14.711 -7.703 1 98.31 151 GLN B N 1
ATOM 3051 C CA . GLN B 1 151 ? 17.297 -14.297 -7.047 1 98.31 151 GLN B CA 1
ATOM 3052 C C . GLN B 1 151 ? 16.781 -15.383 -6.098 1 98.31 151 GLN B C 1
ATOM 3054 O O . GLN B 1 151 ? 16.344 -15.086 -4.988 1 98.31 151 GLN B O 1
ATOM 3059 N N . VAL B 1 152 ? 16.891 -16.625 -6.527 1 98.56 152 VAL B N 1
ATOM 3060 C CA . VAL B 1 152 ? 16.438 -17.75 -5.719 1 98.56 152 VAL B CA 1
ATOM 3061 C C . VAL B 1 152 ? 17.328 -17.875 -4.477 1 98.56 152 VAL B C 1
ATOM 3063 O O . VAL B 1 152 ? 16.812 -17.922 -3.352 1 98.56 152 VAL B O 1
ATOM 3066 N N . GLU B 1 153 ? 18.578 -17.906 -4.668 1 98 153 GLU B N 1
ATOM 3067 C CA . GLU B 1 153 ? 19.516 -18.078 -3.564 1 98 153 GLU B CA 1
ATOM 3068 C C . GLU B 1 153 ? 19.391 -16.953 -2.541 1 98 153 GLU B C 1
ATOM 3070 O O . GLU B 1 153 ? 19.312 -17.219 -1.338 1 98 153 GLU B O 1
ATOM 3075 N N . GLN B 1 154 ? 19.328 -15.75 -2.996 1 97.56 154 GLN B N 1
ATOM 3076 C CA . GLN B 1 154 ? 19.203 -14.602 -2.105 1 97.56 154 GLN B CA 1
ATOM 3077 C C . GLN B 1 154 ? 17.828 -14.539 -1.461 1 97.56 154 GLN B C 1
ATOM 3079 O O . GLN B 1 154 ? 17.703 -14.203 -0.281 1 97.56 154 GLN B O 1
ATOM 3084 N N . GLY B 1 155 ? 16.828 -14.852 -2.227 1 97.38 155 GLY B N 1
ATOM 3085 C CA . GLY B 1 155 ? 15.461 -14.773 -1.744 1 97.38 155 GLY B CA 1
ATOM 3086 C C . GLY B 1 155 ? 15.125 -15.844 -0.722 1 97.38 155 GLY B C 1
ATOM 3087 O O . GLY B 1 155 ? 14.211 -15.68 0.084 1 97.38 155 GLY B O 1
ATOM 3088 N N . LEU B 1 156 ? 15.898 -16.906 -0.689 1 97.31 156 LEU B N 1
ATOM 3089 C CA . LEU B 1 156 ? 15.523 -18.047 0.131 1 97.31 156 LEU B CA 1
ATOM 3090 C C . LEU B 1 156 ? 16.438 -18.156 1.354 1 97.31 156 LEU B C 1
ATOM 3092 O O . LEU B 1 156 ? 16.297 -19.094 2.15 1 97.31 156 LEU B O 1
ATOM 3096 N N . GLU B 1 157 ? 17.328 -17.234 1.495 1 97.19 157 GLU B N 1
ATOM 3097 C CA . GLU B 1 157 ? 18.172 -17.25 2.695 1 97.19 157 GLU B CA 1
ATOM 3098 C C . GLU B 1 157 ? 17.312 -17.203 3.959 1 97.19 157 GLU B C 1
ATOM 3100 O O . GLU B 1 157 ? 16.516 -16.281 4.152 1 97.19 157 GLU B O 1
ATOM 3105 N N . GLY B 1 158 ? 17.375 -18.203 4.766 1 97.81 158 GLY B N 1
ATOM 3106 C CA . GLY B 1 158 ? 16.672 -18.234 6.035 1 97.81 158 GLY B CA 1
ATOM 3107 C C . GLY B 1 158 ? 15.203 -18.609 5.891 1 97.81 158 GLY B C 1
ATOM 3108 O O . GLY B 1 158 ? 14.406 -18.391 6.816 1 97.81 158 GLY B O 1
ATOM 3109 N N . ILE B 1 159 ? 14.844 -19.141 4.734 1 98 159 ILE B N 1
ATOM 3110 C CA . ILE B 1 159 ? 13.445 -19.438 4.441 1 98 159 ILE B CA 1
ATOM 3111 C C . ILE B 1 159 ? 13.219 -20.938 4.523 1 98 159 ILE B C 1
ATOM 3113 O O . ILE B 1 159 ? 14.031 -21.734 4.031 1 98 159 ILE B O 1
ATOM 3117 N N . ASP B 1 160 ? 12.148 -21.375 5.168 1 98.31 160 ASP B N 1
ATOM 3118 C CA . ASP B 1 160 ? 11.695 -22.766 5.148 1 98.31 160 ASP B CA 1
ATOM 3119 C C . ASP B 1 160 ? 11.008 -23.094 3.826 1 98.31 160 ASP B C 1
ATOM 3121 O O . ASP B 1 160 ? 9.906 -22.609 3.551 1 98.31 160 ASP B O 1
ATOM 3125 N N . PRO B 1 161 ? 11.633 -23.922 3.023 1 97.56 161 PRO B N 1
ATOM 3126 C CA . PRO B 1 161 ? 11.07 -24.203 1.7 1 97.56 161 PRO B CA 1
ATOM 3127 C C . PRO B 1 161 ? 9.742 -24.953 1.771 1 97.56 161 PRO B C 1
ATOM 3129 O O . PRO B 1 161 ? 9.016 -25.016 0.777 1 97.56 161 PRO B O 1
ATOM 3132 N N . SER B 1 162 ? 9.422 -25.594 2.867 1 97.44 162 SER B N 1
ATOM 3133 C CA . SER B 1 162 ? 8.164 -26.312 3.008 1 97.44 162 SER B CA 1
ATOM 3134 C C . SER B 1 162 ? 6.988 -25.359 3.156 1 97.44 162 SER B C 1
ATOM 3136 O O . SER B 1 162 ? 5.832 -25.766 3.035 1 97.44 162 SER B O 1
ATOM 3138 N N . LYS B 1 163 ? 7.176 -24.062 3.418 1 97.75 163 LYS B N 1
ATOM 3139 C CA . LYS B 1 163 ? 6.168 -23.016 3.539 1 97.75 163 LYS B CA 1
ATOM 3140 C C . LYS B 1 163 ? 6.441 -21.875 2.561 1 97.75 163 LYS B C 1
ATOM 3142 O O . LYS B 1 163 ? 6.434 -20.703 2.945 1 97.75 163 LYS B O 1
ATOM 3147 N N . LEU B 1 164 ? 6.688 -22.266 1.4 1 98.44 164 LEU B N 1
ATOM 3148 C CA . LEU B 1 164 ? 7.109 -21.344 0.352 1 98.44 164 LEU B CA 1
ATOM 3149 C C . LEU B 1 164 ? 6.52 -21.75 -0.996 1 98.44 164 LEU B C 1
ATOM 3151 O O . LEU B 1 164 ? 6.422 -22.938 -1.305 1 98.44 164 LEU B O 1
ATOM 3155 N N . VAL B 1 165 ? 6.102 -20.812 -1.756 1 98.88 165 VAL B N 1
ATOM 3156 C CA . VAL B 1 165 ? 5.855 -20.953 -3.188 1 98.88 165 VAL B CA 1
ATOM 3157 C C . VAL B 1 165 ? 6.855 -20.094 -3.967 1 98.88 165 VAL B C 1
ATOM 3159 O O . VAL B 1 165 ? 7.148 -18.969 -3.578 1 98.88 165 VAL B O 1
ATOM 3162 N N . VAL B 1 166 ? 7.426 -20.594 -5 1 98.88 166 VAL B N 1
ATOM 3163 C CA . VAL B 1 166 ? 8.242 -19.781 -5.906 1 98.88 166 VAL B CA 1
ATOM 3164 C C . VAL B 1 166 ? 7.5 -19.594 -7.23 1 98.88 166 VAL B C 1
ATOM 3166 O O . VAL B 1 166 ? 6.934 -20.547 -7.777 1 98.88 166 VAL B O 1
ATOM 3169 N N . ALA B 1 167 ? 7.406 -18.406 -7.691 1 98.88 167 ALA B N 1
ATOM 3170 C CA . ALA B 1 167 ? 6.777 -18.094 -8.977 1 98.88 167 ALA B CA 1
ATOM 3171 C C . ALA B 1 167 ? 7.816 -17.641 -9.992 1 98.88 167 ALA B C 1
ATOM 3173 O O . ALA B 1 167 ? 8.453 -16.594 -9.812 1 98.88 167 ALA B O 1
ATOM 3174 N N . TYR B 1 168 ? 7.996 -18.391 -11.031 1 98.81 168 TYR B N 1
ATOM 3175 C CA . TYR B 1 168 ? 8.82 -17.953 -12.164 1 98.81 168 TYR B CA 1
ATOM 3176 C C . TYR B 1 168 ? 8.031 -17.047 -13.102 1 98.81 168 TYR B C 1
ATOM 3178 O O . TYR B 1 168 ? 7.043 -17.484 -13.703 1 98.81 168 TYR B O 1
ATOM 3186 N N . GLU B 1 169 ? 8.484 -15.852 -13.133 1 97.19 169 GLU B N 1
ATOM 3187 C CA . GLU B 1 169 ? 7.852 -14.828 -13.969 1 97.19 169 GLU B CA 1
ATOM 3188 C C . GLU B 1 169 ? 8.836 -14.258 -14.977 1 97.19 169 GLU B C 1
ATOM 3190 O O . GLU B 1 169 ? 9.445 -13.211 -14.734 1 97.19 169 GLU B O 1
ATOM 3195 N N . PRO B 1 170 ? 8.953 -14.961 -16.156 1 97.12 170 PRO B N 1
ATOM 3196 C CA . PRO B 1 170 ? 9.75 -14.281 -17.172 1 97.12 170 PRO B CA 1
ATOM 3197 C C . PRO B 1 170 ? 9.219 -12.891 -17.516 1 97.12 170 PRO B C 1
ATOM 3199 O O . PRO B 1 170 ? 8.18 -12.766 -18.172 1 97.12 170 PRO B O 1
ATOM 3202 N N . ILE B 1 171 ? 9.914 -11.922 -17.062 1 95.38 171 ILE B N 1
ATOM 3203 C CA . ILE B 1 171 ? 9.422 -10.547 -17.094 1 95.38 171 ILE B CA 1
ATOM 3204 C C . ILE B 1 171 ? 9.07 -10.156 -18.531 1 95.38 171 ILE B C 1
ATOM 3206 O O . ILE B 1 171 ? 8.109 -9.422 -18.766 1 95.38 171 ILE B O 1
ATOM 3210 N N . TRP B 1 172 ? 9.82 -10.656 -19.5 1 92.81 172 TRP B N 1
ATOM 3211 C CA . TRP B 1 172 ? 9.641 -10.367 -20.922 1 92.81 172 TRP B CA 1
ATOM 3212 C C . TRP B 1 172 ? 8.328 -10.953 -21.422 1 92.81 172 TRP B C 1
ATOM 3214 O O . TRP B 1 172 ? 7.879 -10.617 -22.531 1 92.81 172 TRP B O 1
ATOM 3224 N N . ALA B 1 173 ? 7.664 -11.789 -20.688 1 89.44 173 ALA B N 1
ATOM 3225 C CA . ALA B 1 173 ? 6.434 -12.445 -21.109 1 89.44 173 ALA B CA 1
ATOM 3226 C C . ALA B 1 173 ? 5.234 -11.922 -20.328 1 89.44 173 ALA B C 1
ATOM 3228 O O . ALA B 1 173 ? 4.098 -12.336 -20.578 1 89.44 173 ALA B O 1
ATOM 3229 N N . ILE B 1 174 ? 5.457 -11.023 -19.391 1 85.38 174 ILE B N 1
ATOM 3230 C CA . ILE B 1 174 ? 4.367 -10.508 -18.578 1 85.38 174 ILE B CA 1
ATOM 3231 C C . ILE B 1 174 ? 3.623 -9.406 -19.328 1 85.38 174 ILE B C 1
ATOM 3233 O O . ILE B 1 174 ? 4.184 -8.344 -19.594 1 85.38 174 ILE B O 1
ATOM 3237 N N . GLY B 1 175 ? 2.467 -9.555 -19.719 1 77.94 175 GLY B N 1
ATOM 3238 C CA . GLY B 1 175 ? 1.604 -8.547 -20.312 1 77.94 175 GLY B CA 1
ATOM 3239 C C . GLY B 1 175 ? 2.088 -8.078 -21.672 1 77.94 175 GLY B C 1
ATOM 3240 O O . GLY B 1 175 ? 1.709 -6.996 -22.125 1 77.94 175 GLY B O 1
ATOM 3241 N N . THR B 1 176 ? 3.008 -8.633 -22.312 1 73.31 176 THR B N 1
ATOM 3242 C CA . THR B 1 176 ? 3.596 -8.172 -23.562 1 73.31 176 THR B CA 1
ATOM 3243 C C . THR B 1 176 ? 2.977 -8.898 -24.75 1 73.31 176 THR B C 1
ATOM 3245 O O . THR B 1 176 ? 3.125 -8.461 -25.891 1 73.31 176 THR B O 1
ATOM 3248 N N . GLY B 1 177 ? 2.318 -9.922 -24.5 1 73.62 177 GLY B N 1
ATOM 3249 C CA . GLY B 1 177 ? 1.821 -10.742 -25.578 1 73.62 177 GLY B CA 1
ATOM 3250 C C . GLY B 1 177 ? 2.803 -11.812 -26.016 1 73.62 177 GLY B C 1
ATOM 3251 O O . GLY B 1 177 ? 2.426 -12.773 -26.703 1 73.62 177 GLY B O 1
ATOM 3252 N N . LYS B 1 178 ? 4.07 -11.68 -25.594 1 82.31 178 LYS B N 1
ATOM 3253 C CA . LYS B 1 178 ? 5.043 -12.742 -25.828 1 82.31 178 LYS B CA 1
ATOM 3254 C C . LYS B 1 178 ? 4.809 -13.914 -24.875 1 82.31 178 LYS B C 1
ATOM 3256 O O . LYS B 1 178 ? 4.445 -13.719 -23.719 1 82.31 178 LYS B O 1
ATOM 3261 N N . THR B 1 179 ? 4.91 -15.039 -25.469 1 84.38 179 THR B N 1
ATOM 3262 C CA . THR B 1 179 ? 4.625 -16.219 -24.656 1 84.38 179 THR B CA 1
ATOM 3263 C C . THR B 1 179 ? 5.867 -17.094 -24.531 1 84.38 179 THR B C 1
ATOM 3265 O O . THR B 1 179 ? 6.535 -17.391 -25.516 1 84.38 179 THR B O 1
ATOM 3268 N N . CYS B 1 180 ? 6.238 -17.328 -23.359 1 91.25 180 CYS B N 1
ATOM 3269 C CA . CYS B 1 180 ? 7.238 -18.359 -23.078 1 91.25 180 CYS B CA 1
ATOM 3270 C C . CYS B 1 180 ? 6.688 -19.75 -23.344 1 91.25 180 CYS B C 1
ATOM 3272 O O . CYS B 1 180 ? 5.629 -20.125 -22.844 1 91.25 180 CYS B O 1
ATOM 3274 N N . GLU B 1 181 ? 7.387 -20.484 -24.172 1 94.44 181 GLU B N 1
ATOM 3275 C CA . GLU B 1 181 ? 6.941 -21.844 -24.453 1 94.44 181 GLU B CA 1
ATOM 3276 C C . GLU B 1 181 ? 6.883 -22.688 -23.172 1 94.44 181 GLU B C 1
ATOM 3278 O O . GLU B 1 181 ? 7.754 -22.562 -22.312 1 94.44 181 GLU B O 1
ATOM 3283 N N . SER B 1 182 ? 5.898 -23.594 -23.188 1 96.62 182 SER B N 1
ATOM 3284 C CA . SER B 1 182 ? 5.668 -24.391 -21.984 1 96.62 182 SER B CA 1
ATOM 3285 C C . SER B 1 182 ? 6.891 -25.234 -21.641 1 96.62 182 SER B C 1
ATOM 3287 O O . SER B 1 182 ? 7.188 -25.453 -20.469 1 96.62 182 SER B O 1
ATOM 3289 N N . GLU B 1 183 ? 7.609 -25.688 -22.625 1 97.5 183 GLU B N 1
ATOM 3290 C CA . GLU B 1 183 ? 8.805 -26.484 -22.391 1 97.5 183 GLU B CA 1
ATOM 3291 C C . GLU B 1 183 ? 9.898 -25.672 -21.703 1 97.5 183 GLU B C 1
ATOM 3293 O O . GLU B 1 183 ? 10.578 -26.156 -20.797 1 97.5 183 GLU B O 1
ATOM 3298 N N . GLU B 1 184 ? 10.047 -24.484 -22.188 1 96.81 184 GLU B N 1
ATOM 3299 C CA . GLU B 1 184 ? 11.039 -23.609 -21.594 1 96.81 184 GLU B CA 1
ATOM 3300 C C . GLU B 1 184 ? 10.641 -23.203 -20.172 1 96.81 184 GLU B C 1
ATOM 3302 O O . GLU B 1 184 ? 11.477 -23.172 -19.266 1 96.81 184 GLU B O 1
ATOM 3307 N N . ALA B 1 185 ? 9.406 -22.859 -19.969 1 98 185 ALA B N 1
ATOM 3308 C CA . ALA B 1 185 ? 8.891 -22.578 -18.641 1 98 185 ALA B CA 1
ATOM 3309 C C . ALA B 1 185 ? 9.18 -23.75 -17.688 1 98 185 ALA B C 1
ATOM 3311 O O . ALA B 1 185 ? 9.664 -23.547 -16.578 1 98 185 ALA B O 1
ATOM 3312 N N . ASN B 1 186 ? 8.93 -24.938 -18.188 1 98.38 186 ASN B N 1
ATOM 3313 C CA . ASN B 1 186 ? 9.148 -26.156 -17.406 1 98.38 186 ASN B CA 1
ATOM 3314 C C . ASN B 1 186 ? 10.625 -26.344 -17.078 1 98.38 186 ASN B C 1
ATOM 3316 O O . ASN B 1 186 ? 10.977 -26.719 -15.961 1 98.38 186 ASN B O 1
ATOM 3320 N N . ARG B 1 187 ? 11.422 -26.125 -18.047 1 98.5 187 ARG B N 1
ATOM 3321 C CA . ARG B 1 187 ? 12.859 -26.266 -17.859 1 98.5 187 ARG B CA 1
ATOM 3322 C C . ARG B 1 187 ? 13.344 -25.359 -16.719 1 98.5 187 ARG B C 1
ATOM 3324 O O . ARG B 1 187 ? 14.047 -25.812 -15.812 1 98.5 187 ARG B O 1
ATOM 3331 N N . VAL B 1 188 ? 12.977 -24.094 -16.766 1 98.56 188 VAL B N 1
ATOM 3332 C CA . VAL B 1 188 ? 13.438 -23.125 -15.766 1 98.56 188 VAL B CA 1
ATOM 3333 C C . VAL B 1 188 ? 12.867 -23.484 -14.391 1 98.56 188 VAL B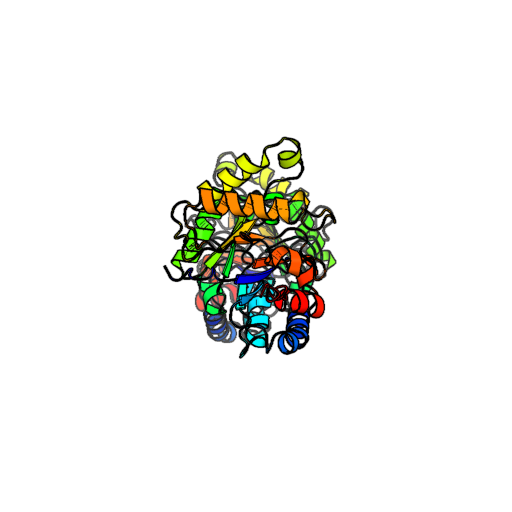 C 1
ATOM 3335 O O . VAL B 1 188 ? 13.57 -23.438 -13.383 1 98.56 188 VAL B O 1
ATOM 3338 N N . CYS B 1 189 ? 11.594 -23.875 -14.32 1 98.69 189 CYS B N 1
ATOM 3339 C CA . CYS B 1 189 ? 10.992 -24.297 -13.062 1 98.69 189 CYS B CA 1
ATOM 3340 C C . CYS B 1 189 ? 11.75 -25.484 -12.484 1 98.69 189 CYS B C 1
ATOM 3342 O O . CYS B 1 189 ? 11.977 -25.547 -11.273 1 98.69 189 CYS B O 1
ATOM 3344 N N . GLY B 1 190 ? 12.109 -26.422 -13.352 1 98.62 190 GLY B N 1
ATOM 3345 C CA . GLY B 1 190 ? 12.914 -27.547 -12.906 1 98.62 190 GLY B CA 1
ATOM 3346 C C . GLY B 1 190 ? 14.25 -27.141 -12.312 1 98.62 190 GLY B C 1
ATOM 3347 O O . GLY B 1 190 ? 14.688 -27.688 -11.305 1 98.62 190 GLY B O 1
ATOM 3348 N N . LEU B 1 191 ? 14.914 -26.203 -12.977 1 98.69 191 LEU B N 1
ATOM 3349 C CA . LEU B 1 191 ? 16.172 -25.672 -12.453 1 98.69 191 LEU B CA 1
ATOM 3350 C C . LEU B 1 191 ? 15.977 -25.047 -11.078 1 98.69 191 LEU B C 1
ATOM 3352 O O . LEU B 1 191 ? 16.781 -25.281 -10.172 1 98.69 191 LEU B O 1
ATOM 3356 N N . ILE B 1 192 ? 14.922 -24.266 -10.914 1 98.75 192 ILE B N 1
ATOM 3357 C CA . ILE B 1 192 ? 14.609 -23.625 -9.641 1 98.75 192 ILE B CA 1
ATOM 3358 C C . ILE B 1 192 ? 14.453 -24.688 -8.555 1 98.75 192 ILE B C 1
ATOM 3360 O O . ILE B 1 192 ? 15.023 -24.562 -7.469 1 98.75 192 ILE B O 1
ATOM 3364 N N . ARG B 1 193 ? 13.703 -25.734 -8.828 1 98.44 193 ARG B N 1
ATOM 3365 C CA . ARG B 1 193 ? 13.5 -26.828 -7.879 1 98.44 193 ARG B CA 1
ATOM 3366 C C . ARG B 1 193 ? 14.836 -27.438 -7.449 1 98.44 193 ARG B C 1
ATOM 3368 O O . ARG B 1 193 ? 15.055 -27.672 -6.262 1 98.44 193 ARG B O 1
ATOM 3375 N N . ASN B 1 194 ? 15.664 -27.656 -8.414 1 98.19 194 ASN B N 1
ATOM 3376 C CA . ASN B 1 194 ? 16.969 -28.234 -8.141 1 98.19 194 ASN B CA 1
ATOM 3377 C C . ASN B 1 194 ? 17.844 -27.297 -7.301 1 98.19 194 ASN B C 1
ATOM 3379 O O . ASN B 1 194 ? 18.516 -27.75 -6.367 1 98.19 194 ASN B O 1
ATOM 3383 N N . TRP B 1 195 ? 17.844 -26.047 -7.664 1 98.25 195 TRP B N 1
ATOM 3384 C CA . TRP B 1 195 ? 18.672 -25.078 -6.949 1 98.25 195 TRP B CA 1
ATOM 3385 C C . TRP B 1 195 ? 18.219 -24.953 -5.496 1 98.25 195 TRP B C 1
ATOM 3387 O O . TRP B 1 195 ? 19.031 -24.781 -4.598 1 98.25 195 TRP B O 1
ATOM 3397 N N . VAL B 1 196 ? 16.891 -24.953 -5.25 1 98 196 VAL B N 1
ATOM 3398 C CA . VAL B 1 196 ? 16.328 -24.859 -3.904 1 98 196 VAL B CA 1
ATOM 3399 C C . VAL B 1 196 ? 16.656 -26.125 -3.115 1 98 196 VAL B C 1
ATOM 3401 O O . VAL B 1 196 ? 16.844 -26.078 -1.897 1 98 196 VAL B O 1
ATOM 3404 N N . GLY B 1 197 ? 16.672 -27.25 -3.816 1 96.81 197 GLY B N 1
ATOM 3405 C CA . GLY B 1 197 ? 17.031 -28.516 -3.186 1 96.81 197 GLY B CA 1
ATOM 3406 C C . GLY B 1 197 ? 15.891 -29.094 -2.363 1 96.81 197 GLY B C 1
ATOM 3407 O O . GLY B 1 197 ? 16.141 -29.812 -1.383 1 96.81 197 GLY B O 1
ATOM 3408 N N . TYR B 1 198 ? 14.734 -28.734 -2.588 1 96.81 198 TYR B N 1
ATOM 3409 C CA . TYR B 1 198 ? 13.523 -29.266 -1.963 1 96.81 198 TYR B CA 1
ATOM 3410 C C . TYR B 1 198 ? 12.555 -29.797 -3.012 1 96.81 198 TYR B C 1
ATOM 3412 O O . TYR B 1 198 ? 11.781 -29.031 -3.594 1 96.81 198 TYR B O 1
ATOM 3420 N N . PRO B 1 199 ? 12.492 -31.078 -3.256 1 96.38 199 PRO B N 1
ATOM 3421 C CA . PRO B 1 199 ? 11.742 -31.688 -4.355 1 96.38 199 PRO B CA 1
ATOM 3422 C C . PRO B 1 199 ? 10.25 -31.391 -4.301 1 96.38 199 PRO B C 1
ATOM 3424 O O . PRO B 1 199 ? 9.586 -31.344 -5.336 1 96.38 199 PRO B O 1
ATOM 3427 N N . ASN B 1 200 ? 9.727 -31.109 -3.109 1 96.38 200 ASN B N 1
ATOM 3428 C CA . ASN B 1 200 ? 8.289 -30.906 -2.953 1 96.38 200 ASN B CA 1
ATOM 3429 C C . ASN B 1 200 ? 7.934 -29.422 -3.002 1 96.38 200 ASN B C 1
ATOM 3431 O O . ASN B 1 200 ? 6.828 -29.031 -2.621 1 96.38 200 ASN B O 1
ATOM 3435 N N . LEU B 1 201 ? 8.859 -28.594 -3.436 1 97.62 201 LEU B N 1
ATOM 3436 C CA . LEU B 1 201 ? 8.625 -27.156 -3.557 1 97.62 201 LEU B CA 1
ATOM 3437 C C . LEU B 1 201 ? 7.508 -26.859 -4.551 1 97.62 201 LEU B C 1
ATOM 3439 O O . LEU B 1 201 ? 7.496 -27.422 -5.652 1 97.62 201 LEU B O 1
ATOM 3443 N N . THR B 1 202 ? 6.512 -26.109 -4.121 1 98.38 202 THR B N 1
ATOM 3444 C CA . THR B 1 202 ? 5.516 -25.609 -5.066 1 98.38 202 THR B CA 1
ATOM 3445 C C . THR B 1 202 ? 6.098 -24.516 -5.949 1 98.38 202 THR B C 1
ATOM 3447 O O . THR B 1 202 ? 6.621 -23.516 -5.441 1 98.38 202 THR B O 1
ATOM 3450 N N . ILE B 1 203 ? 6.047 -24.703 -7.273 1 98.81 203 ILE B N 1
ATOM 3451 C CA . ILE B 1 203 ? 6.562 -23.719 -8.211 1 98.81 203 ILE B CA 1
ATOM 3452 C C . ILE B 1 203 ? 5.461 -23.297 -9.188 1 98.81 203 ILE B C 1
ATOM 3454 O O . ILE B 1 203 ? 4.82 -24.156 -9.812 1 98.81 203 ILE B O 1
ATOM 3458 N N . GLN B 1 204 ? 5.25 -22 -9.242 1 98.81 204 GLN B N 1
ATOM 3459 C CA . GLN B 1 204 ? 4.277 -21.406 -10.156 1 98.81 204 GLN B CA 1
ATOM 3460 C C . GLN B 1 204 ? 4.961 -20.859 -11.406 1 98.81 204 GLN B C 1
ATOM 3462 O O . GLN B 1 204 ? 6.125 -20.453 -11.359 1 98.81 204 GLN B O 1
ATOM 3467 N N . TYR B 1 205 ? 4.203 -20.938 -12.453 1 98.38 205 TYR B N 1
ATOM 3468 C CA . TYR B 1 205 ? 4.566 -20.172 -13.641 1 98.38 205 TYR B CA 1
ATOM 3469 C C . TYR B 1 205 ? 3.697 -18.938 -13.789 1 98.38 205 TYR B C 1
ATOM 3471 O O . TYR B 1 205 ? 2.475 -19 -13.633 1 98.38 205 TYR B O 1
ATOM 3479 N N . GLY B 1 206 ? 4.32 -17.734 -14.039 1 96.06 206 GLY B N 1
ATOM 3480 C CA . GLY B 1 206 ? 3.578 -16.484 -14.094 1 96.06 206 GLY B CA 1
ATOM 3481 C C . GLY B 1 206 ? 3.852 -15.672 -15.344 1 96.06 206 GLY B C 1
ATOM 3482 O O . GLY B 1 206 ? 3.961 -14.445 -15.281 1 96.06 206 GLY B O 1
ATOM 3483 N N . GLY B 1 207 ? 3.943 -16.281 -16.547 1 93.06 207 GLY B N 1
ATOM 3484 C CA . GLY B 1 207 ? 4.156 -15.555 -17.797 1 93.06 207 GLY B CA 1
ATOM 3485 C C . GLY B 1 207 ? 3.033 -15.75 -18.797 1 93.06 207 GLY B C 1
ATOM 3486 O O . GLY B 1 207 ? 3.045 -16.703 -19.578 1 93.06 207 GLY B O 1
ATOM 3487 N N . SER B 1 208 ? 2.098 -14.773 -18.891 1 92.19 208 SER B N 1
ATOM 3488 C CA . SER B 1 208 ? 1.029 -14.727 -19.875 1 92.19 208 SER B CA 1
ATOM 3489 C C . SER B 1 208 ? 0.17 -15.984 -19.828 1 92.19 208 SER B C 1
ATOM 3491 O O . SER B 1 208 ? -0.078 -16.609 -20.859 1 92.19 208 SER B O 1
ATOM 3493 N N . VAL B 1 209 ? -0.204 -16.406 -18.688 1 95.88 209 VAL B N 1
ATOM 3494 C CA . VAL B 1 209 ? -1.116 -17.531 -18.5 1 95.88 209 VAL B CA 1
ATOM 3495 C C . VAL B 1 209 ? -2.518 -17.141 -18.969 1 95.88 209 VAL B C 1
ATOM 3497 O O . VAL B 1 209 ? -3 -16.047 -18.641 1 95.88 209 VAL B O 1
ATOM 3500 N N . LYS B 1 210 ? -3.113 -17.969 -19.766 1 95.25 210 LYS B N 1
ATOM 3501 C CA . LYS B 1 210 ? -4.453 -17.781 -20.312 1 95.25 210 LYS B CA 1
ATOM 3502 C C . LYS B 1 210 ? -5.246 -19.078 -20.281 1 95.25 210 LYS B C 1
ATOM 3504 O O . LYS B 1 210 ? -4.668 -20.172 -20.141 1 95.25 210 LYS B O 1
ATOM 3509 N N . PRO B 1 211 ? -6.621 -18.906 -20.391 1 97.25 211 PRO B N 1
ATOM 3510 C CA . PRO B 1 211 ? -7.422 -20.125 -20.469 1 97.25 211 PRO B CA 1
ATOM 3511 C C . PRO B 1 211 ? -6.953 -21.078 -21.562 1 97.25 211 PRO B C 1
ATOM 3513 O O . PRO B 1 211 ? -6.996 -22.297 -21.406 1 97.25 211 PRO B O 1
ATOM 3516 N N . GLY B 1 212 ? -6.43 -20.531 -22.578 1 95.25 212 GLY B N 1
ATOM 3517 C CA . GLY B 1 212 ? -6.07 -21.312 -23.766 1 95.25 212 GLY B CA 1
ATOM 3518 C C . GLY B 1 212 ? -4.797 -22.109 -23.578 1 95.25 212 GLY B C 1
ATOM 3519 O O . GLY B 1 212 ? -4.535 -23.047 -24.328 1 95.25 212 GLY B O 1
ATOM 3520 N N . ASN B 1 213 ? -3.928 -21.797 -22.562 1 95.25 213 ASN B N 1
ATOM 3521 C CA . ASN B 1 213 ? -2.664 -22.516 -22.438 1 95.25 213 ASN B CA 1
ATOM 3522 C C . ASN B 1 213 ? -2.518 -23.172 -21.062 1 95.25 213 ASN B C 1
ATOM 3524 O O . ASN B 1 213 ? -1.504 -23.812 -20.781 1 95.25 213 ASN B O 1
ATOM 3528 N N . ILE B 1 214 ? -3.535 -23.062 -20.203 1 97.56 214 ILE B N 1
ATOM 3529 C CA . ILE B 1 214 ? -3.439 -23.516 -18.812 1 97.56 214 ILE B CA 1
ATOM 3530 C C . ILE B 1 214 ? -3.273 -25.031 -18.766 1 97.56 214 ILE B C 1
ATOM 3532 O O . ILE B 1 214 ? -2.463 -25.547 -18 1 97.56 214 ILE B O 1
ATOM 3536 N N . ASP B 1 215 ? -3.979 -25.75 -19.594 1 97.62 215 ASP B N 1
ATOM 3537 C CA . ASP B 1 215 ? -3.906 -27.219 -19.547 1 97.62 215 ASP B CA 1
ATOM 3538 C C . ASP B 1 215 ? -2.51 -27.703 -19.938 1 97.62 215 ASP B C 1
ATOM 3540 O O . ASP B 1 215 ? -1.971 -28.609 -19.297 1 97.62 215 ASP B O 1
ATOM 3544 N N . GLU B 1 216 ? -2.023 -27.094 -20.938 1 96.69 216 GLU B N 1
ATOM 3545 C CA . GLU B 1 216 ? -0.673 -27.438 -21.375 1 96.69 216 GLU B CA 1
ATOM 3546 C C . GLU B 1 216 ? 0.352 -27.141 -20.281 1 96.69 216 GLU B C 1
ATOM 3548 O O . GLU B 1 216 ? 1.226 -27.969 -20.016 1 96.69 216 GLU B O 1
ATOM 3553 N N . LEU B 1 217 ? 0.296 -25.984 -19.656 1 97.38 217 LEU B N 1
ATOM 3554 C CA . LEU B 1 217 ? 1.218 -25.578 -18.609 1 97.38 217 LEU B CA 1
ATOM 3555 C C . LEU B 1 217 ? 1.141 -26.531 -17.422 1 97.38 217 LEU B C 1
ATOM 3557 O O . LEU B 1 217 ? 2.17 -27 -16.922 1 97.38 217 LEU B O 1
ATOM 3561 N N . MET B 1 218 ? -0.075 -26.922 -17.031 1 97.44 218 MET B N 1
ATOM 3562 C CA . MET B 1 218 ? -0.266 -27.734 -15.82 1 97.44 218 MET B CA 1
ATOM 3563 C C . MET B 1 218 ? 0.083 -29.188 -16.078 1 97.44 218 MET B C 1
ATOM 3565 O O . MET B 1 218 ? 0.213 -29.984 -15.148 1 97.44 218 MET B O 1
ATOM 3569 N N . ALA B 1 219 ? 0.286 -29.516 -17.359 1 96.88 219 ALA B N 1
ATOM 3570 C CA . ALA B 1 219 ? 0.703 -30.875 -17.719 1 96.88 219 ALA B CA 1
ATOM 3571 C C . ALA B 1 219 ? 2.213 -31.031 -17.578 1 96.88 219 ALA B C 1
ATOM 3573 O O . ALA B 1 219 ? 2.732 -32.156 -17.641 1 96.88 219 ALA B O 1
ATOM 3574 N N . LYS B 1 220 ? 2.873 -29.953 -17.344 1 97.19 220 LYS B N 1
ATOM 3575 C CA . LYS B 1 220 ? 4.328 -30.016 -17.234 1 97.19 220 LYS B CA 1
ATOM 3576 C C . LYS B 1 220 ? 4.754 -30.562 -15.883 1 97.19 220 LYS B C 1
ATOM 3578 O O . LYS B 1 220 ? 4.082 -30.344 -14.875 1 97.19 220 LYS B O 1
ATOM 3583 N N . SER B 1 221 ? 5.898 -31.234 -15.828 1 97.06 221 SER B N 1
ATOM 3584 C CA . SER B 1 221 ? 6.355 -31.984 -14.672 1 97.06 221 SER B CA 1
ATOM 3585 C C . SER B 1 221 ? 6.738 -31.062 -13.523 1 97.06 221 SER B C 1
ATOM 3587 O O . SER B 1 221 ? 6.648 -31.453 -12.352 1 97.06 221 SER B O 1
ATOM 3589 N N . ASP B 1 222 ? 7.164 -29.812 -13.844 1 98.06 222 ASP B N 1
ATOM 3590 C CA . ASP B 1 222 ? 7.766 -29 -12.789 1 98.06 222 ASP B CA 1
ATOM 3591 C C . ASP B 1 222 ? 6.945 -27.734 -12.531 1 98.06 222 ASP B C 1
ATOM 3593 O O . ASP B 1 222 ? 7.391 -26.844 -11.805 1 98.06 222 ASP B O 1
ATOM 3597 N N . ILE B 1 223 ? 5.809 -27.641 -13.117 1 98.12 223 ILE B N 1
ATOM 3598 C CA . ILE B 1 223 ? 4.898 -26.531 -12.875 1 98.12 223 ILE B CA 1
ATOM 3599 C C . ILE B 1 223 ? 3.748 -26.984 -11.984 1 98.12 223 ILE B C 1
ATOM 3601 O O . ILE B 1 223 ? 2.953 -27.844 -12.375 1 98.12 223 ILE B O 1
ATOM 3605 N N . ASP B 1 224 ? 3.672 -26.422 -10.781 1 98.25 224 ASP B N 1
ATOM 3606 C CA . ASP B 1 224 ? 2.719 -26.844 -9.766 1 98.25 224 ASP B CA 1
ATOM 3607 C C . ASP B 1 224 ? 1.631 -25.797 -9.555 1 98.25 224 ASP B C 1
ATOM 3609 O O . ASP B 1 224 ? 0.983 -25.766 -8.508 1 98.25 224 ASP B O 1
ATOM 3613 N N . GLY B 1 225 ? 1.441 -24.891 -10.477 1 98.5 225 GLY B N 1
ATOM 3614 C CA . GLY B 1 225 ? 0.469 -23.812 -10.414 1 98.5 225 GLY B CA 1
ATOM 3615 C C . GLY B 1 225 ? 0.851 -22.609 -11.258 1 98.5 225 GLY B C 1
ATOM 3616 O O . GLY B 1 225 ? 1.78 -22.688 -12.062 1 98.5 225 GLY B O 1
ATOM 3617 N N . VAL B 1 226 ? 0.067 -21.562 -11.094 1 98.69 226 VAL B N 1
ATOM 3618 C CA . VAL B 1 226 ? 0.292 -20.375 -11.922 1 98.69 226 VAL B CA 1
ATOM 3619 C C . VAL B 1 226 ? 0.028 -19.109 -11.094 1 98.69 226 VAL B C 1
ATOM 3621 O O . VAL B 1 226 ? -0.745 -19.141 -10.133 1 98.69 226 VAL B O 1
ATOM 3624 N N . LEU B 1 227 ? 0.753 -18.078 -11.375 1 98.62 227 LEU B N 1
ATOM 3625 C CA . LEU B 1 227 ? 0.493 -16.719 -10.914 1 98.62 227 LEU B CA 1
ATOM 3626 C C . LEU B 1 227 ? 0.04 -15.836 -12.07 1 98.62 227 LEU B C 1
ATOM 3628 O O . LEU B 1 227 ? 0.859 -15.398 -12.883 1 98.62 227 LEU B O 1
ATOM 3632 N N . VAL B 1 228 ? -1.251 -15.523 -12.078 1 97.75 228 VAL B N 1
ATOM 3633 C CA . VAL B 1 228 ? -1.928 -15.016 -13.266 1 97.75 228 VAL B CA 1
ATOM 3634 C C . VAL B 1 228 ? -2.168 -13.508 -13.125 1 97.75 228 VAL B C 1
ATOM 3636 O O . VAL B 1 228 ? -2.652 -13.055 -12.086 1 97.75 228 VAL B O 1
ATOM 3639 N N . GLY B 1 229 ? -1.843 -12.781 -14.164 1 96.19 229 GLY B N 1
ATOM 3640 C CA . GLY B 1 229 ? -2.129 -11.352 -14.188 1 96.19 229 GLY B CA 1
ATOM 3641 C C . GLY B 1 229 ? -3.43 -11.016 -14.891 1 96.19 229 GLY B C 1
ATOM 3642 O O . GLY B 1 229 ? -4.512 -11.258 -14.352 1 96.19 229 GLY B O 1
ATOM 3643 N N . GLY B 1 230 ? -3.354 -10.562 -16.125 1 95.62 230 GLY B N 1
ATOM 3644 C CA . GLY B 1 230 ? -4.488 -10.055 -16.875 1 95.62 230 GLY B CA 1
ATOM 3645 C C . GLY B 1 230 ? -5.656 -11.023 -16.922 1 95.62 230 GLY B C 1
ATOM 3646 O O . GLY B 1 230 ? -6.809 -10.617 -16.766 1 95.62 230 GLY B O 1
ATOM 3647 N N . ALA B 1 231 ? -5.449 -12.242 -17.109 1 96.81 231 ALA B N 1
ATOM 3648 C CA . ALA B 1 231 ? -6.504 -13.242 -17.266 1 96.81 231 ALA B CA 1
ATOM 3649 C C . ALA B 1 231 ? -7.254 -13.445 -15.953 1 96.81 231 ALA B C 1
ATOM 3651 O O . ALA B 1 231 ? -8.344 -14.023 -15.938 1 96.81 231 ALA B O 1
ATOM 3652 N N . SER B 1 232 ? -6.684 -13.07 -14.844 1 98.44 232 SER B N 1
ATOM 3653 C CA . SER B 1 232 ? -7.348 -13.234 -13.555 1 98.44 232 SER B CA 1
ATOM 3654 C C . SER B 1 232 ? -8.344 -12.109 -13.297 1 98.44 232 SER B C 1
ATOM 3656 O O . SER B 1 232 ? -9.141 -12.188 -12.359 1 98.44 232 SER B O 1
ATOM 3658 N N . LEU B 1 233 ? -8.383 -11.055 -14.125 1 98.62 233 LEU B N 1
ATOM 3659 C CA . LEU B 1 233 ? -9.219 -9.891 -13.898 1 98.62 233 LEU B CA 1
ATOM 3660 C C . LEU B 1 233 ? -10.656 -10.156 -14.352 1 98.62 233 LEU B C 1
ATOM 3662 O O . LEU B 1 233 ? -11.57 -9.398 -14.016 1 98.62 233 LEU B O 1
ATOM 3666 N N . GLU B 1 234 ? -10.797 -11.211 -15.094 1 98.62 234 GLU B N 1
ATOM 3667 C CA . GLU B 1 234 ? -12.125 -11.641 -15.539 1 98.62 234 GLU B CA 1
ATOM 3668 C C . GLU B 1 234 ? -12.523 -12.953 -14.883 1 98.62 234 GLU B C 1
ATOM 3670 O O . GLU B 1 234 ? -11.828 -13.961 -15.031 1 98.62 234 GLU B O 1
ATOM 3675 N N . PRO B 1 235 ? -13.688 -12.953 -14.195 1 98.81 235 PRO B N 1
ATOM 3676 C CA . PRO B 1 235 ? -14.086 -14.141 -13.43 1 98.81 235 PRO B CA 1
ATOM 3677 C C . PRO B 1 235 ? -14.125 -15.398 -14.289 1 98.81 235 PRO B C 1
ATOM 3679 O O . PRO B 1 235 ? -13.633 -16.453 -13.875 1 98.81 235 PRO B O 1
ATOM 3682 N N . ASP B 1 236 ? -14.688 -15.305 -15.508 1 98.75 236 ASP B N 1
ATOM 3683 C CA . ASP B 1 236 ? -14.812 -16.469 -16.375 1 98.75 236 ASP B CA 1
ATOM 3684 C C . ASP B 1 236 ? -13.438 -17 -16.781 1 98.75 236 ASP B C 1
ATOM 3686 O O . ASP B 1 236 ? -13.195 -18.203 -16.781 1 98.75 236 ASP B O 1
ATOM 3690 N N . SER B 1 237 ? -12.633 -16.078 -17.125 1 98.75 237 SER B N 1
ATOM 3691 C CA . SER B 1 237 ? -11.281 -16.422 -17.547 1 98.75 237 SER B CA 1
ATOM 3692 C C . SER B 1 237 ? -10.5 -17.109 -16.438 1 98.75 237 SER B C 1
ATOM 3694 O O . SER B 1 237 ? -9.906 -18.172 -16.656 1 98.75 237 SER B O 1
ATOM 3696 N N . PHE B 1 238 ? -10.562 -16.578 -15.266 1 98.88 238 PHE B N 1
ATOM 3697 C CA . PHE B 1 238 ? -9.805 -17.141 -14.156 1 98.88 238 PHE B CA 1
ATOM 3698 C C . PHE B 1 238 ? -10.422 -18.453 -13.68 1 98.88 238 PHE B C 1
ATOM 3700 O O . PHE B 1 238 ? -9.703 -19.359 -13.258 1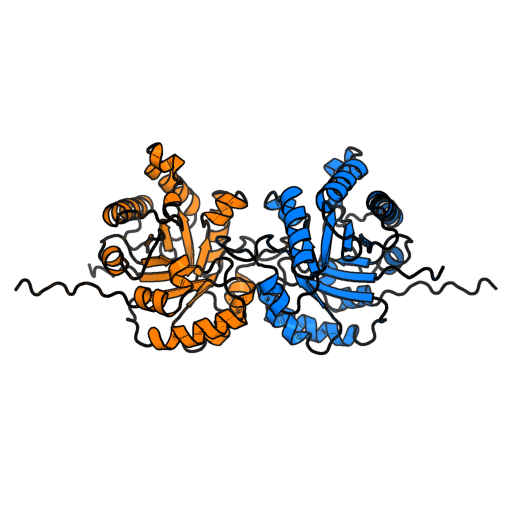 98.88 238 PHE B O 1
ATOM 3707 N N . ALA B 1 239 ? -11.727 -18.531 -13.719 1 98.81 239 ALA B N 1
ATOM 3708 C CA . ALA B 1 239 ? -12.391 -19.781 -13.352 1 98.81 239 ALA B CA 1
ATOM 3709 C C . ALA B 1 239 ? -11.953 -20.922 -14.273 1 98.81 239 ALA B C 1
ATOM 3711 O O . ALA B 1 239 ? -11.711 -22.047 -13.812 1 98.81 239 ALA B O 1
ATOM 3712 N N . ARG B 1 240 ? -11.828 -20.625 -15.562 1 98.56 240 ARG B N 1
ATOM 3713 C CA . ARG B 1 240 ? -11.359 -21.625 -16.5 1 98.56 240 ARG B CA 1
ATOM 3714 C C . ARG B 1 240 ? -9.945 -22.094 -16.156 1 98.56 240 ARG B C 1
ATOM 3716 O O . ARG B 1 240 ? -9.625 -23.266 -16.281 1 98.56 240 ARG B O 1
ATOM 3723 N N . ILE B 1 241 ? -9.156 -21.172 -15.742 1 98.5 241 ILE B N 1
ATOM 3724 C CA . ILE B 1 241 ? -7.781 -21.469 -15.352 1 98.5 241 ILE B CA 1
ATOM 3725 C C . ILE B 1 241 ? -7.781 -22.312 -14.078 1 98.5 241 ILE B C 1
ATOM 3727 O O . ILE B 1 241 ? -7.09 -23.328 -14 1 98.5 241 ILE B O 1
ATOM 3731 N N . ALA B 1 242 ? -8.586 -21.953 -13.133 1 98.5 242 ALA B N 1
ATOM 3732 C CA . ALA B 1 242 ? -8.672 -22.656 -11.859 1 98.5 242 ALA B CA 1
ATOM 3733 C C . ALA B 1 242 ? -9.203 -24.078 -12.055 1 98.5 242 ALA B C 1
ATOM 3735 O O . ALA B 1 242 ? -8.836 -25 -11.312 1 98.5 242 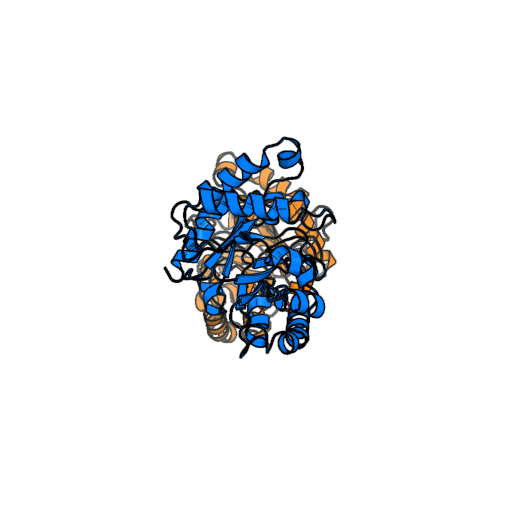ALA B O 1
ATOM 3736 N N . ASN B 1 243 ? -10.023 -24.266 -13.078 1 97.94 243 ASN B N 1
ATOM 3737 C CA . ASN B 1 243 ? -10.648 -25.547 -13.359 1 97.94 243 ASN B CA 1
ATOM 3738 C C . ASN B 1 243 ? -9.891 -26.312 -14.438 1 97.94 243 ASN B C 1
ATOM 3740 O O . ASN B 1 243 ? -10.477 -27.156 -15.133 1 97.94 243 ASN B O 1
ATOM 3744 N N . TYR B 1 244 ? -8.648 -26.016 -14.617 1 96.88 244 TYR B N 1
ATOM 3745 C CA . TYR B 1 244 ? -7.891 -26.703 -15.656 1 96.88 244 TYR B CA 1
ATOM 3746 C C . TYR B 1 244 ? -8.117 -28.219 -15.586 1 96.88 244 TYR B C 1
ATOM 3748 O O . TYR B 1 244 ? -8.5 -28.75 -14.547 1 96.88 244 TYR B O 1
ATOM 3756 N N . GLN B 1 245 ? -8.008 -28.812 -16.734 1 89.5 245 GLN B N 1
ATOM 3757 C CA . GLN B 1 245 ? -8.234 -30.25 -16.859 1 89.5 245 GLN B CA 1
ATOM 3758 C C . GLN B 1 245 ? -6.961 -30.984 -17.266 1 89.5 245 GLN B C 1
ATOM 3760 O O . GLN B 1 245 ? -6.242 -30.531 -18.156 1 89.5 245 GLN B O 1
ATOM 3765 N N . MET B 1 246 ? -6.504 -31.859 -16.484 1 80.25 246 MET B N 1
ATOM 3766 C CA . MET B 1 246 ? -5.367 -32.688 -16.875 1 80.25 246 MET B CA 1
ATOM 3767 C C . MET B 1 246 ? -5.785 -33.75 -17.891 1 80.25 246 MET B C 1
ATOM 3769 O O . MET B 1 246 ? -6.902 -34.25 -17.828 1 80.25 246 MET B O 1
ATOM 3773 N N . ALA B 1 247 ? -5.266 -33.594 -19.188 1 60.06 247 ALA B N 1
ATOM 3774 C CA . ALA B 1 247 ? -5.57 -34.656 -20.156 1 60.06 247 ALA B CA 1
ATOM 3775 C C . ALA B 1 247 ? -5.566 -36.031 -19.5 1 60.06 247 ALA B C 1
ATOM 3777 O O . ALA B 1 247 ? -4.699 -36.344 -18.672 1 60.06 247 ALA B O 1
ATOM 3778 N N . SER B 1 248 ? -6.691 -36.594 -19.219 1 49.94 248 SER B N 1
ATOM 3779 C CA . SER B 1 248 ? -6.82 -37.969 -18.75 1 49.94 248 SER B CA 1
ATOM 3780 C C . SER B 1 248 ? -5.727 -38.844 -19.344 1 49.94 248 SER B C 1
ATOM 3782 O O . SER B 1 248 ? -5.387 -38.719 -20.531 1 49.94 248 SER B O 1
ATOM 3784 N N . ALA B 1 249 ? -4.559 -39.375 -18.594 1 45.28 249 ALA B N 1
ATOM 3785 C CA . ALA B 1 249 ? -3.773 -40.5 -19.078 1 45.28 249 ALA B CA 1
ATOM 3786 C C . ALA B 1 249 ? -4.629 -41.438 -19.906 1 45.28 249 ALA B C 1
ATOM 3788 O O . ALA B 1 249 ? -5.562 -42.062 -19.391 1 45.28 249 ALA B O 1
ATOM 3789 N N . ALA B 1 250 ? -4.973 -41.469 -21.062 1 42.44 250 ALA B N 1
ATOM 3790 C CA . ALA B 1 250 ? -5.477 -42.562 -21.844 1 42.44 250 ALA B CA 1
ATOM 3791 C C . ALA B 1 250 ? -4.875 -43.906 -21.375 1 42.44 250 ALA B C 1
ATOM 3793 O O . ALA B 1 250 ? -3.672 -43.969 -21.125 1 42.44 250 ALA B O 1
ATOM 3794 N N . ALA B 1 251 ? -5.77 -45.031 -21.047 1 40.28 251 ALA B N 1
ATOM 3795 C CA . ALA B 1 251 ? -5.629 -46.469 -20.844 1 40.28 251 ALA B CA 1
ATOM 3796 C C . ALA B 1 251 ? -4.59 -47.062 -21.797 1 40.28 251 ALA B C 1
ATOM 3798 O O . ALA B 1 251 ? -4.855 -47.219 -22.984 1 40.28 251 ALA B O 1
ATOM 3799 N N . ALA B 1 252 ? -3.449 -46.625 -21.891 1 34.78 252 ALA B N 1
ATOM 3800 C CA . ALA B 1 252 ? -2.525 -47.531 -22.562 1 34.78 252 ALA B CA 1
ATOM 3801 C C . ALA B 1 252 ? -2.721 -48.969 -22.078 1 34.78 252 ALA B C 1
ATOM 3803 O O . ALA B 1 252 ? -2.207 -49.344 -21.031 1 34.78 252 ALA B O 1
ATOM 3804 N N . ALA B 1 253 ? -3.92 -49.438 -21.656 1 33.25 253 ALA B N 1
ATOM 3805 C CA . ALA B 1 253 ? -3.967 -50.875 -21.812 1 33.25 253 ALA B CA 1
ATOM 3806 C C . ALA B 1 253 ? -4.129 -51.281 -23.281 1 33.25 253 ALA B C 1
ATOM 3808 O O . ALA B 1 253 ? -4.891 -50.656 -24.016 1 33.25 253 ALA B O 1
#

Sequence (506 aa):
MSTQSRPVVIAGNWKMHMTCAQAKQYAAAFLPQVANAPKDRSIVLAPPFTAISTLQEALAGSDVQIASQNVHWKDSGAFTGEISAEMLLELGVGYTIVGHSEPRKYFSESDEQINQRARASQAAGLIPILCVGESDEQRSSNETERVIRRQVEQGLEGIDPSKLVVAYEPIWAIGTGKTCESEEANRVCGLIRNWVGYPNLTIQYGGSVKPGNIDELMAKSDIDGVLVGGASLEPDSFARIANYQMASAAAAAMSTQSRPVVIAGNWKMHMTCAQAKQYAAAFLPQVANAPKDRSIVLAPPFTAISTLQEALAGSDVQIASQNVHWKDSGAFTGEISAEMLLELGVGYTIVGHSEPRKYFSESDEQINQRARASQAAGLIPILCVGESDEQRSSNETERVIRRQVEQGLEGIDPSKLVVAYEPIWAIGTGKTCESEEANRVCGLIRNWVGYPNLTIQYGGSVKPGNIDELMAKSDIDGVLVGGASLEPDSFARIANYQMASAAAAA

Secondary structure (DSSP, 8-state):
----PPPEEEEEE--B---HHHHHHHHHHHHHHHTT--TTEEEEEE--GGGHHHHHHHTTTSS-EEEES---SSSSBS-TT---HHHHHHTTEEEEEES-HHHHHHH---HHHHHHHHHHHHHTT-EEEEEE---HHHHHTT-HHHHHHHHHHHHTTT--GGG-EEEE--GGGSSSS----HHHHHHHHHHHHHHHT-TT-EEEE-SS--TTTHHHHHTSTT--EEEESGGGGSHHHHHHHHT----------/----PPPEEEEEE--B---HHHHHHHHHHHHHHHTT--TTEEEEEE--GGGHHHHHHHTTTSS-EEEES---SSSSBS-TT---HHHHHHTTEEEEEES-HHHHHHH---HHHHHHHHHHHHHTT-EEEEEE---HHHHHTT-HHHHHHHHHHHHTTT--GGG-EEEE--GGGSSSS----HHHHHHHHHHHHHHHT-TT-EEEE-SS--TTTHHHHHTSTT--EEEESGGGGSHHHHHHHHT----------

Solvent-accessible surface area (backbone atoms only — not comparable to full-atom values): 25867 Å² total; per-residue (Å²): 124,82,78,71,76,54,61,29,44,38,33,26,44,41,22,23,44,70,38,53,69,50,39,43,54,41,39,68,62,28,48,75,67,46,70,80,44,68,85,74,46,44,44,32,40,17,46,21,54,61,26,41,55,51,39,42,62,57,40,59,93,55,84,61,42,34,26,33,50,50,54,38,57,53,79,60,48,91,36,52,64,40,46,27,48,65,50,39,49,75,50,60,38,50,33,28,34,34,51,47,66,43,44,36,70,77,41,64,56,45,60,66,57,34,16,41,23,38,41,32,28,43,74,69,72,28,30,22,34,42,36,38,52,34,46,54,69,39,43,77,66,71,33,41,67,62,51,33,49,50,47,48,57,51,43,41,60,88,52,62,61,94,53,38,34,39,28,44,26,41,49,53,13,48,88,63,80,40,70,67,51,59,66,58,53,29,51,52,39,42,50,50,38,59,74,72,67,42,89,64,47,27,26,22,43,29,35,60,56,37,60,88,47,36,40,64,43,61,65,34,94,39,30,30,33,32,44,23,44,79,40,40,74,36,42,70,45,31,32,46,43,68,54,50,56,72,78,73,83,74,79,82,117,124,82,80,72,76,52,59,26,43,38,31,26,42,43,22,23,42,71,37,53,68,50,39,43,54,40,41,67,62,26,49,75,65,47,71,79,44,68,85,74,45,44,44,33,40,18,47,22,53,62,26,41,57,50,40,43,60,59,39,61,94,54,84,61,42,33,26,32,50,49,53,37,57,51,79,61,49,92,36,52,65,39,48,27,48,64,48,40,49,77,52,60,39,48,33,28,34,34,52,48,66,43,44,37,71,77,40,62,54,44,58,66,56,34,18,42,21,38,41,33,28,42,74,70,72,27,29,23,34,41,35,37,52,33,46,56,69,38,45,77,67,72,34,40,67,61,51,33,48,51,46,49,57,51,43,42,60,88,51,61,60,91,52,37,34,38,27,44,26,43,49,53,12,49,86,63,80,41,70,67,51,59,66,58,54,28,51,52,38,42,50,50,39,60,72,71,66,40,91,65,47,28,27,24,44,30,36,60,56,37,61,88,47,36,39,65,43,60,65,33,93,39,32,29,32,30,43,23,45,78,41,42,73,36,42,68,43,32,33,48,44,68,53,52,54,72,79,73,81,74,76,82,114

InterPro domains:
  IPR000652 Triosephosphate isomerase [PF00121] (9-244)
  IPR000652 Triosephosphate isomerase [PS51440] (7-244)
  IPR000652 Triosephosphate isomerase [PTHR21139] (4-245)
  IPR000652 Triosephosphate isomerase [TIGR00419] (9-236)
  IPR000652 Triosephosphate isomerase [cd00311] (9-243)
  IPR013785 Aldolase-type TIM barrel [G3DSA:3.20.20.70] (3-246)
  IPR020861 Triosephosphate isomerase, active site [PS00171] (167-177)
  IPR022896 Triosephosphate isomerase, bacterial/eukaryotic [MF_00147_B] (6-244)
  IPR035990 Triosephosphate isomerase superfamily [SSF51351] (7-245)

Radius of gyration: 24.92 Å; Cα contacts (8 Å, |Δi|>4): 1102; chains: 2; bounding box: 47×98×52 Å

Organism: Synechococcus sp. (strain RCC307) (NCBI:txid316278)

pLDDT: mean 94.5, std 11.86, range [27.86, 98.94]

Nearest PDB structures (foldseek):
  6bve-assembly1_B  TM=9.905E-01  e=1.666E-38  Synechocystis sp. PCC 6803 substr. Kazusa
  4g1k-assembly2_C  TM=9.622E-01  e=4.199E-29  Burkholderia thailandensis E264
  4g1k-assembly2_D  TM=9.490E-01  e=3.159E-28  Burkholderia thailandensis E264
  7rpn-assembly1_A-2  TM=9.426E-01  e=2.189E-28  Bacteroides thetaiotaomicron
  1spq-assembly1_B  TM=9.032E-01  e=2.194E-25  Gallus gallus